Protein AF-A0A944GHQ8-F1 (afdb_monomer)

pLDDT: mean 84.29, std 16.55, range [30.03, 98.62]

Secondary structure (DSSP, 8-state):
--SS-SS------TT--PPPPPPP-------HHHHHHHHHTT--HHHHHHTT-EE-SS-TTEEEEEEE-TTS-EEEEEEEETT--BTTBS-SEEEPTTPPP--BTGGG--TTSEEEEESSHHHHHHHHHTT-SSEEE-TT-TT-THHHHHHHHHHTT-SEEEEE--EETTEETTHHHHHHH-TTSEEEE--GGGGTT-SSHHHHHHHH-HHHHHHHHHTPEEPPPTT---GGGSPPP-STTS-EE--S-HHHHHHH-SEETT-EEEEE--TTSSHHHHHHHHHHHHHHTT--EEEEESSS-HHHHHHHHHHHHH-GGG-EEEE-TTS-EEEE--HHHHHHHHHHHTTTEEE--TTS-TTHHHHT----TT-----HHHHHHHHHHHH---EEEEE-TTTT----SSTTHHHHHHHHHHHHHHHHHHHT-EEEEEE-BS---TT----GGGBTTHHHHHHHSSEEEEEEE--STTTTT--EEEEEEEETTT---B-GGGSEEEEE-TTT--EE-TTS-TT---GGGTTS-PPS-------

Solvent-accessible surface area (backbone atoms only — not comparable to full-atom values): 30670 Å² total; per-residue (Å²): 146,83,85,86,82,88,66,96,62,89,72,83,66,92,83,74,85,81,84,54,53,80,57,83,90,68,92,72,68,56,38,69,62,32,37,55,56,36,43,78,59,71,34,51,59,65,57,37,50,75,58,41,28,17,41,43,90,95,42,63,55,32,36,36,47,56,23,27,39,75,87,64,49,63,42,38,41,36,37,33,44,75,80,63,45,90,89,80,48,92,64,55,60,51,69,52,80,64,34,56,54,46,49,34,42,43,51,61,44,65,89,46,48,59,37,36,42,20,35,42,65,65,28,16,47,40,44,34,69,56,71,39,58,34,21,22,11,43,74,62,37,78,84,44,68,71,28,47,84,69,38,45,74,66,60,65,59,31,57,30,39,37,36,51,31,42,49,52,95,96,40,60,43,53,50,67,60,53,49,72,73,43,75,92,45,52,49,22,35,47,45,76,78,59,38,76,88,39,48,39,55,36,56,34,34,69,75,63,32,53,66,48,51,48,49,24,61,74,61,32,40,70,65,76,56,86,97,59,75,64,74,87,76,55,78,85,83,56,78,88,78,52,66,58,45,51,51,78,40,49,73,57,28,72,60,64,72,31,48,41,53,30,32,30,34,36,42,33,35,64,87,92,56,49,62,68,49,54,51,43,48,29,50,53,36,32,46,64,73,73,35,19,30,37,37,38,54,63,84,48,58,68,69,58,52,48,56,55,43,48,34,43,54,55,24,64,92,55,50,47,78,45,68,47,100,85,71,47,81,46,72,48,67,49,70,69,54,51,50,48,50,48,67,65,34,63,90,30,58,46,71,62,68,83,81,60,49,67,64,58,63,54,70,75,63,67,53,53,102,83,68,59,82,78,42,74,71,52,53,52,51,50,47,32,71,74,64,61,37,39,38,36,39,38,37,33,54,72,62,71,45,97,64,78,98,50,96,57,48,56,57,51,51,37,52,49,51,49,51,51,40,52,48,18,46,75,70,50,15,29,33,42,37,31,45,55,50,64,64,94,60,85,96,58,83,86,50,71,76,39,34,50,70,14,62,61,46,61,63,67,39,40,31,36,35,37,36,37,70,40,84,58,98,55,24,80,59,24,48,27,33,42,30,25,82,39,30,72,89,79,65,52,64,23,56,81,90,61,29,46,56,25,25,58,35,86,77,18,56,40,74,42,38,89,82,41,67,89,84,57,72,40,70,71,51,69,87,51,92,68,78,85,87,76,78,81,77,80,83

Sequence (539 aa):
MELARDFDYPLEQDGVKRKYRRLKQVRIETKDEAVSYMQSRGISEEVTKRYKLTVQNEKPNILVFPFFDENGIMVSAKYRKTDFVKGRDKNKEWFEKETKPILFGMMQCKDFKRLIITEGQIDSLTVAECGFDNAVSVPTGAKGLTWINNCYDWVSQFEEIVVFGDCEKNKITLADDIVSRFPLKIIKVVRQADYLGEKDANDILRKYGRDAVRCCIENAEIKPVRAVKPLASVKKADLSGMERIKTGIYDIDKTIGGMYLGQLILITGKRGEGKSTLASQIFANAIDQGYSAFAYSGELPDYHFKNWLDLQISGSQNIQERQNEYGETDYWLSDKTVEIINDWYAEKAYIFDNNVMLDELAVDGRKNESGEEITLLGAMQQAVCRYGIKFVLLDNLMTALDVEPTSDLYRAQSEFVKKVKSIAVRLNIVVVLIAHPKKEQDGKELDNDSVSGSSDITNAVDVVMTYSGNNGEDKETYQSLIGITKNRLTGRKLLKDNRVKVRYSEKSKRIVCDNDNPNKVYGCFKSIEQPADIYEPPF

Mean predicted aligned error: 14.2 Å

Radius of gyration: 35.61 Å; Cα contacts (8 Å, |Δi|>4): 940; chains: 1; bounding box: 79×58×102 Å

Structure (mmCIF, N/CA/C/O backbone):
data_AF-A0A944GHQ8-F1
#
_entry.id   AF-A0A944GHQ8-F1
#
loop_
_atom_site.group_PDB
_atom_site.id
_atom_site.type_symbol
_atom_site.label_atom_id
_atom_site.label_alt_id
_atom_site.label_comp_id
_atom_site.label_asym_id
_atom_site.label_entity_id
_atom_site.label_seq_id
_atom_site.pdbx_PDB_ins_code
_atom_site.Cartn_x
_atom_site.Cartn_y
_atom_site.Cartn_z
_atom_site.occupancy
_atom_site.B_iso_or_equiv
_atom_site.auth_seq_id
_atom_site.auth_comp_id
_atom_site.auth_asym_id
_atom_site.auth_atom_id
_atom_site.pdbx_PDB_model_num
ATOM 1 N N . MET A 1 1 ? 17.104 30.044 -24.983 1.00 38.00 1 MET A N 1
ATOM 2 C CA . MET A 1 1 ? 18.019 29.686 -23.879 1.00 38.00 1 MET A CA 1
ATOM 3 C C . MET A 1 1 ? 17.465 30.255 -22.569 1.00 38.00 1 MET A C 1
ATOM 5 O O . MET A 1 1 ? 18.172 30.937 -21.856 1.00 38.00 1 MET A O 1
ATOM 9 N N . GLU A 1 2 ? 16.195 29.980 -22.269 1.00 34.09 2 GLU A N 1
ATOM 10 C CA . GLU A 1 2 ? 15.455 30.397 -21.067 1.00 34.09 2 GLU A CA 1
ATOM 11 C C . GLU A 1 2 ? 14.288 29.406 -20.989 1.00 34.09 2 GLU A C 1
ATOM 13 O O . GLU A 1 2 ? 13.476 29.417 -21.904 1.00 34.09 2 GLU A O 1
ATOM 18 N N . LEU A 1 3 ? 14.323 28.454 -20.046 1.00 31.28 3 LEU A N 1
ATOM 19 C CA . LEU A 1 3 ? 13.234 27.531 -19.625 1.00 31.28 3 LEU A CA 1
ATOM 20 C C . LEU A 1 3 ? 13.766 26.348 -18.783 1.00 31.28 3 LEU A C 1
ATOM 22 O O . LEU A 1 3 ? 12.982 25.597 -18.221 1.00 31.28 3 LEU A O 1
ATOM 26 N N . ALA A 1 4 ? 15.089 26.182 -18.653 1.00 33.00 4 ALA A N 1
ATOM 27 C CA . ALA A 1 4 ? 15.710 25.086 -17.894 1.00 33.00 4 ALA A CA 1
ATOM 28 C C . ALA A 1 4 ? 16.298 25.508 -16.527 1.00 33.00 4 ALA A C 1
ATOM 30 O O . ALA A 1 4 ? 17.196 24.840 -16.025 1.00 33.00 4 ALA A O 1
ATOM 31 N N . ARG A 1 5 ? 15.849 26.630 -15.941 1.00 34.47 5 ARG A N 1
ATOM 32 C CA . ARG A 1 5 ? 16.375 27.139 -14.655 1.00 34.47 5 ARG A CA 1
ATOM 33 C C . ARG A 1 5 ? 15.511 26.834 -13.423 1.00 34.47 5 ARG A C 1
ATOM 35 O O . ARG A 1 5 ? 15.983 27.081 -12.324 1.00 34.47 5 ARG A O 1
ATOM 42 N N . ASP A 1 6 ? 14.327 26.240 -13.581 1.00 37.22 6 ASP A N 1
ATOM 43 C CA . ASP A 1 6 ? 13.339 26.150 -12.488 1.00 37.22 6 ASP A CA 1
ATOM 44 C C . ASP A 1 6 ? 13.238 24.785 -11.785 1.00 37.22 6 ASP A C 1
ATOM 46 O O . ASP A 1 6 ? 12.266 24.524 -11.081 1.00 37.22 6 ASP A O 1
ATOM 50 N N . PHE A 1 7 ? 14.229 23.901 -11.918 1.00 40.12 7 PHE A N 1
ATOM 51 C CA . PHE A 1 7 ? 14.247 22.663 -11.132 1.00 40.12 7 PHE A CA 1
ATOM 52 C C . PHE A 1 7 ? 15.636 22.402 -10.554 1.00 40.12 7 PHE A C 1
ATOM 54 O O . PHE A 1 7 ? 16.569 22.092 -11.296 1.00 40.12 7 PHE A O 1
ATOM 61 N N . ASP A 1 8 ? 15.737 22.512 -9.224 1.00 36.66 8 ASP A N 1
ATOM 62 C CA . ASP A 1 8 ? 16.882 22.132 -8.386 1.00 36.66 8 ASP A CA 1
ATOM 63 C C . ASP A 1 8 ? 17.191 20.631 -8.527 1.00 36.66 8 ASP A C 1
ATOM 65 O O . ASP A 1 8 ? 16.871 19.795 -7.679 1.00 36.66 8 ASP A O 1
ATOM 69 N N . TYR A 1 9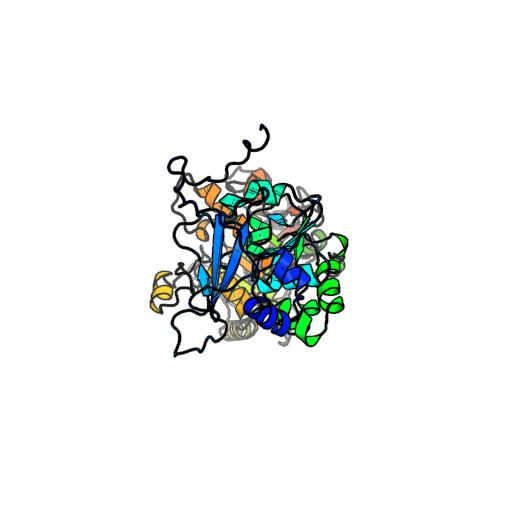 ? 17.833 20.271 -9.632 1.00 41.03 9 TYR A N 1
ATOM 70 C CA . TYR A 1 9 ? 18.686 19.097 -9.688 1.00 41.03 9 TYR A CA 1
ATOM 71 C C . TYR A 1 9 ? 20.082 19.528 -9.243 1.00 41.03 9 TYR A C 1
ATOM 73 O O . TYR A 1 9 ? 20.581 20.533 -9.757 1.00 41.03 9 TYR A O 1
ATOM 81 N N . PRO A 1 10 ? 20.759 18.786 -8.349 1.00 30.03 10 PRO A N 1
ATOM 82 C CA . PRO A 1 10 ? 22.163 19.034 -8.080 1.00 30.03 10 PRO A CA 1
ATOM 83 C C . PRO A 1 10 ? 22.948 18.711 -9.356 1.00 30.03 10 PRO A C 1
ATOM 85 O O . PRO A 1 10 ? 23.302 17.564 -9.633 1.00 30.03 10 PRO A O 1
ATOM 88 N N . LEU A 1 11 ? 23.179 19.738 -10.171 1.00 38.16 11 LEU A N 1
ATOM 89 C CA . LEU A 1 11 ? 24.247 19.757 -11.153 1.00 38.16 11 LEU A CA 1
ATOM 90 C C . LEU A 1 11 ? 25.536 19.705 -10.335 1.00 38.16 11 LEU A C 1
ATOM 92 O O . LEU A 1 11 ? 25.919 20.688 -9.704 1.00 38.16 11 LEU A O 1
ATOM 96 N N . GLU A 1 12 ? 26.173 18.537 -10.271 1.00 39.34 12 GLU A N 1
ATOM 97 C CA . GLU A 1 12 ? 27.507 18.443 -9.691 1.00 39.34 12 GLU A CA 1
ATOM 98 C C . GLU A 1 12 ? 28.445 19.419 -10.420 1.00 39.34 12 GLU A C 1
ATOM 100 O O . GLU A 1 12 ? 28.767 19.245 -11.593 1.00 39.34 12 GLU A O 1
ATOM 105 N N . GLN A 1 13 ? 28.853 20.438 -9.661 1.00 35.88 13 GLN A N 1
ATOM 106 C CA . GLN A 1 13 ? 30.013 21.312 -9.821 1.00 35.88 13 GLN A CA 1
ATOM 107 C C . GLN A 1 13 ? 30.197 21.987 -11.189 1.00 35.88 13 GLN A C 1
ATOM 109 O O . GLN A 1 13 ? 30.877 21.492 -12.092 1.00 35.88 13 GLN A O 1
ATOM 114 N N . ASP A 1 14 ? 29.751 23.243 -11.250 1.00 40.88 14 ASP A N 1
ATOM 115 C CA . ASP A 1 14 ? 30.485 24.289 -11.960 1.00 40.88 14 ASP A CA 1
ATOM 116 C C . ASP A 1 14 ? 31.986 24.192 -11.617 1.00 40.88 14 ASP A C 1
ATOM 118 O O . ASP A 1 14 ? 32.373 24.375 -10.462 1.00 40.88 14 ASP A O 1
ATOM 122 N N . GLY A 1 15 ? 32.855 23.919 -12.604 1.00 41.00 15 GLY A N 1
ATOM 123 C CA . GLY A 1 15 ? 34.278 24.227 -12.413 1.00 41.00 15 GLY A CA 1
ATOM 124 C C . GLY A 1 15 ? 35.344 23.592 -13.302 1.00 41.00 15 GLY A C 1
ATOM 125 O O . GLY A 1 15 ? 36.379 24.227 -13.477 1.00 41.00 15 GLY A O 1
ATOM 126 N N . VAL A 1 16 ? 35.173 22.402 -13.900 1.00 37.59 16 VAL A N 1
ATOM 127 C CA . VAL A 1 16 ? 36.228 21.824 -14.772 1.00 37.59 16 VAL A CA 1
ATOM 128 C C . VAL A 1 16 ? 35.633 21.046 -15.950 1.00 37.59 16 VAL A C 1
ATOM 130 O O . VAL A 1 16 ? 35.355 19.851 -15.861 1.00 37.59 16 VAL A O 1
ATOM 133 N N . LYS A 1 17 ? 35.497 21.685 -17.122 1.00 52.62 17 LYS A N 1
ATOM 134 C CA . LYS A 1 17 ? 35.245 20.946 -18.373 1.00 52.62 17 LYS A CA 1
ATOM 135 C C . LYS A 1 17 ? 36.451 20.048 -18.663 1.00 52.62 17 LYS A C 1
ATOM 137 O O . LYS A 1 17 ? 37.520 20.540 -19.027 1.00 52.62 17 LYS A O 1
ATOM 142 N N . ARG A 1 18 ? 36.277 18.729 -18.523 1.00 62.22 18 ARG A N 1
ATOM 143 C CA . ARG A 1 18 ? 37.289 17.727 -18.887 1.00 62.22 18 ARG A CA 1
ATOM 144 C C . ARG A 1 18 ? 37.744 17.970 -20.330 1.00 62.22 18 ARG A C 1
ATOM 146 O O . ARG A 1 18 ? 36.941 17.904 -21.259 1.00 62.22 18 ARG A O 1
ATOM 153 N N . LYS A 1 19 ? 39.029 18.280 -20.524 1.00 74.50 19 LYS A N 1
ATOM 154 C CA . LYS A 1 19 ? 39.611 18.445 -21.862 1.00 74.50 19 LYS A CA 1
ATOM 155 C C . LYS A 1 19 ? 39.782 17.066 -22.497 1.00 74.50 19 LYS A C 1
ATOM 157 O O . LYS A 1 19 ? 40.504 16.230 -21.965 1.00 74.50 19 LYS A O 1
ATOM 162 N N . TYR A 1 20 ? 39.113 16.844 -23.624 1.00 84.25 20 TYR A N 1
ATOM 163 C CA . TYR A 1 20 ? 39.259 15.629 -24.420 1.00 84.25 20 TYR A CA 1
ATOM 164 C C . TYR A 1 20 ? 40.285 15.835 -25.534 1.00 84.25 20 TYR A C 1
ATOM 166 O O . TYR A 1 20 ? 40.344 16.899 -26.159 1.00 84.25 20 TYR A O 1
ATOM 174 N N . ARG A 1 21 ? 41.075 14.799 -25.807 1.00 89.88 21 ARG A N 1
ATOM 175 C CA . ARG A 1 21 ? 42.018 14.749 -26.922 1.00 89.88 21 ARG A CA 1
ATOM 176 C C . ARG A 1 21 ? 41.249 14.735 -28.245 1.00 89.88 21 ARG A C 1
ATOM 178 O O . ARG A 1 21 ? 40.347 13.921 -28.430 1.00 89.88 21 ARG A O 1
ATOM 185 N N . ARG A 1 22 ? 41.625 15.619 -29.174 1.00 86.31 22 ARG A N 1
ATOM 186 C CA . ARG A 1 22 ? 41.081 15.644 -30.541 1.00 86.31 22 ARG A CA 1
ATOM 187 C C . ARG A 1 22 ? 41.824 14.646 -31.424 1.00 86.31 22 ARG A C 1
ATOM 189 O O . ARG A 1 22 ? 43.052 14.591 -31.388 1.00 86.31 22 ARG A O 1
ATOM 196 N N . LEU A 1 23 ? 41.084 13.886 -32.226 1.00 88.25 23 LEU A N 1
ATOM 197 C CA . LEU A 1 23 ? 41.662 12.970 -33.205 1.00 88.25 23 LEU A CA 1
ATOM 198 C C . LEU A 1 23 ? 42.023 13.704 -34.500 1.00 88.25 23 LEU A C 1
ATOM 200 O O . LEU A 1 23 ? 41.357 14.663 -34.904 1.00 88.25 23 LEU A O 1
ATOM 204 N N . LYS A 1 24 ? 43.082 13.233 -35.168 1.00 86.12 24 LYS A N 1
ATOM 205 C CA . LYS A 1 24 ? 43.439 13.694 -36.511 1.00 86.12 24 LYS A CA 1
ATOM 206 C C . LYS A 1 24 ? 42.347 13.249 -37.481 1.00 86.12 24 LYS A C 1
ATOM 208 O O . LYS A 1 24 ? 42.031 12.065 -37.548 1.00 86.12 24 LYS A O 1
ATOM 213 N N . GLN A 1 25 ? 41.800 14.194 -38.236 1.00 89.38 25 GLN A N 1
ATOM 214 C CA . GLN A 1 25 ? 40.790 13.892 -39.242 1.00 89.38 25 GLN A CA 1
ATOM 215 C C . GLN A 1 25 ? 41.481 13.257 -40.449 1.00 89.38 25 GLN A C 1
ATOM 217 O O . GLN A 1 25 ? 42.310 13.885 -41.108 1.00 89.38 25 GLN A O 1
ATOM 222 N N . VAL A 1 26 ? 41.188 11.982 -40.686 1.00 84.00 26 VAL A N 1
ATOM 223 C CA . VAL A 1 26 ? 41.727 11.196 -41.797 1.00 84.00 26 VAL A CA 1
ATOM 224 C C . VAL A 1 26 ? 40.577 10.656 -42.629 1.00 84.00 26 VAL A C 1
ATOM 226 O O . VAL A 1 26 ? 39.504 10.355 -42.104 1.00 84.00 26 VAL A O 1
ATOM 229 N N . ARG A 1 27 ? 40.794 10.528 -43.939 1.00 86.50 27 ARG A N 1
ATOM 230 C CA . ARG A 1 27 ? 39.841 9.837 -44.804 1.00 86.50 27 ARG A CA 1
ATOM 231 C C . ARG A 1 27 ? 39.861 8.355 -44.434 1.00 86.50 27 ARG A C 1
ATOM 233 O O . ARG A 1 27 ? 40.895 7.708 -44.557 1.00 86.50 27 ARG A O 1
ATOM 240 N N . ILE A 1 28 ? 38.731 7.853 -43.947 1.00 89.94 28 ILE A N 1
ATOM 241 C CA . ILE A 1 28 ? 38.561 6.441 -43.606 1.00 89.94 28 ILE A CA 1
ATOM 242 C C . ILE A 1 28 ? 37.949 5.737 -44.807 1.00 89.94 28 ILE A C 1
ATOM 244 O O . ILE A 1 28 ? 36.858 6.098 -45.249 1.00 89.94 28 ILE A O 1
ATOM 248 N N . GLU A 1 29 ? 38.659 4.736 -45.309 1.00 92.56 29 GLU A N 1
ATOM 249 C CA . GLU A 1 29 ? 38.167 3.826 -46.334 1.00 92.56 29 GLU A CA 1
ATOM 250 C C . GLU A 1 29 ? 37.817 2.487 -45.686 1.00 92.56 29 GLU A C 1
ATOM 252 O O . GLU A 1 29 ? 38.564 1.945 -44.862 1.00 92.56 29 GLU A O 1
ATOM 257 N N . THR A 1 30 ? 36.635 1.982 -46.026 1.00 95.62 30 THR A N 1
ATOM 258 C CA . THR A 1 30 ? 36.168 0.670 -45.589 1.00 95.62 30 THR A CA 1
ATOM 259 C C . THR A 1 30 ? 36.924 -0.402 -46.351 1.00 95.62 30 THR A C 1
ATOM 261 O O . THR A 1 30 ? 36.928 -0.397 -47.578 1.00 95.62 30 THR A O 1
ATOM 264 N N . LYS A 1 31 ? 37.559 -1.306 -45.609 1.00 95.56 31 LYS A N 1
ATOM 265 C CA . LYS A 1 31 ? 38.340 -2.415 -46.158 1.00 95.56 31 LYS A CA 1
ATOM 266 C C . LYS A 1 31 ? 37.532 -3.705 -46.199 1.00 95.56 31 LYS A C 1
ATOM 268 O O . LYS A 1 31 ? 36.630 -3.893 -45.377 1.00 95.56 31 LYS A O 1
ATOM 273 N N . ASP A 1 32 ? 37.916 -4.606 -47.092 1.00 95.38 32 ASP A N 1
ATOM 274 C CA . ASP A 1 32 ? 37.212 -5.865 -47.346 1.00 95.38 32 ASP A CA 1
ATOM 275 C C . ASP A 1 32 ? 37.144 -6.769 -46.108 1.00 95.38 32 ASP A C 1
ATOM 277 O O . ASP A 1 32 ? 36.140 -7.445 -45.892 1.00 95.38 32 ASP A O 1
ATOM 281 N N . GLU A 1 33 ? 38.145 -6.736 -45.224 1.00 96.06 33 GLU A N 1
ATOM 282 C CA . GLU A 1 33 ? 38.122 -7.518 -43.983 1.00 96.06 33 GLU A CA 1
ATOM 283 C C . GLU A 1 33 ? 37.037 -7.032 -43.013 1.00 96.06 33 GLU A C 1
ATOM 285 O O . GLU A 1 33 ? 36.398 -7.843 -42.337 1.00 96.06 33 GLU A O 1
ATOM 290 N N . ALA A 1 34 ? 36.780 -5.717 -42.970 1.00 95.75 34 ALA A N 1
ATOM 291 C CA . ALA A 1 34 ? 35.673 -5.169 -42.190 1.00 95.75 34 ALA A CA 1
ATOM 292 C C . ALA A 1 34 ? 34.333 -5.617 -42.781 1.00 95.75 34 ALA A C 1
ATOM 294 O O . ALA A 1 34 ? 33.455 -6.049 -42.036 1.00 95.75 34 ALA A O 1
ATOM 295 N N . VAL A 1 35 ? 34.196 -5.557 -44.110 1.00 97.06 35 VAL A N 1
ATOM 296 C CA . VAL A 1 35 ? 32.990 -6.000 -44.828 1.00 97.06 35 VAL A CA 1
ATOM 297 C C . VAL A 1 35 ? 32.719 -7.478 -44.564 1.00 97.06 35 VAL A C 1
ATOM 299 O O . VAL A 1 35 ? 31.622 -7.822 -44.133 1.00 97.06 35 VAL A O 1
ATOM 302 N N . SER A 1 36 ? 33.726 -8.334 -44.729 1.00 96.56 36 SER A N 1
ATOM 303 C CA . SER A 1 36 ? 33.619 -9.779 -44.505 1.00 96.56 36 SER A CA 1
ATOM 304 C C . SER A 1 36 ? 33.181 -10.104 -43.072 1.00 96.56 36 SER A C 1
ATOM 306 O O . SER A 1 36 ? 32.238 -10.871 -42.848 1.00 96.56 36 SER A O 1
ATOM 308 N N . TYR A 1 37 ? 33.781 -9.443 -42.075 1.00 96.12 37 TYR A N 1
ATOM 309 C CA . TYR A 1 37 ? 33.363 -9.622 -40.686 1.00 96.12 37 TYR A CA 1
ATOM 310 C C . TYR A 1 37 ? 31.920 -9.150 -40.452 1.00 96.12 37 TYR A C 1
ATOM 312 O O . TYR A 1 37 ? 31.148 -9.850 -39.795 1.00 96.12 37 TYR A O 1
ATOM 320 N N . MET A 1 38 ? 31.523 -7.995 -40.987 1.00 97.31 38 MET A N 1
ATOM 321 C CA . MET A 1 38 ? 30.166 -7.470 -40.808 1.00 97.31 38 MET A CA 1
ATOM 322 C C . MET A 1 38 ? 29.106 -8.330 -41.513 1.00 97.31 38 MET A C 1
ATOM 324 O O . MET A 1 38 ? 28.052 -8.587 -40.926 1.00 97.31 38 MET A O 1
ATOM 328 N N . GLN A 1 39 ? 29.421 -8.890 -42.683 1.00 96.94 39 GLN A N 1
ATOM 329 C CA . GLN A 1 39 ? 28.571 -9.860 -43.381 1.00 96.94 39 GLN A CA 1
ATOM 330 C C . GLN A 1 39 ? 28.347 -11.129 -42.548 1.00 96.94 39 GLN A C 1
ATOM 332 O O . GLN A 1 39 ? 27.219 -11.612 -42.469 1.00 96.94 39 GLN A O 1
ATOM 337 N N . SER A 1 40 ? 29.365 -11.618 -41.824 1.00 95.19 40 SER A N 1
ATOM 338 C CA . SER A 1 40 ? 29.201 -12.753 -40.889 1.00 95.19 40 SER A CA 1
ATOM 339 C C . SER A 1 40 ? 28.212 -12.470 -39.742 1.00 95.19 40 SER A C 1
ATOM 341 O O . SER A 1 40 ? 27.678 -13.387 -39.107 1.00 95.19 40 SER A O 1
ATOM 343 N N . ARG A 1 41 ? 27.944 -11.184 -39.481 1.00 95.75 41 ARG A N 1
ATOM 344 C CA . ARG A 1 41 ? 26.979 -10.689 -38.492 1.00 95.75 41 ARG A CA 1
ATOM 345 C C . ARG A 1 41 ? 25.647 -10.279 -39.132 1.00 95.75 41 ARG A C 1
ATOM 347 O O . ARG A 1 41 ? 24.795 -9.757 -38.426 1.00 95.75 41 ARG A O 1
ATOM 354 N N . GLY A 1 42 ? 25.452 -10.536 -40.427 1.00 95.62 42 GLY A N 1
ATOM 355 C CA . GLY A 1 42 ? 24.225 -10.215 -41.160 1.00 95.62 42 GLY A CA 1
ATOM 356 C C . GLY A 1 42 ? 24.106 -8.752 -41.596 1.00 95.62 42 GLY A C 1
ATOM 357 O O . GLY A 1 42 ? 23.017 -8.334 -41.976 1.00 95.62 42 GLY A O 1
ATOM 358 N N . ILE A 1 43 ? 25.193 -7.977 -41.537 1.00 97.81 43 ILE A N 1
ATOM 359 C CA . ILE A 1 43 ? 25.210 -6.558 -41.912 1.00 97.81 43 ILE A CA 1
ATOM 360 C C . ILE A 1 43 ? 25.792 -6.402 -43.315 1.00 97.81 43 ILE A C 1
ATOM 362 O O . ILE A 1 43 ? 26.847 -6.959 -43.628 1.00 97.81 43 ILE A O 1
ATOM 366 N N . SER A 1 44 ? 25.104 -5.643 -44.163 1.00 97.50 44 SER A N 1
ATOM 367 C CA . SER A 1 44 ? 25.484 -5.453 -45.559 1.00 97.50 44 SER A CA 1
ATOM 368 C C . SER A 1 44 ? 26.760 -4.624 -45.717 1.00 97.50 44 SER A C 1
ATOM 370 O O . SER A 1 44 ? 27.168 -3.839 -44.851 1.00 97.50 44 SER A O 1
ATOM 372 N N . GLU A 1 45 ? 27.389 -4.761 -46.882 1.00 97.75 45 GLU A N 1
ATOM 373 C CA . GLU A 1 45 ? 28.490 -3.889 -47.290 1.00 97.75 45 GLU A CA 1
ATOM 374 C C . GLU A 1 45 ? 28.050 -2.418 -47.354 1.00 97.75 45 GLU A C 1
ATOM 376 O O . GLU A 1 45 ? 28.815 -1.529 -46.983 1.00 97.75 45 GLU A O 1
ATOM 381 N N . GLU A 1 46 ? 26.802 -2.161 -47.756 1.00 97.00 46 GLU A N 1
ATOM 382 C CA . GLU A 1 46 ? 26.236 -0.815 -47.824 1.00 97.00 46 GLU A CA 1
ATOM 383 C C . GLU A 1 46 ? 26.230 -0.143 -46.446 1.00 97.00 46 GLU A C 1
ATOM 385 O O . GLU A 1 46 ? 26.766 0.958 -46.296 1.00 97.00 46 GLU A O 1
ATOM 390 N N . VAL A 1 47 ? 25.697 -0.817 -45.420 1.00 97.06 47 VAL A N 1
ATOM 391 C CA . VAL A 1 47 ? 25.698 -0.300 -44.042 1.00 97.06 47 VAL A CA 1
ATOM 392 C C . VAL A 1 47 ? 27.129 -0.177 -43.514 1.00 97.06 47 VAL A C 1
ATOM 394 O O . VAL A 1 47 ? 27.486 0.840 -42.916 1.00 97.06 47 VAL A O 1
ATOM 397 N N . THR A 1 48 ? 27.992 -1.151 -43.804 1.00 97.56 48 THR A N 1
ATOM 398 C CA . THR A 1 48 ? 29.407 -1.123 -43.393 1.00 97.56 48 THR A CA 1
ATOM 399 C C . THR A 1 48 ? 30.132 0.115 -43.940 1.00 97.56 48 THR A C 1
ATOM 401 O O . THR A 1 48 ? 30.812 0.819 -43.185 1.00 97.56 48 THR A O 1
ATOM 404 N N . LYS A 1 49 ? 29.937 0.431 -45.228 1.00 97.06 49 LYS A N 1
ATOM 405 C CA . LYS A 1 49 ? 30.489 1.623 -45.892 1.00 97.06 49 LYS A CA 1
ATOM 406 C C . LYS A 1 49 ? 29.851 2.913 -45.379 1.00 97.06 49 LYS A C 1
ATOM 408 O O . LYS A 1 49 ? 30.563 3.878 -45.101 1.00 97.06 49 LYS A O 1
ATOM 413 N N . ARG A 1 50 ? 28.527 2.931 -45.188 1.00 95.94 50 ARG A N 1
ATOM 414 C CA . ARG A 1 50 ? 27.769 4.092 -44.678 1.00 95.94 50 ARG A CA 1
ATOM 415 C C . ARG A 1 50 ? 28.259 4.551 -43.301 1.00 95.94 50 ARG A C 1
ATOM 417 O O . ARG A 1 50 ? 28.334 5.753 -43.041 1.00 95.94 50 ARG A O 1
ATOM 424 N N . TYR A 1 51 ? 28.633 3.608 -42.438 1.00 96.56 51 TYR A N 1
ATOM 425 C CA . TYR A 1 51 ? 29.188 3.881 -41.106 1.00 96.56 51 TYR A CA 1
ATOM 426 C C . TYR A 1 51 ? 30.725 3.958 -41.082 1.00 96.56 51 TYR A C 1
ATOM 428 O O . TYR A 1 51 ? 31.315 4.126 -40.015 1.00 96.56 51 TYR A O 1
ATOM 436 N N . LYS A 1 52 ? 31.382 3.883 -42.250 1.00 96.75 52 LYS A N 1
ATOM 437 C CA . LYS A 1 52 ? 32.843 3.978 -42.423 1.00 96.75 52 LYS A CA 1
ATOM 438 C C . LYS A 1 52 ? 33.617 2.981 -41.551 1.00 96.75 52 LYS A C 1
ATOM 440 O O . LYS A 1 52 ? 34.692 3.298 -41.041 1.00 96.75 52 LYS A O 1
ATOM 445 N N . LEU A 1 53 ? 33.075 1.778 -41.360 1.00 96.81 53 LEU A N 1
ATOM 446 C CA . LEU A 1 53 ? 33.758 0.731 -40.598 1.00 96.81 53 LEU A CA 1
ATOM 447 C C . LEU A 1 53 ? 35.009 0.284 -41.352 1.00 96.81 53 LEU A C 1
ATOM 449 O O . LEU A 1 53 ? 34.999 0.200 -42.580 1.00 96.81 53 LEU A O 1
ATOM 453 N N . THR A 1 54 ? 36.092 0.008 -40.634 1.00 96.81 54 THR A N 1
ATOM 454 C CA . THR A 1 54 ? 37.370 -0.391 -41.242 1.00 96.81 54 THR A CA 1
ATOM 455 C C . THR A 1 54 ? 38.176 -1.280 -40.296 1.00 96.81 54 THR A C 1
ATOM 457 O O . THR A 1 54 ? 37.742 -1.544 -39.177 1.00 96.81 54 THR A O 1
ATOM 460 N N . VAL A 1 55 ? 39.354 -1.737 -40.720 1.00 96.25 55 VAL A N 1
ATOM 461 C CA . VAL A 1 55 ? 40.314 -2.463 -39.872 1.00 96.25 55 VAL A CA 1
ATOM 462 C C . VAL A 1 55 ? 41.651 -1.727 -39.797 1.00 96.25 55 VAL A C 1
ATOM 464 O O . VAL A 1 55 ? 42.018 -0.976 -40.710 1.00 96.25 55 VAL A O 1
ATOM 467 N N . GLN A 1 56 ? 42.411 -1.941 -38.721 1.00 93.00 56 GLN A N 1
ATOM 468 C CA . GLN A 1 56 ? 43.747 -1.345 -38.593 1.00 93.00 56 GLN A CA 1
ATOM 469 C C . GLN A 1 56 ? 44.678 -1.801 -39.730 1.00 93.00 56 GLN A C 1
ATOM 471 O O . GLN A 1 56 ? 44.644 -2.956 -40.142 1.00 93.00 56 GLN A O 1
ATOM 476 N N . ASN A 1 57 ? 45.535 -0.897 -40.226 1.00 87.62 57 ASN A N 1
ATOM 477 C CA . ASN A 1 57 ? 46.462 -1.182 -41.333 1.00 87.62 57 ASN A CA 1
ATOM 478 C C . ASN A 1 57 ? 47.398 -2.359 -41.046 1.00 87.62 57 ASN A C 1
ATOM 480 O O . ASN A 1 57 ? 47.557 -3.226 -41.892 1.00 87.62 57 ASN A O 1
ATOM 484 N N . GLU A 1 58 ? 47.983 -2.399 -39.853 1.00 90.19 58 GLU A N 1
ATOM 485 C CA . GLU A 1 58 ? 48.956 -3.431 -39.477 1.00 90.19 58 GLU A CA 1
ATOM 486 C C . GLU A 1 58 ? 48.301 -4.681 -38.874 1.00 90.19 58 GLU A C 1
ATOM 488 O O . GLU A 1 58 ? 48.941 -5.719 -38.730 1.00 90.19 58 GLU A O 1
ATOM 493 N N . LYS A 1 59 ? 47.032 -4.578 -38.464 1.00 91.06 59 LYS A N 1
ATOM 494 C CA . LYS A 1 59 ? 46.308 -5.612 -37.715 1.00 91.06 59 LYS A CA 1
ATOM 495 C C . LYS A 1 59 ? 44.883 -5.735 -38.254 1.00 91.06 59 LYS A C 1
ATOM 497 O O . LYS A 1 59 ? 43.951 -5.220 -37.631 1.00 91.06 59 LYS A O 1
ATOM 502 N N . PRO A 1 60 ? 44.694 -6.417 -39.397 1.00 91.31 60 PRO A N 1
ATOM 503 C CA . PRO A 1 60 ? 43.387 -6.527 -40.043 1.00 91.31 60 PRO A CA 1
ATOM 504 C C . PRO A 1 60 ? 42.355 -7.282 -39.192 1.00 91.31 60 PRO A C 1
ATOM 506 O O . PRO A 1 60 ? 41.157 -7.148 -39.402 1.00 91.31 60 PRO A O 1
ATOM 509 N N . ASN A 1 61 ? 42.786 -8.019 -38.164 1.00 91.94 61 ASN A N 1
ATOM 510 C CA . ASN A 1 61 ? 41.888 -8.653 -37.201 1.00 91.94 61 ASN A CA 1
ATOM 511 C C . ASN A 1 61 ? 41.290 -7.680 -36.161 1.00 91.94 61 ASN A C 1
ATOM 513 O O . ASN A 1 61 ? 40.456 -8.098 -35.351 1.00 91.94 61 ASN A O 1
ATOM 517 N N . ILE A 1 62 ? 41.695 -6.404 -36.152 1.00 95.56 62 ILE A N 1
ATOM 518 C CA . ILE A 1 62 ? 41.139 -5.366 -35.277 1.00 95.56 62 ILE A CA 1
ATOM 519 C C . ILE A 1 62 ? 40.184 -4.485 -36.081 1.00 95.56 62 ILE A C 1
ATOM 521 O O . ILE A 1 62 ? 40.610 -3.608 -36.835 1.00 95.56 62 ILE A O 1
ATOM 525 N N . LEU A 1 63 ? 38.889 -4.696 -35.858 1.00 96.88 63 LEU A N 1
ATOM 526 C CA . LEU A 1 63 ? 37.802 -3.890 -36.401 1.00 96.88 63 LEU A CA 1
ATOM 527 C C . LEU A 1 63 ? 37.711 -2.545 -35.674 1.00 96.88 63 LEU A C 1
ATOM 529 O O . LEU A 1 63 ? 37.848 -2.478 -34.450 1.00 96.88 63 LEU A O 1
ATOM 533 N N . VAL A 1 64 ? 37.445 -1.487 -36.433 1.00 96.69 64 VAL A N 1
ATOM 534 C CA . VAL A 1 64 ? 37.344 -0.102 -35.974 1.00 96.69 64 VAL A CA 1
ATOM 535 C C . VAL A 1 64 ? 35.929 0.419 -36.221 1.00 96.69 64 VAL A C 1
ATOM 537 O O . VAL A 1 64 ? 35.457 0.456 -37.357 1.00 96.69 64 VAL A O 1
ATOM 540 N N . PHE A 1 65 ? 35.288 0.876 -35.148 1.00 97.06 65 PHE A N 1
ATOM 541 C CA . PHE A 1 65 ? 34.031 1.618 -35.151 1.00 97.06 65 PHE A CA 1
ATOM 542 C C . PHE A 1 65 ? 34.333 3.106 -34.927 1.00 97.06 65 PHE A C 1
ATOM 544 O O . PHE A 1 65 ? 34.583 3.501 -33.784 1.00 97.06 65 PHE A O 1
ATOM 551 N N . PRO A 1 66 ? 34.372 3.943 -35.975 1.00 96.19 66 PRO A N 1
ATOM 552 C CA . PRO A 1 66 ? 34.564 5.381 -35.822 1.00 96.19 66 PRO A CA 1
ATOM 553 C C . PRO A 1 66 ? 33.294 6.074 -35.305 1.00 96.19 66 PRO A C 1
ATOM 555 O O . PRO A 1 66 ? 32.189 5.807 -35.767 1.00 96.19 66 PRO A O 1
ATOM 558 N N . PHE A 1 67 ? 33.457 6.995 -34.356 1.00 96.06 67 PHE A N 1
ATOM 559 C CA . PHE A 1 67 ? 32.376 7.793 -33.778 1.00 96.06 67 PHE A CA 1
ATOM 560 C C . PHE A 1 67 ? 32.449 9.201 -34.357 1.00 96.06 67 PHE A C 1
ATOM 562 O O . PHE A 1 67 ? 33.419 9.925 -34.112 1.00 96.06 67 PHE A O 1
ATOM 569 N N . PHE A 1 68 ? 31.419 9.575 -35.109 1.00 95.81 68 PHE A N 1
ATOM 570 C CA . PHE A 1 68 ? 31.260 10.903 -35.689 1.00 95.81 68 PHE A CA 1
ATOM 571 C C . PHE A 1 68 ? 30.176 11.672 -34.940 1.00 95.81 68 PHE A C 1
ATOM 573 O O . PHE A 1 68 ? 29.166 11.075 -34.566 1.00 95.81 68 PHE A O 1
ATOM 580 N N . ASP A 1 69 ? 30.388 12.969 -34.733 1.00 93.62 69 ASP A N 1
ATOM 581 C CA . ASP A 1 69 ? 29.325 13.864 -34.273 1.00 93.62 69 ASP A CA 1
ATOM 582 C C . ASP A 1 69 ? 28.304 14.154 -35.389 1.00 93.62 69 ASP A C 1
ATOM 584 O O . ASP A 1 69 ? 28.433 13.677 -36.522 1.00 93.62 69 ASP A O 1
ATOM 588 N N . GLU A 1 70 ? 27.274 14.934 -35.071 1.00 90.31 70 GLU A N 1
ATOM 589 C CA . GLU A 1 70 ? 26.209 15.315 -36.002 1.00 90.31 70 GLU A CA 1
ATOM 590 C C . GLU A 1 70 ? 26.704 16.118 -37.219 1.00 90.31 70 GLU A C 1
ATOM 592 O O . GLU A 1 70 ? 26.021 16.170 -38.238 1.00 90.31 70 GLU A O 1
ATOM 597 N N . ASN A 1 71 ? 27.910 16.694 -37.149 1.00 91.50 71 ASN A N 1
ATOM 598 C CA . ASN A 1 71 ? 28.533 17.457 -38.234 1.00 91.50 71 ASN A CA 1
ATOM 599 C C . ASN A 1 71 ? 29.521 16.609 -39.056 1.00 91.50 71 ASN A C 1
ATOM 601 O O . ASN A 1 71 ? 30.192 17.121 -39.955 1.00 91.50 71 ASN A O 1
ATOM 605 N N . GLY A 1 72 ? 29.638 15.313 -38.753 1.00 91.12 72 GLY A N 1
ATOM 606 C CA . GLY A 1 72 ? 30.528 14.388 -39.447 1.00 91.12 72 GLY A CA 1
ATOM 607 C C . GLY A 1 72 ? 31.999 14.490 -39.041 1.00 91.12 72 GLY A C 1
ATOM 608 O O . GLY A 1 72 ? 32.863 13.968 -39.754 1.00 91.12 72 GLY A O 1
ATOM 609 N N . ILE A 1 73 ? 32.308 15.123 -37.905 1.00 93.81 73 ILE A N 1
ATOM 610 C CA . ILE A 1 73 ? 33.667 15.196 -37.358 1.00 93.81 73 ILE A CA 1
ATOM 611 C C . ILE A 1 73 ? 33.932 13.943 -36.527 1.00 93.81 73 ILE A C 1
ATOM 613 O O . ILE A 1 73 ? 33.144 13.582 -35.654 1.00 93.81 73 ILE A O 1
ATOM 617 N N . MET A 1 74 ? 35.061 13.271 -36.768 1.00 94.50 74 MET A N 1
ATOM 618 C CA . MET A 1 74 ? 35.432 12.088 -35.994 1.00 94.50 74 MET A CA 1
ATOM 619 C C . MET A 1 74 ? 35.918 12.498 -34.602 1.00 94.50 74 MET A C 1
ATOM 621 O O . MET A 1 74 ? 36.958 13.148 -34.457 1.00 94.50 74 MET A O 1
ATOM 625 N N . VAL A 1 75 ? 35.182 12.075 -33.577 1.00 92.88 75 VAL A N 1
ATOM 626 C CA . VAL A 1 75 ? 35.426 12.427 -32.173 1.00 92.88 75 VAL A CA 1
ATOM 627 C C . VAL A 1 75 ? 36.142 11.307 -31.422 1.00 92.88 75 VAL A C 1
ATOM 629 O O . VAL A 1 75 ? 36.987 11.577 -30.567 1.00 92.88 75 VAL A O 1
ATOM 632 N N . SER A 1 76 ? 35.821 10.051 -31.735 1.00 93.88 76 SER A N 1
ATOM 633 C CA . SER A 1 76 ? 36.394 8.878 -31.073 1.00 93.88 76 SER A CA 1
ATOM 634 C C . SER A 1 76 ? 36.402 7.649 -31.992 1.00 93.88 76 SER A C 1
ATOM 636 O O . SER A 1 76 ? 35.903 7.690 -33.116 1.00 93.88 76 SER A O 1
ATOM 638 N N . ALA A 1 77 ? 36.979 6.552 -31.513 1.00 93.94 77 ALA A N 1
ATOM 639 C CA . ALA A 1 77 ? 36.903 5.239 -32.125 1.00 93.94 77 ALA A CA 1
ATOM 640 C C . ALA A 1 77 ? 36.782 4.162 -31.046 1.00 93.94 77 ALA A C 1
ATOM 642 O O . ALA A 1 77 ? 37.352 4.272 -29.957 1.00 93.94 77 ALA A O 1
ATOM 643 N N . LYS A 1 78 ? 36.087 3.079 -31.377 1.00 94.06 78 LYS A N 1
ATOM 644 C CA . LYS A 1 78 ? 36.099 1.847 -30.593 1.00 94.06 78 LYS A CA 1
ATOM 645 C C . LYS A 1 78 ? 36.697 0.729 -31.427 1.00 94.06 78 LYS A C 1
ATOM 647 O O . LYS A 1 78 ? 36.457 0.636 -32.626 1.00 94.06 78 LYS A O 1
ATOM 652 N N . TYR A 1 79 ? 37.469 -0.122 -30.776 1.00 94.88 79 TYR A N 1
ATOM 653 C CA . TYR A 1 79 ? 38.188 -1.210 -31.408 1.00 94.88 79 TYR A CA 1
ATOM 654 C C . TYR A 1 79 ? 37.658 -2.540 -30.901 1.00 94.88 79 TYR A C 1
ATOM 656 O O . TYR A 1 79 ? 37.372 -2.688 -29.708 1.00 94.88 79 TYR A O 1
ATOM 664 N N . ARG A 1 80 ? 37.564 -3.516 -31.799 1.00 94.31 80 ARG A N 1
ATOM 665 C CA . ARG A 1 80 ? 37.142 -4.877 -31.482 1.00 94.31 80 ARG A CA 1
ATOM 666 C C . ARG A 1 80 ? 38.068 -5.884 -32.135 1.00 94.31 80 ARG A C 1
ATOM 668 O O . ARG A 1 80 ? 38.319 -5.822 -33.334 1.00 94.31 80 ARG A O 1
ATOM 675 N N . LYS A 1 81 ? 38.517 -6.861 -31.352 1.00 93.81 81 LYS A N 1
ATOM 676 C CA . LYS A 1 81 ? 39.249 -8.012 -31.874 1.00 93.81 81 LYS A CA 1
ATOM 677 C C . LYS A 1 81 ? 38.255 -9.024 -32.453 1.00 93.81 81 LYS A C 1
ATOM 679 O O . LYS A 1 81 ? 37.380 -9.511 -31.737 1.00 93.81 81 LYS A O 1
ATOM 684 N N . THR A 1 82 ? 38.367 -9.299 -33.749 1.00 91.31 82 THR A N 1
ATOM 685 C CA . THR A 1 82 ? 37.442 -10.175 -34.493 1.00 91.31 82 THR A CA 1
ATOM 686 C C . THR A 1 82 ? 37.657 -11.659 -34.183 1.00 91.31 82 THR A C 1
ATOM 688 O O . THR A 1 82 ? 36.693 -12.417 -34.158 1.00 91.31 82 THR A O 1
ATOM 691 N N . ASP A 1 83 ? 38.886 -12.049 -33.831 1.00 90.44 83 ASP A N 1
ATOM 692 C CA . ASP A 1 83 ? 39.318 -13.413 -33.493 1.00 90.44 83 ASP A CA 1
ATOM 693 C C . ASP A 1 83 ? 39.535 -13.618 -31.977 1.00 90.44 83 ASP A C 1
ATOM 695 O O . ASP A 1 83 ? 40.423 -14.355 -31.549 1.00 90.44 83 ASP A O 1
ATOM 699 N N . PHE A 1 84 ? 38.779 -12.906 -31.136 1.00 90.44 84 PHE A N 1
ATOM 700 C CA . PHE A 1 84 ? 38.968 -12.936 -29.683 1.00 90.44 84 PHE A CA 1
ATOM 701 C C . PHE A 1 84 ? 38.760 -14.335 -29.081 1.00 90.44 84 PHE A C 1
ATOM 703 O O . PHE A 1 84 ? 37.692 -14.931 -29.231 1.00 90.44 84 PHE A O 1
ATOM 710 N N . VAL A 1 85 ? 39.735 -14.793 -28.289 1.00 88.00 85 VAL A N 1
ATOM 711 C CA . VAL A 1 85 ? 39.660 -16.038 -27.513 1.00 88.00 85 VAL A CA 1
ATOM 712 C C . VAL A 1 85 ? 39.809 -15.741 -26.019 1.00 88.00 85 VAL A C 1
ATOM 714 O O . VAL A 1 85 ? 40.826 -15.207 -25.566 1.00 88.00 85 VAL A O 1
ATOM 717 N N . LYS A 1 86 ? 38.797 -16.124 -25.228 1.00 83.50 86 LYS A N 1
ATOM 718 C CA . LYS A 1 86 ? 38.787 -15.945 -23.766 1.00 83.50 86 LYS A CA 1
ATOM 719 C C . LYS A 1 86 ? 39.935 -16.744 -23.133 1.00 83.50 86 LYS A C 1
ATOM 721 O O . LYS A 1 86 ? 40.065 -17.934 -23.389 1.00 83.50 86 LYS A O 1
ATOM 726 N N . GLY A 1 87 ? 40.765 -16.089 -22.320 1.00 83.12 87 GLY A N 1
ATOM 727 C CA . GLY A 1 87 ? 41.940 -16.689 -21.668 1.00 83.12 87 GLY A CA 1
ATOM 728 C C . GLY A 1 87 ? 43.259 -16.489 -22.426 1.00 83.12 87 GLY A C 1
ATOM 729 O O . GLY A 1 87 ? 44.302 -16.397 -21.789 1.00 83.12 87 GLY A O 1
ATOM 730 N N . ARG A 1 88 ? 43.218 -16.329 -23.758 1.00 88.31 88 ARG A N 1
ATOM 731 C CA . ARG A 1 88 ? 44.385 -15.942 -24.576 1.00 88.31 88 ARG A CA 1
ATOM 732 C C . ARG A 1 88 ? 44.517 -14.426 -24.677 1.00 88.31 88 ARG A C 1
ATOM 734 O O . ARG A 1 88 ? 45.604 -13.872 -24.559 1.00 88.31 88 ARG A O 1
ATOM 741 N N . ASP A 1 89 ? 43.398 -13.762 -24.940 1.00 87.25 89 ASP A N 1
ATOM 742 C CA . ASP A 1 89 ? 43.364 -12.349 -25.282 1.00 87.25 89 ASP A CA 1
ATOM 743 C C . ASP A 1 89 ? 42.925 -11.492 -24.094 1.00 87.25 89 ASP A C 1
ATOM 745 O O . ASP A 1 89 ? 41.976 -11.825 -23.385 1.00 87.25 89 ASP A O 1
ATOM 749 N N . LYS A 1 90 ? 43.602 -10.352 -23.900 1.00 84.56 90 LYS A N 1
ATOM 750 C CA . LYS A 1 90 ? 43.364 -9.457 -22.758 1.00 84.56 90 LYS A CA 1
ATOM 751 C C . LYS A 1 90 ? 41.974 -8.818 -22.798 1.00 84.56 90 LYS A C 1
ATOM 753 O O . LYS A 1 90 ? 41.228 -8.918 -21.834 1.00 84.56 90 LYS A O 1
ATOM 758 N N . ASN A 1 91 ? 41.629 -8.182 -23.919 1.00 86.31 91 ASN A N 1
ATOM 759 C CA . ASN A 1 91 ? 40.368 -7.464 -24.098 1.00 86.31 91 ASN A CA 1
ATOM 760 C C . ASN A 1 91 ? 39.733 -7.840 -25.441 1.00 86.31 91 ASN A C 1
ATOM 762 O O . ASN A 1 91 ? 40.414 -7.859 -26.466 1.00 86.31 91 ASN A O 1
ATOM 766 N N . LYS A 1 92 ? 38.418 -8.078 -25.440 1.00 88.62 92 LYS A N 1
ATOM 767 C CA . LYS A 1 92 ? 37.620 -8.252 -26.665 1.00 88.62 92 LYS A CA 1
ATOM 768 C C . LYS A 1 92 ? 37.399 -6.922 -27.387 1.00 88.62 92 LYS A C 1
ATOM 770 O O . LYS A 1 92 ? 37.459 -6.868 -28.613 1.00 88.62 92 LYS A O 1
ATOM 775 N N . GLU A 1 93 ? 37.174 -5.859 -26.617 1.00 91.25 93 GLU A N 1
ATOM 776 C CA . GLU A 1 93 ? 36.919 -4.504 -27.107 1.00 91.25 93 GLU A CA 1
ATOM 777 C C . GLU A 1 93 ? 37.584 -3.459 -26.210 1.00 91.25 93 GLU A C 1
ATOM 779 O O . GLU A 1 93 ? 37.755 -3.681 -25.009 1.00 91.25 93 GLU A O 1
ATOM 784 N N . TRP A 1 94 ? 37.946 -2.313 -26.784 1.00 92.06 94 TRP A N 1
ATOM 785 C CA . TRP A 1 94 ? 38.426 -1.152 -26.034 1.00 92.06 94 TRP A CA 1
ATOM 786 C C . TRP A 1 94 ? 38.098 0.154 -26.760 1.00 92.06 94 TRP A C 1
ATOM 788 O O . TRP A 1 94 ? 37.913 0.186 -27.975 1.00 92.06 94 TRP A O 1
ATOM 798 N N . PHE A 1 95 ? 38.023 1.239 -25.995 1.00 91.12 95 PHE A N 1
ATOM 799 C CA . PHE A 1 95 ? 37.694 2.574 -26.489 1.00 91.12 95 PHE A CA 1
ATOM 800 C C . PHE A 1 95 ? 38.957 3.431 -26.635 1.00 91.12 95 PHE A C 1
ATOM 802 O O . PHE A 1 95 ? 39.924 3.250 -25.887 1.00 91.12 95 PHE A O 1
ATOM 809 N N . GLU A 1 96 ? 38.960 4.361 -27.588 1.00 91.75 96 GLU A N 1
ATOM 810 C CA . GLU A 1 96 ? 40.077 5.279 -27.806 1.00 91.75 96 GLU A CA 1
ATOM 811 C C . GLU A 1 96 ? 40.306 6.173 -26.579 1.00 91.75 96 GLU A C 1
ATOM 813 O O . GLU A 1 96 ? 39.390 6.825 -26.065 1.00 91.75 96 GLU A O 1
ATOM 818 N N . LYS A 1 97 ? 41.553 6.224 -26.100 1.00 89.25 97 LYS A N 1
ATOM 819 C CA . LYS A 1 97 ? 41.874 6.875 -24.823 1.00 89.25 97 LYS A CA 1
ATOM 820 C C . LYS A 1 97 ? 41.660 8.386 -24.891 1.00 89.25 97 LYS A C 1
ATOM 822 O O . LYS A 1 97 ? 41.978 9.021 -25.897 1.00 89.25 97 LYS A O 1
ATOM 827 N N . GLU A 1 98 ? 41.160 8.946 -23.788 1.00 85.56 98 GLU A N 1
ATOM 828 C CA . GLU A 1 98 ? 41.026 10.395 -23.557 1.00 85.56 98 GLU A CA 1
ATOM 829 C C . GLU A 1 98 ? 40.180 11.143 -24.601 1.00 85.56 98 GLU A C 1
ATOM 831 O O . GLU A 1 98 ? 40.265 12.363 -24.718 1.00 85.56 98 GLU A O 1
ATOM 836 N N . THR A 1 99 ? 39.342 10.431 -25.351 1.00 88.94 99 THR A N 1
ATOM 837 C CA . THR A 1 99 ? 38.418 11.022 -26.327 1.00 88.94 99 THR A CA 1
ATOM 838 C C . THR A 1 99 ? 37.042 11.266 -25.711 1.00 88.94 99 THR A C 1
ATOM 840 O O . THR A 1 99 ? 36.693 10.670 -24.690 1.00 88.94 99 THR A O 1
ATOM 843 N N . LYS A 1 100 ? 36.264 12.178 -26.307 1.00 87.75 100 LYS A N 1
ATOM 844 C CA . LYS A 1 100 ? 34.921 12.530 -25.823 1.00 87.75 100 LYS A CA 1
ATOM 845 C C . LYS A 1 100 ? 33.960 11.365 -26.117 1.00 87.75 100 LYS A C 1
ATOM 847 O O . LYS A 1 100 ? 33.794 11.030 -27.290 1.00 87.75 100 LYS A O 1
ATOM 852 N N . PRO A 1 101 ? 33.325 10.744 -25.102 1.00 89.00 101 PRO A N 1
ATOM 853 C CA . PRO A 1 101 ? 32.355 9.686 -25.343 1.00 89.00 101 PRO A CA 1
ATOM 854 C C . PRO A 1 101 ? 31.073 10.301 -25.907 1.00 89.00 101 PRO A C 1
ATOM 856 O O . PRO A 1 101 ? 30.421 11.102 -25.236 1.00 89.00 101 PRO A O 1
ATOM 859 N N . ILE A 1 102 ? 30.742 9.928 -27.139 1.00 93.75 102 ILE A N 1
ATOM 860 C CA . ILE A 1 102 ? 29.496 10.278 -27.828 1.00 93.75 102 ILE A CA 1
ATOM 861 C C . ILE A 1 102 ? 28.781 8.996 -28.266 1.00 93.75 102 ILE A C 1
ATOM 863 O O . ILE A 1 102 ? 29.340 7.902 -28.144 1.00 93.75 102 ILE A O 1
ATOM 867 N N . LEU A 1 103 ? 27.554 9.121 -28.763 1.00 95.69 103 LEU A N 1
ATOM 868 C CA . LEU A 1 103 ? 26.814 7.997 -29.327 1.00 95.69 103 LEU A CA 1
ATOM 869 C C . LEU A 1 103 ? 27.390 7.602 -30.695 1.00 95.69 103 LEU A C 1
ATOM 871 O O . LEU A 1 103 ? 27.754 8.452 -31.507 1.00 95.69 103 LEU A O 1
ATOM 875 N N . PHE A 1 104 ? 27.480 6.302 -30.965 1.00 96.81 104 PHE A N 1
ATOM 876 C CA . PHE A 1 104 ? 27.813 5.815 -32.306 1.00 96.81 104 PHE A CA 1
ATOM 877 C C . PHE A 1 104 ? 26.576 5.929 -33.195 1.00 96.81 104 PHE A C 1
ATOM 879 O O . PHE A 1 104 ? 25.506 5.516 -32.765 1.00 96.81 104 PHE A O 1
ATOM 886 N N . GLY A 1 105 ? 26.721 6.447 -34.417 1.00 96.19 105 GLY A N 1
ATOM 887 C CA . GLY A 1 105 ? 25.618 6.583 -35.377 1.00 96.19 105 GLY A CA 1
ATOM 888 C C . GLY A 1 105 ? 24.951 7.962 -35.441 1.00 96.19 105 GLY A C 1
ATOM 889 O O . GLY A 1 105 ? 24.017 8.148 -36.216 1.00 96.19 105 GLY A O 1
ATOM 890 N N . MET A 1 106 ? 25.429 8.948 -34.667 1.00 96.19 106 MET A N 1
ATOM 891 C CA . MET A 1 106 ? 24.845 10.301 -34.644 1.00 96.19 106 MET A CA 1
ATOM 892 C C . MET A 1 106 ? 24.813 10.958 -36.030 1.00 96.19 106 MET A C 1
ATOM 894 O O . MET A 1 106 ? 23.791 11.517 -36.410 1.00 96.19 106 MET A O 1
ATOM 898 N N . MET A 1 107 ? 25.899 10.834 -36.804 1.00 95.50 107 MET A N 1
ATOM 899 C CA . MET A 1 107 ? 26.021 11.391 -38.161 1.00 95.50 107 MET A CA 1
ATOM 900 C C . MET A 1 107 ? 24.945 10.874 -39.136 1.00 95.50 107 MET A C 1
ATOM 902 O O . MET A 1 107 ? 24.661 11.525 -40.136 1.00 95.50 107 MET A O 1
ATOM 906 N N . GLN A 1 108 ? 24.373 9.692 -38.891 1.00 94.94 108 GLN A N 1
ATOM 907 C CA . GLN A 1 108 ? 23.395 9.064 -39.783 1.00 94.94 108 GLN A CA 1
ATOM 908 C C . GLN A 1 108 ? 21.949 9.479 -39.489 1.00 94.94 108 GLN A C 1
ATOM 910 O O . GLN A 1 108 ? 21.087 9.297 -40.350 1.00 94.94 108 GLN A O 1
ATOM 915 N N . CYS A 1 109 ? 21.684 10.024 -38.301 1.00 94.75 109 CYS A N 1
ATOM 916 C CA . CYS A 1 109 ? 20.333 10.348 -37.865 1.00 94.75 109 CYS A CA 1
ATOM 917 C C . CYS A 1 109 ? 19.764 11.572 -38.602 1.00 94.75 109 CYS A C 1
ATOM 919 O O . CYS A 1 109 ? 20.479 12.526 -38.909 1.00 94.75 109 CYS A O 1
ATOM 921 N N . LYS A 1 110 ? 18.452 11.550 -38.845 1.00 90.50 110 LYS A N 1
ATOM 922 C CA . LYS A 1 110 ? 17.677 12.565 -39.570 1.00 90.50 110 LYS A CA 1
ATOM 923 C C . LYS A 1 110 ? 16.359 12.864 -38.849 1.00 90.50 110 LYS A C 1
ATOM 925 O O . LYS A 1 110 ? 15.886 12.071 -38.035 1.00 90.50 110 LYS A O 1
ATOM 930 N N . ASP A 1 111 ? 15.752 14.000 -39.181 1.00 88.19 111 ASP A N 1
ATOM 931 C CA . ASP A 1 111 ? 14.359 14.386 -38.892 1.00 88.19 111 ASP A CA 1
ATOM 932 C C . ASP A 1 111 ? 13.887 14.376 -37.424 1.00 88.19 111 ASP A C 1
ATOM 934 O O . ASP A 1 111 ? 12.721 14.660 -37.181 1.00 88.19 111 ASP A O 1
ATOM 938 N N . PHE A 1 112 ? 14.748 14.061 -36.449 1.00 90.44 112 PHE A N 1
ATOM 939 C CA . PHE A 1 112 ? 14.515 14.134 -34.998 1.00 90.44 112 PHE A CA 1
ATOM 940 C C . PHE A 1 112 ? 13.144 13.614 -34.493 1.00 90.44 112 PHE A C 1
ATOM 942 O O . PHE A 1 112 ? 12.668 14.011 -33.438 1.00 90.44 112 PHE A O 1
ATOM 949 N N . LYS A 1 113 ? 12.483 12.686 -35.197 1.00 92.06 113 LYS A N 1
ATOM 950 C CA . LYS A 1 113 ? 11.187 12.130 -34.756 1.00 92.06 113 LYS A CA 1
ATOM 951 C C . LYS A 1 113 ? 11.362 11.027 -33.718 1.00 92.06 113 LYS A C 1
ATOM 953 O O . LYS A 1 113 ? 10.912 11.134 -32.584 1.00 92.06 113 LYS A O 1
ATOM 958 N N . ARG A 1 114 ? 12.050 9.957 -34.109 1.00 94.88 114 ARG A N 1
ATOM 959 C CA . ARG A 1 114 ? 12.276 8.765 -33.284 1.00 94.88 114 ARG A CA 1
ATOM 960 C C . ARG A 1 114 ? 13.757 8.429 -33.270 1.00 94.88 114 ARG A C 1
ATOM 962 O O . ARG A 1 114 ? 14.345 8.341 -34.345 1.00 94.88 114 ARG A O 1
ATOM 969 N N . LEU A 1 115 ? 14.324 8.216 -32.086 1.00 97.44 115 LEU A N 1
ATOM 970 C CA . LEU A 1 115 ? 15.681 7.703 -31.883 1.00 97.44 115 LEU A CA 1
ATOM 971 C C . LEU A 1 115 ? 15.620 6.293 -31.298 1.00 97.44 115 LEU A C 1
ATOM 973 O O . LEU A 1 115 ? 14.910 6.072 -30.320 1.00 97.44 115 LEU A O 1
ATOM 977 N N . ILE A 1 116 ? 16.385 5.355 -31.851 1.00 97.94 116 ILE A N 1
ATOM 978 C CA . ILE A 1 116 ? 16.521 3.998 -31.310 1.00 97.94 116 ILE A CA 1
ATOM 979 C C . ILE A 1 116 ? 17.907 3.863 -30.688 1.00 97.94 116 ILE A C 1
ATOM 981 O O . ILE A 1 116 ? 18.914 4.005 -31.381 1.00 97.94 116 ILE A O 1
ATOM 985 N N . ILE A 1 117 ? 17.958 3.598 -29.382 1.00 96.81 117 ILE A N 1
ATOM 986 C CA . ILE A 1 117 ? 19.202 3.467 -28.617 1.00 96.81 117 ILE A CA 1
ATOM 987 C C . ILE A 1 117 ? 19.431 1.994 -28.277 1.00 96.81 117 ILE A C 1
ATOM 989 O O . ILE A 1 117 ? 18.614 1.382 -27.586 1.00 96.81 117 ILE A O 1
ATOM 993 N N . THR A 1 118 ? 20.564 1.452 -28.719 1.00 96.56 118 THR A N 1
ATOM 994 C CA . THR A 1 118 ? 21.018 0.085 -28.428 1.00 96.56 118 THR A CA 1
ATOM 995 C C . THR A 1 118 ? 22.237 0.067 -27.502 1.00 96.56 118 THR A C 1
ATOM 997 O O . THR A 1 118 ? 22.903 1.089 -27.288 1.00 96.56 118 THR A O 1
ATOM 1000 N N . GLU A 1 119 ? 22.567 -1.103 -26.947 1.00 93.31 119 GLU A N 1
ATOM 1001 C CA . GLU A 1 119 ? 23.753 -1.248 -26.095 1.00 93.31 119 GLU A CA 1
ATOM 1002 C C . GLU A 1 119 ? 25.057 -1.369 -26.906 1.00 93.31 119 GLU A C 1
ATOM 1004 O O . GLU A 1 119 ? 26.037 -0.672 -26.621 1.00 93.31 119 GLU A O 1
ATOM 1009 N N . GLY A 1 120 ? 25.076 -2.219 -27.937 1.00 92.81 120 GLY A N 1
ATOM 1010 C CA . GLY A 1 120 ? 26.254 -2.480 -28.762 1.00 92.81 120 GLY A CA 1
ATOM 1011 C C . GLY A 1 120 ? 26.244 -1.794 -30.130 1.00 92.81 120 GLY A C 1
ATOM 1012 O O . GLY A 1 120 ? 25.200 -1.519 -30.724 1.00 92.81 120 GLY A O 1
ATOM 1013 N N . GLN A 1 121 ? 27.445 -1.567 -30.678 1.00 95.94 121 GLN A N 1
ATOM 1014 C CA . GLN A 1 121 ? 27.623 -0.995 -32.022 1.00 95.94 121 GLN A CA 1
ATOM 1015 C C . GLN A 1 121 ? 27.016 -1.887 -33.108 1.00 95.94 121 GLN A C 1
ATOM 1017 O O . GLN A 1 121 ? 26.350 -1.389 -34.011 1.00 95.94 121 GLN A O 1
ATOM 1022 N N . ILE A 1 122 ? 27.190 -3.207 -33.001 1.00 96.88 122 ILE A N 1
ATOM 1023 C CA . ILE A 1 122 ? 26.619 -4.159 -33.964 1.00 96.88 122 ILE A CA 1
ATOM 1024 C C . ILE A 1 122 ? 25.084 -4.153 -33.897 1.00 96.88 122 ILE A C 1
ATOM 1026 O O . ILE A 1 122 ? 24.441 -4.279 -34.935 1.00 96.88 122 ILE A O 1
ATOM 1030 N N . ASP A 1 123 ? 24.493 -3.925 -32.724 1.00 97.31 123 ASP A N 1
ATOM 1031 C CA . ASP A 1 123 ? 23.039 -3.823 -32.563 1.00 97.31 123 ASP A CA 1
ATOM 1032 C C . ASP A 1 123 ? 22.493 -2.569 -33.240 1.00 97.31 123 ASP A C 1
ATOM 1034 O O . ASP A 1 123 ? 21.543 -2.656 -34.011 1.00 97.31 123 ASP A O 1
ATOM 1038 N N . SER A 1 124 ? 23.149 -1.416 -33.071 1.00 97.38 124 SER A N 1
ATOM 1039 C CA . SER A 1 124 ? 22.742 -0.198 -33.789 1.00 97.38 124 SER A CA 1
ATOM 1040 C C . SER A 1 124 ? 22.858 -0.357 -35.309 1.00 97.38 124 SER A C 1
ATOM 1042 O O . SER A 1 124 ? 21.981 0.085 -36.046 1.00 97.38 124 SER A O 1
ATOM 1044 N N . LEU A 1 125 ? 23.891 -1.061 -35.789 1.00 98.06 125 LEU A N 1
ATOM 1045 C CA . LEU A 1 125 ? 24.036 -1.391 -37.210 1.00 98.06 125 LEU A CA 1
ATOM 1046 C C . LEU A 1 125 ? 22.968 -2.384 -37.680 1.00 98.06 125 LEU A C 1
ATOM 1048 O O . LEU A 1 125 ? 22.499 -2.279 -38.806 1.00 98.06 125 LEU A O 1
ATOM 1052 N N . THR A 1 126 ? 22.561 -3.320 -36.821 1.00 98.31 126 THR A N 1
ATOM 1053 C CA . THR A 1 126 ? 21.466 -4.264 -37.085 1.00 98.31 126 THR A CA 1
ATOM 1054 C C . THR A 1 126 ? 20.145 -3.526 -37.263 1.00 98.31 126 THR A C 1
ATOM 1056 O O . THR A 1 126 ? 19.413 -3.781 -38.217 1.00 98.31 126 THR A O 1
ATOM 1059 N N . VAL A 1 127 ? 19.860 -2.563 -36.388 1.00 97.88 127 VAL A N 1
ATOM 1060 C CA . VAL A 1 127 ? 18.676 -1.705 -36.490 1.00 97.88 127 VAL A CA 1
ATOM 1061 C C . VAL A 1 127 ? 18.711 -0.877 -37.786 1.00 97.88 127 VAL A C 1
ATOM 1063 O O . VAL A 1 127 ? 17.707 -0.824 -38.501 1.00 97.88 127 VAL A O 1
ATOM 1066 N N . ALA A 1 128 ? 19.874 -0.326 -38.152 1.00 97.19 128 ALA A N 1
ATOM 1067 C CA . ALA A 1 128 ? 20.059 0.385 -39.419 1.00 97.19 128 ALA A CA 1
ATOM 1068 C C . ALA A 1 128 ? 19.858 -0.523 -40.650 1.00 97.19 128 ALA A C 1
ATOM 1070 O O . ALA A 1 128 ? 19.156 -0.145 -41.585 1.00 97.19 128 ALA A O 1
ATOM 1071 N N . GLU A 1 129 ? 20.391 -1.749 -40.633 1.00 97.31 129 GLU A N 1
ATOM 1072 C CA . GLU A 1 129 ? 20.198 -2.765 -41.686 1.00 97.31 129 GLU A CA 1
ATOM 1073 C C . GLU A 1 129 ? 18.718 -3.148 -41.870 1.00 97.31 129 GLU A C 1
ATOM 1075 O O . GLU A 1 129 ? 18.277 -3.505 -42.968 1.00 97.31 129 GLU A O 1
ATOM 1080 N N . CYS A 1 130 ? 17.922 -3.042 -40.804 1.00 96.69 130 CYS A N 1
ATOM 1081 C CA . CYS A 1 130 ? 16.483 -3.293 -40.836 1.00 96.69 130 CYS A CA 1
ATOM 1082 C C . CYS A 1 130 ? 15.663 -2.103 -41.368 1.00 96.69 130 CYS A C 1
ATOM 1084 O O . CYS A 1 130 ? 14.451 -2.240 -41.551 1.00 96.69 130 CYS A O 1
ATOM 1086 N N . GLY A 1 131 ? 16.306 -0.978 -41.697 1.00 94.69 131 GLY A N 1
ATOM 1087 C CA . GLY A 1 131 ? 15.678 0.184 -42.333 1.00 94.69 131 GLY A CA 1
ATOM 1088 C C . GLY A 1 131 ? 15.377 1.349 -41.391 1.00 94.69 131 GLY A C 1
ATOM 1089 O O . GLY A 1 131 ? 14.631 2.247 -41.772 1.00 94.69 131 GLY A O 1
ATOM 1090 N N . PHE A 1 132 ? 15.940 1.360 -40.180 1.00 94.94 132 PHE A N 1
ATOM 1091 C CA . PHE A 1 132 ? 15.794 2.481 -39.253 1.00 94.94 132 PHE A CA 1
ATOM 1092 C C . PHE A 1 132 ? 17.082 3.309 -39.197 1.00 94.94 132 PHE A C 1
ATOM 1094 O O . PHE A 1 132 ? 18.025 2.960 -38.492 1.00 94.94 132 PHE A O 1
ATOM 1101 N N . ASP A 1 133 ? 17.108 4.431 -39.920 1.00 89.31 133 ASP A N 1
ATOM 1102 C CA . ASP A 1 133 ? 18.288 5.308 -40.017 1.00 89.31 133 ASP A CA 1
ATOM 1103 C C . ASP A 1 133 ? 18.689 5.938 -38.664 1.00 89.31 133 ASP A C 1
ATOM 1105 O O . ASP A 1 133 ? 19.875 6.113 -38.382 1.00 89.31 133 ASP A O 1
ATOM 1109 N N . ASN A 1 134 ? 17.716 6.245 -37.798 1.00 96.62 134 ASN A N 1
ATOM 1110 C CA . ASN A 1 134 ? 17.939 6.890 -36.498 1.00 96.62 134 ASN A CA 1
ATOM 1111 C C . ASN A 1 134 ? 18.329 5.886 -35.405 1.00 96.62 134 ASN A C 1
ATOM 1113 O O . ASN A 1 134 ? 17.681 5.800 -34.358 1.00 96.62 134 ASN A O 1
ATOM 1117 N N . ALA A 1 135 ? 19.366 5.098 -35.673 1.00 97.06 135 ALA A N 1
ATOM 1118 C CA . ALA A 1 135 ? 19.863 4.056 -34.789 1.00 97.06 135 ALA A CA 1
ATOM 1119 C C . ALA A 1 135 ? 21.228 4.430 -34.218 1.00 97.06 135 ALA A C 1
ATOM 1121 O O . ALA A 1 135 ? 22.182 4.686 -34.959 1.00 97.06 135 ALA A O 1
ATOM 1122 N N . VAL A 1 136 ? 21.330 4.412 -32.891 1.00 97.44 136 VAL A N 1
ATOM 1123 C CA . VAL A 1 136 ? 22.559 4.742 -32.173 1.00 97.44 136 VAL A CA 1
ATOM 1124 C C . VAL A 1 136 ? 22.886 3.717 -31.101 1.00 97.44 136 VAL A C 1
ATOM 1126 O O . VAL A 1 136 ? 21.999 3.041 -30.590 1.00 97.44 136 VAL A O 1
ATOM 1129 N N . SER A 1 137 ? 24.160 3.627 -30.723 1.00 96.06 137 SER A N 1
ATOM 1130 C CA . SER A 1 137 ? 24.588 2.812 -29.580 1.00 96.06 137 SER A CA 1
ATOM 1131 C C . SER A 1 137 ? 25.427 3.585 -28.578 1.00 96.06 137 SER A C 1
ATOM 1133 O O . SER A 1 137 ? 26.163 4.519 -28.925 1.00 96.06 137 SER A O 1
ATOM 1135 N N . VAL A 1 138 ? 25.337 3.163 -27.317 1.00 94.00 138 VAL A N 1
ATOM 1136 C CA . VAL A 1 138 ? 26.155 3.716 -26.234 1.00 94.00 138 VAL A CA 1
ATOM 1137 C C . VAL A 1 138 ? 27.631 3.294 -26.387 1.00 94.00 138 VAL A C 1
ATOM 1139 O O . VAL A 1 138 ? 27.933 2.172 -26.803 1.00 94.00 138 VAL A O 1
ATOM 1142 N N . PRO A 1 139 ? 28.602 4.164 -26.055 1.00 87.00 139 PRO A N 1
ATOM 1143 C CA . PRO A 1 139 ? 30.018 3.909 -26.338 1.00 87.00 139 PRO A CA 1
ATOM 1144 C C . PRO A 1 139 ? 30.638 2.787 -25.489 1.00 87.00 139 PRO A C 1
ATOM 1146 O O . PRO A 1 139 ? 31.518 2.060 -25.959 1.00 87.00 139 PRO A O 1
ATOM 1149 N N . THR A 1 140 ? 30.201 2.629 -24.237 1.00 80.69 140 THR A N 1
ATOM 1150 C CA . THR A 1 140 ? 30.834 1.744 -23.239 1.00 80.69 140 THR A CA 1
ATOM 1151 C C . THR A 1 140 ? 29.848 0.793 -22.548 1.00 80.69 140 THR A C 1
ATOM 1153 O O . THR A 1 140 ? 30.096 0.349 -21.427 1.00 80.69 140 THR A O 1
ATOM 1156 N N . GLY A 1 141 ? 28.759 0.432 -23.238 1.00 71.31 141 GLY A N 1
ATOM 1157 C CA . GLY A 1 141 ? 27.711 -0.456 -22.719 1.00 71.31 141 GLY A CA 1
ATOM 1158 C C . GLY A 1 141 ? 26.870 0.181 -21.606 1.00 71.31 141 GLY A C 1
ATOM 1159 O O . GLY A 1 141 ? 27.009 1.373 -21.311 1.00 71.31 141 GLY A O 1
ATOM 1160 N N . ALA A 1 142 ? 26.023 -0.618 -20.951 1.00 62.66 142 ALA A N 1
ATOM 1161 C CA . ALA A 1 142 ? 25.040 -0.123 -19.980 1.00 62.66 142 ALA A CA 1
ATOM 1162 C C . ALA A 1 142 ? 25.634 0.595 -18.753 1.00 62.66 142 ALA A C 1
ATOM 1164 O O . ALA A 1 142 ? 24.970 1.412 -18.126 1.00 62.66 142 ALA A O 1
ATOM 1165 N N . LYS A 1 143 ? 26.899 0.327 -18.407 1.00 63.38 143 LYS A N 1
ATOM 1166 C CA . LYS A 1 143 ? 27.538 0.868 -17.193 1.00 63.38 143 LYS A CA 1
ATOM 1167 C C . LYS A 1 143 ? 28.207 2.233 -17.385 1.00 63.38 143 LYS A C 1
ATOM 1169 O O . LYS A 1 143 ? 28.644 2.831 -16.405 1.00 63.38 143 LYS A O 1
ATOM 1174 N N . GLY A 1 144 ? 28.331 2.727 -18.617 1.00 68.88 144 GLY A N 1
ATOM 1175 C CA . GLY A 1 144 ? 29.048 3.967 -18.914 1.00 68.88 144 GLY A CA 1
ATOM 1176 C C . GLY A 1 144 ? 28.139 5.073 -19.437 1.00 68.88 144 GLY A C 1
ATOM 1177 O O . GLY A 1 144 ? 28.074 5.284 -20.639 1.00 68.88 144 GLY A O 1
ATOM 1178 N N . LEU A 1 145 ? 27.485 5.821 -18.544 1.00 74.44 145 LEU A N 1
ATOM 1179 C CA . LEU A 1 145 ? 26.505 6.865 -18.899 1.00 74.44 145 LEU A CA 1
ATOM 1180 C C . LEU A 1 145 ? 27.111 8.265 -19.128 1.00 74.44 145 LEU A C 1
ATOM 1182 O O . LEU A 1 145 ? 26.386 9.240 -19.303 1.00 74.44 145 LEU A O 1
ATOM 1186 N N . THR A 1 146 ? 28.440 8.396 -19.157 1.00 78.56 146 THR A N 1
ATOM 1187 C CA . THR A 1 146 ? 29.130 9.693 -19.325 1.00 78.56 146 THR A CA 1
ATOM 1188 C C . THR A 1 146 ? 28.855 10.367 -20.671 1.00 78.56 146 THR A C 1
ATOM 1190 O O . THR A 1 146 ? 29.049 11.575 -20.804 1.00 78.56 146 THR A O 1
ATOM 1193 N N . TRP A 1 147 ? 28.386 9.610 -21.666 1.00 83.81 147 TRP A N 1
ATOM 1194 C CA . TRP A 1 147 ? 27.953 10.140 -22.956 1.00 83.81 147 TRP A CA 1
ATOM 1195 C C . TRP A 1 147 ? 26.688 10.996 -22.850 1.00 83.81 147 TRP A C 1
ATOM 1197 O O . TRP A 1 147 ? 26.515 11.888 -23.676 1.00 83.81 147 TRP A O 1
ATOM 1207 N N . ILE A 1 148 ? 25.835 10.777 -21.837 1.00 81.56 148 ILE A N 1
ATOM 1208 C CA . ILE A 1 148 ? 24.579 11.523 -21.681 1.00 81.56 148 ILE A CA 1
ATOM 1209 C C . ILE A 1 148 ? 24.893 13.011 -21.586 1.00 81.56 148 ILE A C 1
ATOM 1211 O O . ILE A 1 148 ? 24.396 13.779 -22.394 1.00 81.56 148 ILE A O 1
ATOM 1215 N N . ASN A 1 149 ? 25.824 13.408 -20.719 1.00 78.25 149 ASN A N 1
ATOM 1216 C CA . ASN A 1 149 ? 26.225 14.813 -20.567 1.00 78.25 149 ASN A CA 1
ATOM 1217 C C . ASN A 1 149 ? 26.767 15.432 -21.866 1.00 78.25 149 ASN A C 1
ATOM 1219 O O . ASN A 1 149 ? 26.689 16.638 -22.069 1.00 78.25 149 ASN A O 1
ATOM 1223 N N . ASN A 1 150 ? 27.341 14.614 -22.748 1.00 84.00 150 ASN A N 1
ATOM 1224 C CA . ASN A 1 150 ? 27.944 15.065 -23.998 1.00 84.00 150 ASN A CA 1
ATOM 1225 C C . ASN A 1 150 ? 26.952 15.172 -25.159 1.00 84.00 150 ASN A C 1
ATOM 1227 O O . ASN A 1 150 ? 27.252 15.886 -26.117 1.00 84.00 150 ASN A O 1
ATOM 1231 N N . CYS A 1 151 ? 25.841 14.436 -25.084 1.00 87.56 151 CYS A N 1
ATOM 1232 C CA . CYS A 1 151 ? 24.848 14.280 -26.146 1.00 87.56 151 CYS A CA 1
ATOM 1233 C C . CYS A 1 151 ? 23.427 14.660 -25.689 1.00 87.56 151 CYS A C 1
ATOM 1235 O O . CYS A 1 151 ? 22.490 14.460 -26.454 1.00 87.56 151 CYS A O 1
ATOM 1237 N N . TYR A 1 152 ? 23.246 15.178 -24.467 1.00 79.81 152 TYR A N 1
ATOM 1238 C CA . TYR A 1 152 ? 21.934 15.419 -23.855 1.00 79.81 152 TYR A CA 1
ATOM 1239 C C . TYR A 1 152 ? 21.051 16.314 -24.722 1.00 79.81 152 TYR A C 1
ATOM 1241 O O . TYR A 1 152 ? 19.921 15.941 -25.031 1.00 79.81 152 TYR A O 1
ATOM 1249 N N . ASP A 1 153 ? 21.586 17.458 -25.154 1.00 81.88 153 ASP A N 1
ATOM 1250 C CA . ASP A 1 153 ? 20.852 18.428 -25.971 1.00 81.88 153 ASP A CA 1
ATOM 1251 C C . ASP A 1 153 ? 20.447 17.827 -27.318 1.00 81.88 153 ASP A C 1
ATOM 1253 O O . ASP A 1 153 ? 19.324 18.019 -27.771 1.00 81.88 153 ASP A O 1
ATOM 1257 N N . TRP A 1 154 ? 21.336 17.035 -27.921 1.00 92.75 154 TRP A N 1
ATOM 1258 C CA . TRP A 1 154 ? 21.088 16.368 -29.197 1.00 92.75 154 TRP A CA 1
ATOM 1259 C C . TRP A 1 154 ? 20.021 15.272 -29.079 1.00 92.75 154 TRP A C 1
ATOM 1261 O O . TRP A 1 154 ? 19.068 15.251 -29.850 1.00 92.75 154 TRP A O 1
ATOM 1271 N N . VAL A 1 155 ? 20.111 14.396 -28.070 1.00 88.75 155 VAL A N 1
ATOM 1272 C CA . VAL A 1 155 ? 19.074 13.378 -27.814 1.00 88.75 155 VAL A CA 1
ATOM 1273 C C . VAL A 1 155 ? 17.736 14.042 -27.477 1.00 88.75 155 VAL A C 1
ATOM 1275 O O . VAL A 1 155 ? 16.682 13.572 -27.900 1.00 88.75 155 VAL A O 1
ATOM 1278 N N . SER A 1 156 ? 17.767 15.176 -26.775 1.00 83.44 156 SER A N 1
ATOM 1279 C CA . SER A 1 156 ? 16.572 15.938 -26.405 1.00 83.44 156 SER A CA 1
ATOM 1280 C C . SER A 1 156 ? 15.868 16.603 -27.588 1.00 83.44 156 SER A C 1
ATOM 1282 O O . SER A 1 156 ? 14.739 17.061 -27.423 1.00 83.44 156 SER A O 1
ATOM 1284 N N . GLN A 1 157 ? 16.468 16.642 -28.777 1.00 88.44 157 GLN A N 1
ATOM 1285 C CA . GLN A 1 157 ? 15.770 17.086 -29.986 1.00 88.44 157 GLN A CA 1
ATOM 1286 C C . GLN A 1 157 ? 14.755 16.046 -30.472 1.00 88.44 157 GLN A C 1
ATOM 1288 O O . GLN A 1 157 ? 13.779 16.428 -31.108 1.00 88.44 157 GLN A O 1
ATOM 1293 N N . PHE A 1 158 ? 14.929 14.765 -30.123 1.00 91.81 158 PHE A N 1
ATOM 1294 C CA . PHE A 1 158 ? 14.023 13.709 -30.563 1.00 91.81 158 PHE A CA 1
ATOM 1295 C C . PHE A 1 158 ? 12.675 13.738 -29.829 1.00 91.81 158 PHE A C 1
ATOM 1297 O O . PHE A 1 158 ? 12.631 13.962 -28.616 1.00 91.81 158 PHE A O 1
ATOM 1304 N N . GLU A 1 159 ? 11.566 13.513 -30.537 1.00 88.88 159 GLU A N 1
ATOM 1305 C CA . GLU A 1 159 ? 10.221 13.447 -29.932 1.00 88.88 159 GLU A CA 1
ATOM 1306 C C . GLU A 1 159 ? 10.036 12.162 -29.105 1.00 88.88 159 GLU A C 1
ATOM 1308 O O . GLU A 1 159 ? 9.528 12.199 -27.980 1.00 88.88 159 GLU A O 1
ATOM 1313 N N . GLU A 1 160 ? 10.502 11.035 -29.646 1.00 92.19 160 GLU A N 1
ATOM 1314 C CA . GLU A 1 160 ? 10.377 9.700 -29.061 1.00 92.19 160 GLU A CA 1
ATOM 1315 C C . GLU A 1 160 ? 11.728 8.975 -29.009 1.00 92.19 160 GLU A C 1
ATOM 1317 O O . GLU A 1 160 ? 12.523 9.019 -29.952 1.00 92.19 160 GLU A O 1
ATOM 1322 N N . ILE A 1 161 ? 11.962 8.249 -27.916 1.00 94.81 161 ILE A N 1
ATOM 1323 C CA . ILE A 1 161 ? 13.133 7.390 -27.736 1.00 94.81 161 ILE A CA 1
ATOM 1324 C C . ILE A 1 161 ? 12.661 5.948 -27.547 1.00 94.81 161 ILE A C 1
ATOM 1326 O O . ILE A 1 161 ? 11.876 5.652 -26.646 1.00 94.81 161 ILE A O 1
ATOM 1330 N N . VAL A 1 162 ? 13.171 5.039 -28.374 1.00 96.94 162 VAL A N 1
ATOM 1331 C CA . VAL A 1 162 ? 12.987 3.593 -28.231 1.00 96.94 162 VAL A CA 1
ATOM 1332 C C . VAL A 1 162 ? 14.272 2.992 -27.675 1.00 96.94 162 VAL A C 1
ATOM 1334 O O . VAL A 1 162 ? 15.342 3.129 -28.268 1.00 96.94 162 VAL A O 1
ATOM 1337 N N . VAL A 1 163 ? 14.178 2.314 -26.535 1.00 95.94 163 VAL A N 1
ATOM 1338 C CA . VAL A 1 163 ? 15.302 1.603 -25.918 1.00 95.94 163 VAL A CA 1
ATOM 1339 C C . VAL A 1 163 ? 15.266 0.139 -26.340 1.00 95.94 163 VAL A C 1
ATOM 1341 O O . VAL A 1 163 ? 14.327 -0.586 -26.004 1.00 95.94 163 VAL A O 1
ATOM 1344 N N . PHE A 1 164 ? 16.316 -0.287 -27.040 1.00 96.88 164 PHE A N 1
ATOM 1345 C CA . PHE A 1 164 ? 16.552 -1.664 -27.471 1.00 96.88 164 PHE A CA 1
ATOM 1346 C C . PHE A 1 164 ? 17.892 -2.150 -26.891 1.00 96.88 164 PHE A C 1
ATOM 1348 O O . PHE A 1 164 ? 18.874 -2.352 -27.605 1.00 96.88 164 PHE A O 1
ATOM 1355 N N . GLY A 1 165 ? 17.944 -2.254 -25.559 1.00 94.44 165 GLY A N 1
ATOM 1356 C CA . GLY A 1 165 ? 19.109 -2.755 -24.818 1.00 94.44 165 GLY A CA 1
ATOM 1357 C C . GLY A 1 165 ? 19.262 -4.278 -24.894 1.00 94.44 165 GLY A C 1
ATOM 1358 O O . GLY A 1 165 ? 18.478 -4.960 -25.551 1.00 94.44 165 GLY A O 1
ATOM 1359 N N . ASP A 1 166 ? 20.239 -4.823 -24.179 1.00 94.50 166 ASP A N 1
ATOM 1360 C CA . ASP A 1 166 ? 20.400 -6.269 -24.022 1.00 94.50 166 ASP A CA 1
ATOM 1361 C C . ASP A 1 166 ? 19.298 -6.819 -23.098 1.00 94.50 166 ASP A C 1
ATOM 1363 O O . ASP A 1 166 ? 18.963 -6.220 -22.068 1.00 94.50 166 ASP A O 1
ATOM 1367 N N . CYS A 1 167 ? 18.742 -7.982 -23.437 1.00 92.31 167 CYS A N 1
ATOM 1368 C CA . CYS A 1 167 ? 17.859 -8.735 -22.556 1.00 92.31 167 CYS A CA 1
ATOM 1369 C C . CYS A 1 167 ? 18.681 -9.721 -21.720 1.00 92.31 167 CYS A C 1
ATOM 1371 O O . CYS A 1 167 ? 19.090 -10.785 -22.184 1.00 92.31 167 CYS A O 1
ATOM 1373 N N . GLU A 1 168 ? 18.917 -9.379 -20.454 1.00 89.94 168 GLU A N 1
ATOM 1374 C CA . GLU A 1 168 ? 19.645 -10.226 -19.512 1.00 89.94 168 GLU A CA 1
ATOM 1375 C C . GLU A 1 168 ? 18.861 -10.375 -18.205 1.00 89.94 168 GLU A C 1
ATOM 1377 O O . GLU A 1 168 ? 18.351 -9.403 -17.652 1.00 89.94 168 GLU A O 1
ATOM 1382 N N . LYS A 1 169 ? 18.791 -11.600 -17.664 1.00 84.50 169 LYS A N 1
ATOM 1383 C CA . LYS A 1 169 ? 18.157 -11.895 -16.360 1.00 84.50 169 LYS A CA 1
ATOM 1384 C C . LYS A 1 169 ? 16.727 -11.338 -16.222 1.00 84.50 169 LYS A C 1
ATOM 1386 O O . LYS A 1 169 ? 16.371 -10.808 -15.172 1.00 84.50 169 LYS A O 1
ATOM 1391 N N . ASN A 1 170 ? 15.911 -11.458 -17.271 1.00 80.12 170 ASN A N 1
ATOM 1392 C CA . ASN A 1 170 ? 14.551 -10.899 -17.328 1.00 80.12 170 ASN A CA 1
ATOM 1393 C C . ASN A 1 170 ? 14.484 -9.373 -17.149 1.00 80.12 170 ASN A C 1
ATOM 1395 O O . ASN A 1 170 ? 13.509 -8.836 -16.624 1.00 80.12 170 ASN A O 1
ATOM 1399 N N . LYS A 1 171 ? 15.532 -8.661 -17.566 1.00 88.44 171 LYS A N 1
ATOM 1400 C CA . LYS A 1 171 ? 15.583 -7.204 -17.567 1.00 88.44 171 LYS A CA 1
ATOM 1401 C C . LYS A 1 171 ? 16.171 -6.716 -18.883 1.00 88.44 171 LYS A C 1
ATOM 1403 O O . LYS A 1 171 ? 17.082 -7.326 -19.432 1.00 88.44 171 LYS A O 1
ATOM 1408 N N . ILE A 1 172 ? 15.654 -5.590 -19.356 1.00 91.69 172 ILE A N 1
ATOM 1409 C CA . ILE A 1 172 ? 16.215 -4.875 -20.499 1.00 91.69 172 ILE A CA 1
ATOM 1410 C C . ILE A 1 172 ? 17.159 -3.814 -19.950 1.00 91.69 172 ILE A C 1
ATOM 1412 O O . ILE A 1 172 ? 16.756 -2.965 -19.143 1.00 91.69 172 ILE A O 1
ATOM 1416 N N . THR A 1 173 ? 18.429 -3.906 -20.325 1.00 91.25 173 THR A N 1
ATOM 1417 C CA . THR A 1 173 ? 19.455 -2.943 -19.916 1.00 91.25 173 THR A CA 1
ATOM 1418 C C . THR A 1 173 ? 19.161 -1.557 -20.497 1.00 91.25 173 THR A C 1
ATOM 1420 O O . THR A 1 173 ? 18.334 -1.404 -21.396 1.00 91.25 173 THR A O 1
ATOM 1423 N N . LEU A 1 174 ? 19.787 -0.513 -19.940 1.00 88.75 174 LEU A N 1
ATOM 1424 C CA . LEU A 1 174 ? 19.604 0.905 -20.305 1.00 88.75 174 LEU A CA 1
ATOM 1425 C C . LEU A 1 174 ? 18.195 1.486 -20.067 1.00 88.75 174 LEU A C 1
ATOM 1427 O O . LEU A 1 174 ? 18.054 2.700 -19.952 1.00 88.75 174 LEU A O 1
ATOM 1431 N N . ALA A 1 175 ? 17.149 0.665 -19.944 1.00 89.31 175 ALA A N 1
ATOM 1432 C CA . ALA A 1 175 ? 15.768 1.135 -19.878 1.00 89.31 175 ALA A CA 1
ATOM 1433 C C . ALA A 1 175 ? 15.469 2.010 -18.650 1.00 89.31 175 ALA A C 1
ATOM 1435 O O . ALA A 1 175 ? 14.722 2.975 -18.756 1.00 89.31 175 ALA A O 1
ATOM 1436 N N . ASP A 1 176 ? 15.993 1.675 -17.467 1.00 85.62 176 ASP A N 1
ATOM 1437 C CA . ASP A 1 176 ? 15.816 2.515 -16.267 1.00 85.62 176 ASP A CA 1
ATOM 1438 C C . ASP A 1 176 ? 16.627 3.815 -16.364 1.00 85.62 176 ASP A C 1
ATOM 1440 O O . ASP A 1 176 ? 16.131 4.891 -16.024 1.00 85.62 176 ASP A O 1
ATOM 1444 N N . ASP A 1 177 ? 17.856 3.723 -16.874 1.00 84.75 177 ASP A N 1
ATOM 1445 C CA . ASP A 1 177 ? 18.772 4.857 -16.985 1.00 84.75 177 ASP A CA 1
ATOM 1446 C C . ASP A 1 177 ? 18.245 5.903 -17.970 1.00 84.75 177 ASP A C 1
ATOM 1448 O O . ASP A 1 177 ? 18.168 7.079 -17.631 1.00 84.75 177 ASP A O 1
ATOM 1452 N N . ILE A 1 178 ? 17.796 5.492 -19.158 1.00 86.19 178 ILE A N 1
ATOM 1453 C CA . ILE A 1 178 ? 17.231 6.415 -20.152 1.00 86.19 178 ILE A CA 1
ATOM 1454 C C . ILE A 1 178 ? 15.944 7.067 -19.626 1.00 86.19 178 ILE A C 1
ATOM 1456 O O . ILE A 1 178 ? 15.781 8.279 -19.755 1.00 86.19 178 ILE A O 1
ATOM 1460 N N . VAL A 1 179 ? 15.070 6.302 -18.959 1.00 82.56 179 VAL A N 1
ATOM 1461 C CA . VAL A 1 179 ? 13.825 6.832 -18.373 1.00 82.56 179 VAL A CA 1
ATOM 1462 C C . VAL A 1 179 ? 14.087 7.862 -17.285 1.00 82.56 179 VAL A C 1
ATOM 1464 O O . VAL A 1 179 ? 13.447 8.910 -17.268 1.00 82.56 179 VAL A O 1
ATOM 1467 N N . SER A 1 180 ? 15.051 7.604 -16.403 1.00 79.25 180 SER A N 1
ATOM 1468 C CA . SER A 1 180 ? 15.403 8.557 -15.347 1.00 79.25 180 SER A CA 1
ATOM 1469 C C . SER A 1 180 ? 16.085 9.825 -15.872 1.00 79.25 180 SER A C 1
ATOM 1471 O O . SER A 1 180 ? 15.965 10.878 -15.252 1.00 79.25 180 SER A O 1
ATOM 1473 N N . ARG A 1 181 ? 16.797 9.746 -17.005 1.00 79.44 181 ARG A N 1
ATOM 1474 C CA . ARG A 1 181 ? 17.606 10.854 -17.536 1.00 79.44 181 ARG A CA 1
ATOM 1475 C C . ARG A 1 181 ? 16.872 11.733 -18.544 1.00 79.44 181 ARG A C 1
ATOM 1477 O O . ARG A 1 181 ? 17.248 12.889 -18.678 1.00 79.44 181 ARG A O 1
ATOM 1484 N N . PHE A 1 182 ? 15.823 11.234 -19.198 1.00 79.38 182 PHE A N 1
ATOM 1485 C CA . PHE A 1 182 ? 15.010 11.999 -20.153 1.00 79.38 182 PHE A CA 1
ATOM 1486 C C . PHE A 1 182 ? 13.522 12.021 -19.743 1.00 79.38 182 PHE A C 1
ATOM 1488 O O . PHE A 1 182 ? 12.665 11.565 -20.499 1.00 79.38 182 PHE A O 1
ATOM 1495 N N . PRO A 1 183 ? 13.174 12.567 -18.560 1.00 67.25 183 PRO A N 1
ATOM 1496 C CA . PRO A 1 183 ? 11.832 12.444 -17.977 1.00 67.25 183 PRO A CA 1
ATOM 1497 C C . PRO A 1 183 ? 10.717 13.130 -18.784 1.00 67.25 183 PRO A C 1
ATOM 1499 O O . PRO A 1 183 ? 9.545 12.828 -18.591 1.00 67.25 183 PRO A O 1
ATOM 1502 N N . LEU A 1 184 ? 11.069 14.055 -19.683 1.00 72.00 184 LEU A N 1
ATOM 1503 C CA . LEU A 1 184 ? 10.125 14.810 -20.516 1.00 72.00 184 LEU A CA 1
ATOM 1504 C C . LEU A 1 184 ? 9.917 14.196 -21.909 1.00 72.00 184 LEU A C 1
ATOM 1506 O O . LEU A 1 184 ? 9.300 14.823 -22.769 1.00 72.00 184 LEU A O 1
ATOM 1510 N N . LYS A 1 185 ? 10.467 13.004 -22.164 1.00 79.38 185 LYS A N 1
ATOM 1511 C CA . LYS A 1 185 ? 10.385 12.333 -23.464 1.00 79.38 185 LYS A CA 1
ATOM 1512 C C . LYS A 1 185 ? 9.457 11.133 -23.423 1.00 79.38 185 LYS A C 1
ATOM 1514 O O . LYS A 1 185 ? 9.325 10.456 -22.405 1.00 79.38 185 LYS A O 1
ATOM 1519 N N . ILE A 1 186 ? 8.838 10.848 -24.568 1.00 84.94 186 ILE A N 1
ATOM 1520 C CA . ILE A 1 186 ? 8.116 9.594 -24.761 1.00 84.94 186 ILE A CA 1
ATOM 1521 C C . ILE A 1 186 ? 9.171 8.503 -24.893 1.00 84.94 186 ILE A C 1
ATOM 1523 O O . ILE A 1 186 ? 9.914 8.466 -25.874 1.00 84.94 186 ILE A O 1
ATOM 1527 N N . ILE A 1 187 ? 9.253 7.638 -23.885 1.00 90.00 187 ILE A N 1
ATOM 1528 C CA . ILE A 1 187 ? 10.216 6.542 -23.861 1.00 90.00 187 ILE A CA 1
ATOM 1529 C C . ILE A 1 187 ? 9.474 5.223 -23.965 1.00 90.00 187 ILE A C 1
ATOM 1531 O O . ILE A 1 187 ? 8.662 4.867 -23.105 1.00 90.00 187 ILE A O 1
ATOM 1535 N N . LYS A 1 188 ? 9.795 4.494 -25.028 1.00 94.25 188 LYS A N 1
ATOM 1536 C CA . LYS A 1 188 ? 9.333 3.136 -25.269 1.00 94.25 188 LYS A CA 1
ATOM 1537 C C . LYS A 1 188 ? 10.471 2.158 -25.053 1.00 94.25 188 LYS A C 1
ATOM 1539 O O . LYS A 1 188 ? 11.627 2.459 -25.342 1.00 94.25 188 LYS A O 1
ATOM 1544 N N . VAL A 1 189 ? 10.145 0.981 -24.549 1.00 94.56 189 VAL A N 1
ATOM 1545 C CA . VAL A 1 189 ? 11.102 -0.106 -24.347 1.00 94.56 189 VAL A CA 1
ATOM 1546 C C . VAL A 1 189 ? 10.592 -1.304 -25.133 1.00 94.56 189 VAL A C 1
ATOM 1548 O O . VAL A 1 189 ? 9.403 -1.623 -25.065 1.00 94.56 189 VAL A O 1
ATOM 1551 N N . VAL A 1 190 ? 11.475 -1.945 -25.902 1.00 95.62 190 VAL A N 1
ATOM 1552 C CA . VAL A 1 190 ? 11.149 -3.202 -26.594 1.00 95.62 190 VAL A CA 1
ATOM 1553 C C . VAL A 1 190 ? 10.616 -4.205 -25.572 1.00 95.62 190 VAL A C 1
ATOM 1555 O O . VAL A 1 190 ? 11.073 -4.235 -24.435 1.00 95.62 190 VAL A O 1
ATOM 1558 N N . ARG A 1 191 ? 9.617 -5.014 -25.919 1.00 93.50 191 ARG A N 1
ATOM 1559 C CA . ARG A 1 191 ? 9.034 -5.948 -24.947 1.00 93.50 191 ARG A CA 1
ATOM 1560 C C . ARG A 1 191 ? 9.924 -7.165 -24.826 1.00 93.50 191 ARG A C 1
ATOM 1562 O O . ARG A 1 191 ? 10.382 -7.696 -25.829 1.00 93.50 191 ARG A O 1
ATOM 1569 N N . GLN A 1 192 ? 10.101 -7.670 -23.609 1.00 91.94 192 GLN A N 1
ATOM 1570 C CA . GLN A 1 192 ? 10.907 -8.871 -23.385 1.00 91.94 192 GLN A CA 1
ATOM 1571 C C . GLN A 1 192 ? 10.418 -10.070 -24.223 1.00 91.94 192 GLN A C 1
ATOM 1573 O O . GLN A 1 192 ? 11.232 -10.843 -24.717 1.00 91.94 192 GLN A O 1
ATOM 1578 N N . ALA A 1 193 ? 9.103 -10.205 -24.424 1.00 92.56 193 ALA A N 1
ATOM 1579 C CA . ALA A 1 193 ? 8.526 -11.258 -25.262 1.00 92.56 193 ALA A CA 1
ATOM 1580 C C . ALA A 1 193 ? 8.982 -11.176 -26.732 1.00 92.56 193 ALA A C 1
ATOM 1582 O O . ALA A 1 193 ? 9.152 -12.209 -27.377 1.00 92.56 193 ALA A O 1
ATOM 1583 N N . ASP A 1 194 ? 9.244 -9.967 -27.236 1.00 94.69 194 ASP A N 1
ATOM 1584 C CA . ASP A 1 194 ? 9.659 -9.742 -28.620 1.00 94.69 194 ASP A CA 1
ATOM 1585 C C . ASP A 1 194 ? 11.151 -10.063 -28.846 1.00 94.69 194 ASP A C 1
ATOM 1587 O O . ASP A 1 194 ? 11.587 -10.098 -29.990 1.00 94.69 194 ASP A O 1
ATOM 1591 N N . TYR A 1 195 ? 11.939 -10.355 -27.799 1.00 93.94 195 TYR A N 1
ATOM 1592 C CA . TYR A 1 195 ? 13.329 -10.824 -27.951 1.00 93.94 195 TYR A CA 1
ATOM 1593 C C . TYR A 1 195 ? 13.425 -12.285 -28.416 1.00 93.94 195 TYR A C 1
ATOM 1595 O O . TYR A 1 195 ? 14.510 -12.744 -28.762 1.00 93.94 195 TYR A O 1
ATOM 1603 N N . LEU A 1 196 ? 12.317 -13.041 -28.418 1.00 92.69 196 LEU A N 1
ATOM 1604 C CA . LEU A 1 196 ? 12.257 -14.430 -28.906 1.00 92.69 196 LEU A CA 1
ATOM 1605 C C . LEU A 1 196 ? 13.306 -15.370 -28.269 1.00 92.69 196 LEU A C 1
ATOM 1607 O O . LEU A 1 196 ? 13.778 -16.322 -28.897 1.00 92.69 196 LEU A O 1
ATOM 1611 N N . GLY A 1 197 ? 13.662 -15.096 -27.009 1.00 91.38 197 GLY A N 1
ATOM 1612 C CA . GLY A 1 197 ? 14.666 -15.840 -26.242 1.00 91.38 197 GLY A CA 1
ATOM 1613 C C . GLY A 1 197 ? 16.121 -15.454 -26.528 1.00 91.38 197 GLY A C 1
ATOM 1614 O O . GLY A 1 197 ? 17.016 -16.040 -25.923 1.00 91.38 197 GLY A O 1
ATOM 1615 N N . GLU A 1 198 ? 16.365 -14.485 -27.409 1.00 95.25 198 GLU A N 1
ATOM 1616 C CA . GLU A 1 198 ? 17.705 -13.998 -27.737 1.00 95.25 198 GLU A CA 1
ATOM 1617 C C . GLU A 1 198 ? 18.127 -12.831 -26.845 1.00 95.25 198 GLU A C 1
ATOM 1619 O O . GLU A 1 198 ? 17.319 -12.191 -26.168 1.00 95.25 198 GLU A O 1
ATOM 1624 N N . LYS A 1 199 ? 19.432 -12.561 -26.841 1.00 93.81 199 LYS A N 1
ATOM 1625 C CA . LYS A 1 199 ? 20.025 -11.549 -25.972 1.00 93.81 199 LYS A CA 1
ATOM 1626 C C . LYS A 1 199 ? 19.915 -10.137 -26.555 1.00 93.81 199 LYS A C 1
ATOM 1628 O O . LYS A 1 199 ? 19.551 -9.211 -25.833 1.00 93.81 199 LYS A O 1
ATOM 1633 N N . ASP A 1 200 ? 20.288 -9.960 -27.816 1.00 94.56 200 ASP A N 1
ATOM 1634 C CA . ASP A 1 200 ? 20.476 -8.650 -28.441 1.00 94.56 200 ASP A CA 1
ATOM 1635 C C . ASP A 1 200 ? 19.855 -8.590 -29.848 1.00 94.56 200 ASP A C 1
ATOM 1637 O O . ASP A 1 200 ? 19.359 -9.588 -30.381 1.00 94.56 200 ASP A O 1
ATOM 1641 N N . ALA A 1 201 ? 19.830 -7.396 -30.448 1.00 96.19 201 ALA A N 1
ATOM 1642 C CA . ALA A 1 201 ? 19.201 -7.193 -31.752 1.00 96.19 201 ALA A CA 1
ATOM 1643 C C . ALA A 1 201 ? 19.907 -7.993 -32.861 1.00 96.19 201 ALA A C 1
ATOM 1645 O O . ALA A 1 201 ? 19.247 -8.473 -33.788 1.00 96.19 201 ALA A O 1
ATOM 1646 N N . ASN A 1 202 ? 21.235 -8.151 -32.783 1.00 97.44 202 ASN A N 1
ATOM 1647 C CA . ASN A 1 202 ? 21.994 -8.893 -33.787 1.00 97.44 202 ASN A CA 1
ATOM 1648 C C . ASN A 1 202 ? 21.689 -10.393 -33.765 1.00 97.44 202 ASN A C 1
ATOM 1650 O O . ASN A 1 202 ? 21.561 -11.003 -34.830 1.00 97.44 202 ASN A O 1
ATOM 1654 N N . ASP A 1 203 ? 21.551 -10.986 -32.584 1.00 96.69 203 ASP A N 1
ATOM 1655 C CA . ASP A 1 203 ? 21.183 -12.393 -32.448 1.00 96.69 203 ASP A CA 1
ATOM 1656 C C . ASP A 1 203 ? 19.756 -12.643 -32.978 1.00 96.69 203 ASP A C 1
ATOM 1658 O O . ASP A 1 203 ? 19.543 -13.606 -33.724 1.00 96.69 203 ASP A O 1
ATOM 1662 N N . ILE A 1 204 ? 18.818 -11.712 -32.741 1.00 97.31 204 ILE A N 1
ATOM 1663 C CA . ILE A 1 204 ? 17.470 -11.750 -33.341 1.00 97.31 204 ILE A CA 1
ATOM 1664 C C . ILE A 1 204 ? 17.554 -11.703 -34.873 1.00 97.31 204 ILE A C 1
ATOM 1666 O O . ILE A 1 204 ? 16.960 -12.551 -35.544 1.00 97.31 204 ILE A O 1
ATOM 1670 N N . LEU A 1 205 ? 18.326 -10.768 -35.442 1.00 97.50 205 LEU A N 1
ATOM 1671 C CA . LEU A 1 205 ? 18.498 -10.651 -36.896 1.00 97.50 205 LEU A CA 1
ATOM 1672 C C . LEU A 1 205 ? 19.035 -11.948 -37.507 1.00 97.50 205 LEU A C 1
ATOM 1674 O O . LEU A 1 205 ? 18.517 -12.419 -38.520 1.00 97.50 205 LEU A O 1
ATOM 1678 N N . ARG A 1 206 ? 20.088 -12.519 -36.914 1.00 96.50 206 ARG A N 1
ATOM 1679 C CA . ARG A 1 206 ? 20.784 -13.687 -37.472 1.00 96.50 206 ARG A CA 1
ATOM 1680 C C . ARG A 1 206 ? 19.928 -14.950 -37.445 1.00 96.50 206 ARG A C 1
ATOM 1682 O O . ARG A 1 206 ? 20.138 -15.820 -38.286 1.00 96.50 206 ARG A O 1
ATOM 1689 N N . LYS A 1 207 ? 18.992 -15.056 -36.498 1.00 96.69 207 LYS A N 1
ATOM 1690 C CA . LYS A 1 207 ? 18.152 -16.246 -36.319 1.00 96.69 207 LYS A CA 1
ATOM 1691 C C . LYS A 1 207 ? 16.762 -16.119 -36.942 1.00 96.69 207 LYS A C 1
ATOM 1693 O O . LYS A 1 207 ? 16.272 -17.095 -37.502 1.00 96.69 207 LYS A O 1
ATOM 1698 N N . TYR A 1 208 ? 16.145 -14.942 -36.864 1.00 96.12 208 TYR A N 1
ATOM 1699 C CA . TYR A 1 208 ? 14.744 -14.728 -37.248 1.00 96.12 208 TYR A CA 1
ATOM 1700 C C . TYR A 1 208 ? 14.556 -13.693 -38.369 1.00 96.12 208 TYR A C 1
ATOM 1702 O O . TYR A 1 208 ? 13.446 -13.522 -38.868 1.00 96.12 208 TYR A O 1
ATOM 1710 N N . GLY A 1 209 ? 15.627 -13.029 -38.809 1.00 96.06 209 GLY A N 1
ATOM 1711 C CA . GLY A 1 209 ? 15.599 -12.096 -39.934 1.00 96.06 209 GLY A CA 1
ATOM 1712 C C . GLY A 1 209 ? 15.144 -10.678 -39.574 1.00 96.06 209 GLY A C 1
ATOM 1713 O O . GLY A 1 209 ? 14.917 -10.328 -38.416 1.00 96.06 209 GLY A O 1
ATOM 1714 N N . ARG A 1 210 ? 15.047 -9.826 -40.603 1.00 96.94 210 ARG A N 1
ATOM 1715 C CA . ARG A 1 210 ? 14.820 -8.374 -40.454 1.00 96.94 210 ARG A CA 1
ATOM 1716 C C . ARG A 1 210 ? 13.445 -8.038 -39.885 1.00 96.94 210 ARG A C 1
ATOM 1718 O O . ARG A 1 210 ? 13.322 -7.101 -39.100 1.00 96.94 210 ARG A O 1
ATOM 1725 N N . ASP A 1 211 ? 12.421 -8.795 -40.268 1.00 96.81 211 ASP A N 1
ATOM 1726 C CA . ASP A 1 211 ? 11.045 -8.508 -39.858 1.00 96.81 211 ASP A CA 1
ATOM 1727 C C . ASP A 1 211 ? 10.830 -8.745 -38.360 1.00 96.81 211 ASP A C 1
ATOM 1729 O O . ASP A 1 211 ? 10.077 -8.003 -37.733 1.00 96.81 211 ASP A O 1
ATOM 1733 N N . ALA A 1 212 ? 11.564 -9.684 -37.751 1.00 96.38 212 ALA A N 1
ATOM 1734 C CA . ALA A 1 212 ? 11.555 -9.867 -36.302 1.00 96.38 212 ALA A CA 1
ATOM 1735 C C . ALA A 1 212 ? 12.078 -8.616 -35.577 1.00 96.38 212 ALA A C 1
ATOM 1737 O O . ALA A 1 212 ? 11.410 -8.098 -34.688 1.00 96.38 212 ALA A O 1
ATOM 1738 N N . VAL A 1 213 ? 13.217 -8.066 -36.013 1.00 97.06 213 VAL A N 1
ATOM 1739 C CA . VAL A 1 213 ? 13.797 -6.843 -35.424 1.00 97.06 213 VAL A CA 1
ATOM 1740 C C . VAL A 1 213 ? 12.874 -5.632 -35.612 1.00 97.06 213 VAL A C 1
ATOM 1742 O O . VAL A 1 213 ? 12.723 -4.825 -34.693 1.00 97.06 213 VAL A O 1
ATOM 1745 N N . ARG A 1 214 ? 12.220 -5.505 -36.776 1.00 97.19 214 ARG A N 1
ATOM 1746 C CA . ARG A 1 214 ? 11.206 -4.459 -37.018 1.00 97.19 214 ARG A CA 1
ATOM 1747 C C . ARG A 1 214 ? 10.033 -4.581 -36.056 1.00 97.19 214 ARG A C 1
ATOM 1749 O O . ARG A 1 214 ? 9.674 -3.592 -35.421 1.00 97.19 214 ARG A O 1
ATOM 1756 N N . CYS A 1 215 ? 9.513 -5.796 -35.897 1.00 95.50 215 CYS A N 1
ATOM 1757 C CA . CYS A 1 215 ? 8.433 -6.105 -34.969 1.00 95.50 215 CYS A CA 1
ATOM 1758 C C . CYS A 1 215 ? 8.789 -5.675 -33.536 1.00 95.50 215 CYS A C 1
ATOM 1760 O O . CYS A 1 215 ? 7.989 -4.995 -32.900 1.00 95.50 215 CYS A O 1
ATOM 1762 N N . CYS A 1 216 ? 10.010 -5.964 -33.059 1.00 95.94 216 CYS A N 1
ATOM 1763 C CA . CYS A 1 216 ? 10.488 -5.523 -31.741 1.00 95.94 216 CYS A CA 1
ATOM 1764 C C . CYS A 1 216 ? 10.373 -4.001 -31.542 1.00 95.94 216 CYS A C 1
ATOM 1766 O O . CYS A 1 216 ? 9.953 -3.535 -30.483 1.00 95.94 216 CYS A O 1
ATOM 1768 N N . ILE A 1 217 ? 10.767 -3.220 -32.553 1.00 96.00 217 ILE A N 1
ATOM 1769 C CA . ILE A 1 217 ? 10.812 -1.752 -32.482 1.00 96.00 217 ILE A CA 1
ATOM 1770 C C . ILE A 1 217 ? 9.407 -1.152 -32.577 1.00 96.00 217 ILE A C 1
ATOM 1772 O O . ILE A 1 217 ? 9.079 -0.230 -31.831 1.00 96.00 217 ILE A O 1
ATOM 1776 N N . GLU A 1 218 ? 8.575 -1.658 -33.487 1.00 95.06 218 GLU A N 1
ATOM 1777 C CA . GLU A 1 218 ? 7.211 -1.162 -33.704 1.00 95.06 218 GLU A CA 1
ATOM 1778 C C . GLU A 1 218 ? 6.294 -1.455 -32.514 1.00 95.06 218 GLU A C 1
ATOM 1780 O O . GLU A 1 218 ? 5.463 -0.620 -32.153 1.00 95.06 218 GLU A O 1
ATOM 1785 N N . ASN A 1 219 ? 6.507 -2.597 -31.864 1.00 95.00 219 ASN A N 1
ATOM 1786 C CA . ASN A 1 219 ? 5.757 -3.035 -30.696 1.00 95.00 219 ASN A CA 1
ATOM 1787 C C . ASN A 1 219 ? 6.294 -2.514 -29.357 1.00 95.00 219 ASN A C 1
ATOM 1789 O O . ASN A 1 219 ? 5.749 -2.865 -28.308 1.00 95.00 219 ASN A O 1
ATOM 1793 N N . ALA A 1 220 ? 7.360 -1.713 -29.359 1.00 94.31 220 ALA A N 1
ATOM 1794 C CA . ALA A 1 220 ? 7.921 -1.173 -28.131 1.00 94.31 220 ALA A CA 1
ATOM 1795 C C . ALA A 1 220 ? 6.852 -0.391 -27.342 1.00 94.31 220 ALA A C 1
ATOM 1797 O O . ALA A 1 220 ? 6.152 0.474 -27.876 1.00 94.31 220 ALA A O 1
ATOM 1798 N N . GLU A 1 221 ? 6.732 -0.684 -26.049 1.00 91.56 221 GLU A N 1
ATOM 1799 C CA . GLU A 1 221 ? 5.671 -0.146 -25.198 1.00 91.56 221 GLU A CA 1
ATOM 1800 C C . GLU A 1 221 ? 6.189 0.989 -24.322 1.00 91.56 221 GLU A C 1
ATOM 1802 O O . GLU A 1 221 ? 7.345 0.997 -23.890 1.00 91.56 221 GLU A O 1
ATOM 1807 N N . ILE A 1 222 ? 5.316 1.962 -24.045 1.00 86.19 222 ILE A N 1
ATOM 1808 C CA . ILE A 1 222 ? 5.621 3.035 -23.099 1.00 86.19 222 ILE A CA 1
ATOM 1809 C C . ILE A 1 222 ? 5.861 2.391 -21.741 1.00 86.19 222 ILE A C 1
ATOM 1811 O O . ILE A 1 222 ? 5.006 1.665 -21.228 1.00 86.19 222 ILE A O 1
ATOM 1815 N N . LYS A 1 223 ? 7.014 2.678 -21.137 1.00 73.88 223 LYS A N 1
ATOM 1816 C CA . LYS A 1 223 ? 7.291 2.158 -19.803 1.00 73.88 223 LYS A CA 1
ATOM 1817 C C . LYS A 1 223 ? 6.293 2.773 -18.815 1.00 73.88 223 LYS A C 1
ATOM 1819 O O . LYS A 1 223 ? 6.223 4.001 -18.731 1.00 73.88 223 LYS A O 1
ATOM 1824 N N . PRO A 1 224 ? 5.525 1.968 -18.060 1.00 67.06 224 PRO A N 1
ATOM 1825 C CA . PRO A 1 224 ? 4.565 2.510 -17.113 1.00 67.06 224 PRO A CA 1
ATOM 1826 C C . PRO A 1 224 ? 5.289 3.350 -16.060 1.00 67.06 224 PRO A C 1
ATOM 1828 O O . PRO A 1 224 ? 6.311 2.937 -15.504 1.00 67.06 224 PRO A O 1
ATOM 1831 N N . VAL A 1 225 ? 4.751 4.537 -15.782 1.00 67.56 225 VAL A N 1
ATOM 1832 C CA . VAL A 1 225 ? 5.273 5.407 -14.726 1.00 67.56 225 VAL A CA 1
ATOM 1833 C C . VAL A 1 225 ? 5.090 4.694 -13.386 1.00 67.56 225 VAL A C 1
ATOM 1835 O O . VAL A 1 225 ? 3.993 4.241 -13.049 1.00 67.56 225 VAL A O 1
ATOM 1838 N N . ARG A 1 226 ? 6.173 4.575 -12.608 1.00 61.22 226 ARG A N 1
ATOM 1839 C CA . ARG A 1 226 ? 6.137 3.937 -11.285 1.00 61.22 226 ARG A CA 1
ATOM 1840 C C . ARG A 1 226 ? 5.060 4.607 -10.424 1.00 61.22 226 ARG A C 1
ATOM 1842 O O . ARG A 1 226 ? 4.983 5.826 -10.372 1.00 61.22 226 ARG A O 1
ATOM 1849 N N . ALA A 1 227 ? 4.257 3.792 -9.738 1.00 64.62 227 ALA A N 1
ATOM 1850 C CA . ALA A 1 227 ? 3.127 4.218 -8.902 1.00 64.62 227 ALA A CA 1
ATOM 1851 C C . ALA A 1 227 ? 1.921 4.839 -9.641 1.00 64.62 227 ALA A C 1
ATOM 1853 O O . ALA A 1 227 ? 0.967 5.254 -8.985 1.00 64.62 227 ALA A O 1
ATOM 1854 N N . VAL A 1 228 ? 1.895 4.829 -10.977 1.00 71.12 228 VAL A N 1
ATOM 1855 C CA . VAL A 1 228 ? 0.722 5.225 -11.767 1.00 71.12 228 VAL A CA 1
ATOM 1856 C C . VAL A 1 228 ? 0.127 3.987 -12.429 1.00 71.12 228 VAL A C 1
ATOM 1858 O O . VAL A 1 228 ? 0.823 3.215 -13.083 1.00 71.12 228 VAL A O 1
ATOM 1861 N N . LYS A 1 229 ? -1.182 3.792 -12.266 1.00 73.75 229 LYS A N 1
ATOM 1862 C CA . LYS A 1 229 ? -1.946 2.760 -12.974 1.00 73.75 229 LYS A CA 1
ATOM 1863 C C . LYS A 1 229 ? -3.130 3.401 -13.699 1.00 73.75 229 LYS A C 1
ATOM 1865 O O . LYS A 1 229 ? -3.731 4.320 -13.139 1.00 73.75 229 LYS A O 1
ATOM 1870 N N . PRO A 1 230 ? -3.492 2.933 -14.906 1.00 76.75 230 PRO A N 1
ATOM 1871 C CA . PRO A 1 230 ? -4.710 3.381 -15.571 1.00 76.75 230 PRO A CA 1
ATOM 1872 C C . PRO A 1 230 ? -5.930 3.150 -14.677 1.00 76.75 230 PRO A C 1
ATOM 1874 O O . PRO A 1 230 ? -6.080 2.070 -14.111 1.00 76.75 230 PRO A O 1
ATOM 1877 N N . LEU A 1 231 ? -6.831 4.130 -14.573 1.00 79.38 231 LEU A N 1
ATOM 1878 C CA . LEU A 1 231 ? -8.020 3.993 -13.722 1.00 79.38 231 LEU A CA 1
ATOM 1879 C C . LEU A 1 231 ? -8.874 2.775 -14.119 1.00 79.38 231 LEU A C 1
ATOM 1881 O O . LEU A 1 231 ? -9.400 2.086 -13.252 1.00 79.38 231 LEU A O 1
ATOM 1885 N N . ALA A 1 232 ? -8.933 2.455 -15.415 1.00 83.75 232 ALA A N 1
ATOM 1886 C CA . ALA A 1 232 ? -9.658 1.299 -15.940 1.00 83.75 232 ALA A CA 1
ATOM 1887 C C . ALA A 1 232 ? -9.109 -0.065 -15.470 1.00 83.75 232 ALA A C 1
ATOM 1889 O O . ALA A 1 232 ? -9.847 -1.045 -15.488 1.00 83.75 232 ALA A O 1
ATOM 1890 N N . SER A 1 233 ? -7.845 -0.155 -15.032 1.00 80.12 233 SER A N 1
ATOM 1891 C CA . SER A 1 233 ? -7.285 -1.401 -14.479 1.00 80.12 233 SER A CA 1
ATOM 1892 C C . SER A 1 233 ? -7.560 -1.568 -12.982 1.00 80.12 233 SER A C 1
ATOM 1894 O O . SER A 1 233 ? -7.267 -2.616 -12.398 1.00 80.12 233 SER A O 1
ATOM 1896 N N . VAL A 1 234 ? -8.122 -0.547 -12.328 1.00 80.88 234 VAL A N 1
ATOM 1897 C CA . VAL A 1 234 ? -8.499 -0.616 -10.918 1.00 80.88 234 VAL A CA 1
ATOM 1898 C C . VAL A 1 234 ? -9.780 -1.432 -10.789 1.00 80.88 234 VAL A C 1
ATOM 1900 O O . VAL A 1 234 ? -10.826 -1.056 -11.309 1.00 80.88 234 VAL A O 1
ATOM 1903 N N . LYS A 1 235 ? -9.699 -2.558 -10.072 1.00 78.31 235 LYS A N 1
ATOM 1904 C CA . LYS A 1 235 ? -10.862 -3.405 -9.786 1.00 78.31 235 LYS A CA 1
ATOM 1905 C C . LYS A 1 235 ? -11.957 -2.578 -9.107 1.00 78.31 235 LYS A C 1
ATOM 1907 O O . LYS A 1 235 ? -11.681 -1.870 -8.137 1.00 78.31 235 LYS A O 1
ATOM 1912 N N . LYS A 1 236 ? -13.196 -2.697 -9.598 1.00 81.06 236 LYS A N 1
ATOM 1913 C CA . LYS A 1 236 ? -14.373 -2.113 -8.943 1.00 81.06 236 LYS A CA 1
ATOM 1914 C C . LYS A 1 236 ? -14.462 -2.660 -7.518 1.00 81.06 236 LYS A C 1
ATOM 1916 O O . LYS A 1 236 ? -14.431 -3.871 -7.319 1.00 81.06 236 LYS A O 1
ATOM 1921 N N . ALA A 1 237 ? -14.567 -1.764 -6.546 1.00 74.19 237 ALA A N 1
ATOM 1922 C CA . ALA A 1 237 ? -14.709 -2.120 -5.146 1.00 74.19 237 ALA A CA 1
ATOM 1923 C C . ALA A 1 237 ? -16.197 -2.236 -4.778 1.00 74.19 237 ALA A C 1
ATOM 1925 O O . ALA A 1 237 ? -16.958 -1.294 -4.999 1.00 74.19 237 ALA A O 1
ATOM 1926 N N . ASP A 1 238 ? -16.606 -3.374 -4.218 1.00 79.44 238 ASP A N 1
ATOM 1927 C CA . ASP A 1 238 ? -17.908 -3.544 -3.565 1.00 79.44 238 ASP A CA 1
ATOM 1928 C C . ASP A 1 238 ? -17.711 -3.475 -2.049 1.00 79.44 238 ASP A C 1
ATOM 1930 O O . ASP A 1 238 ? -17.095 -4.359 -1.458 1.00 79.44 238 ASP A O 1
ATOM 1934 N N . LEU A 1 239 ? -18.227 -2.413 -1.425 1.00 74.56 239 LEU A N 1
ATOM 1935 C CA . LEU A 1 239 ? -18.127 -2.183 0.019 1.00 74.56 239 LEU A CA 1
ATOM 1936 C C . LEU A 1 239 ? -18.766 -3.314 0.836 1.00 74.56 239 LEU A C 1
ATOM 1938 O O . LEU A 1 239 ? -18.295 -3.623 1.930 1.00 74.56 239 LEU A O 1
ATOM 1942 N N . SER A 1 240 ? -19.828 -3.939 0.320 1.00 76.50 240 SER A N 1
ATOM 1943 C CA . SER A 1 240 ? -20.569 -4.968 1.054 1.00 76.50 240 SER A CA 1
ATOM 1944 C C . SER A 1 240 ? -19.753 -6.252 1.228 1.00 76.50 240 SER A C 1
ATOM 1946 O O . SER A 1 240 ? -19.817 -6.858 2.301 1.00 76.50 240 SER A O 1
ATOM 1948 N N . GLY A 1 241 ? -18.935 -6.592 0.226 1.00 82.12 241 GLY A N 1
ATOM 1949 C CA . GLY A 1 241 ? -18.047 -7.754 0.203 1.00 82.12 241 GLY A CA 1
ATOM 1950 C C . GLY A 1 241 ? -16.625 -7.496 0.706 1.00 82.12 241 GLY A C 1
ATOM 1951 O O . GLY A 1 241 ? -15.810 -8.415 0.685 1.00 82.12 241 GLY A O 1
ATOM 1952 N N . MET A 1 242 ? -16.295 -6.276 1.143 1.00 87.62 242 MET A N 1
ATOM 1953 C CA . MET A 1 242 ? -14.984 -6.019 1.739 1.00 87.62 242 MET A CA 1
ATOM 1954 C C . MET A 1 242 ? -14.841 -6.737 3.082 1.00 87.62 242 MET A C 1
ATOM 1956 O O . MET A 1 242 ? -15.708 -6.637 3.955 1.00 87.62 242 MET A O 1
ATOM 1960 N N . GLU A 1 243 ? -13.702 -7.403 3.247 1.00 93.88 243 GLU A N 1
ATOM 1961 C CA . GLU A 1 243 ? -13.298 -8.046 4.492 1.00 93.88 243 GLU A CA 1
ATOM 1962 C C . GLU A 1 243 ? -13.169 -7.010 5.617 1.00 93.88 243 GLU A C 1
ATOM 1964 O O . GLU A 1 243 ? -12.587 -5.929 5.450 1.00 93.88 243 GLU A O 1
ATOM 1969 N N . ARG A 1 244 ? -13.769 -7.330 6.764 1.00 95.19 244 ARG A N 1
ATOM 1970 C CA . ARG A 1 244 ? -13.889 -6.431 7.911 1.00 95.19 244 ARG A CA 1
ATOM 1971 C C . ARG A 1 244 ? -14.029 -7.215 9.207 1.00 95.19 244 ARG A C 1
ATOM 1973 O O . ARG A 1 244 ? -14.609 -8.298 9.223 1.00 95.19 244 ARG A O 1
ATOM 1980 N N . ILE A 1 245 ? -13.551 -6.612 10.285 1.00 97.88 245 ILE A N 1
ATOM 1981 C CA . ILE A 1 245 ? -13.591 -7.134 11.648 1.00 97.88 245 ILE A CA 1
ATOM 1982 C C . ILE A 1 245 ? -14.626 -6.325 12.427 1.00 97.88 245 ILE A C 1
ATOM 1984 O O . ILE A 1 245 ? -14.546 -5.098 12.492 1.00 97.88 245 ILE A O 1
ATOM 1988 N N . LYS A 1 246 ? -15.632 -6.991 12.989 1.00 97.50 246 LYS A N 1
ATOM 1989 C CA . LYS A 1 246 ? -16.645 -6.348 13.837 1.00 97.50 246 LYS A CA 1
ATOM 1990 C C . LYS A 1 246 ? -16.040 -5.949 15.179 1.00 97.50 246 LYS A C 1
ATOM 1992 O O . LYS A 1 246 ? -15.215 -6.691 15.710 1.00 97.50 246 LYS A O 1
ATOM 1997 N N . THR A 1 247 ? -16.444 -4.803 15.725 1.00 97.44 247 THR A N 1
ATOM 1998 C CA . THR A 1 247 ? -16.022 -4.391 17.075 1.00 97.44 247 THR A CA 1
ATOM 1999 C C . THR A 1 247 ? -16.623 -5.303 18.140 1.00 97.44 247 THR A C 1
ATOM 2001 O O . THR A 1 247 ? -16.036 -5.463 19.207 1.00 97.44 247 THR A O 1
ATOM 2004 N N . GLY A 1 248 ? -17.771 -5.916 17.834 1.00 95.44 248 GLY A N 1
ATOM 2005 C CA . GLY A 1 248 ? -18.559 -6.730 18.752 1.00 95.44 248 GLY A CA 1
ATOM 2006 C C . GLY A 1 248 ? -19.433 -5.905 19.694 1.00 95.44 248 GLY A C 1
ATOM 2007 O O . GLY A 1 248 ? -19.928 -6.467 20.662 1.00 95.44 248 GLY A O 1
ATOM 2008 N N . ILE A 1 249 ? -19.612 -4.612 19.395 1.00 96.69 249 ILE A N 1
ATOM 2009 C CA . ILE A 1 249 ? -20.626 -3.743 20.004 1.00 96.69 249 ILE A CA 1
ATOM 2010 C C . ILE A 1 249 ? -21.637 -3.420 18.912 1.00 96.69 249 ILE A C 1
ATOM 2012 O O . ILE A 1 249 ? -21.317 -2.715 17.944 1.00 96.69 249 ILE A O 1
ATOM 2016 N N . TYR A 1 250 ? -22.851 -3.941 19.056 1.00 96.50 250 TYR A N 1
ATOM 2017 C CA . TYR A 1 250 ? -23.852 -3.994 17.998 1.00 96.50 250 TYR A CA 1
ATOM 2018 C C . TYR A 1 250 ? -24.135 -2.623 17.380 1.00 96.50 250 TYR A C 1
ATOM 2020 O O . TYR A 1 250 ? -24.083 -2.471 16.158 1.00 96.50 250 TYR A O 1
ATOM 2028 N N . ASP A 1 251 ? -24.380 -1.599 18.199 1.00 96.19 251 ASP A N 1
ATOM 2029 C CA . ASP A 1 251 ? -24.760 -0.273 17.695 1.00 96.19 251 ASP A CA 1
ATOM 2030 C C . ASP A 1 251 ? -23.604 0.474 17.012 1.00 96.19 251 ASP A C 1
ATOM 2032 O O . ASP A 1 251 ? -23.820 1.255 16.074 1.00 96.19 251 ASP A O 1
ATOM 2036 N N . ILE A 1 252 ? -22.361 0.167 17.393 1.00 96.81 252 ILE A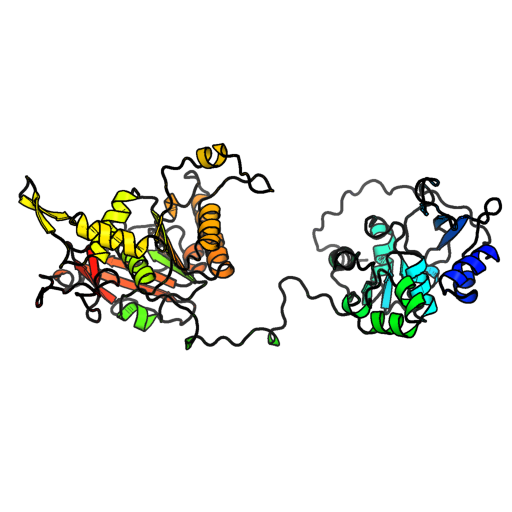 N 1
ATOM 2037 C CA . ILE A 1 252 ? -21.174 0.652 16.684 1.00 96.81 252 ILE A CA 1
ATOM 2038 C C . ILE A 1 252 ? -21.080 -0.030 15.321 1.00 96.81 252 ILE A C 1
ATOM 2040 O O . ILE A 1 252 ? -21.011 0.650 14.292 1.00 96.81 252 ILE A O 1
ATOM 2044 N N . ASP A 1 253 ? -21.150 -1.360 15.288 1.00 96.12 253 ASP A N 1
ATOM 2045 C CA . ASP A 1 253 ? -21.048 -2.154 14.063 1.00 96.12 253 ASP A CA 1
ATOM 2046 C C . ASP A 1 253 ? -22.190 -1.886 13.075 1.00 96.12 253 ASP A C 1
ATOM 2048 O O . ASP A 1 253 ? -21.965 -1.872 11.860 1.00 96.12 253 ASP A O 1
ATOM 2052 N N . LYS A 1 254 ? -23.401 -1.625 13.576 1.00 94.56 254 LYS A N 1
ATOM 2053 C CA . LYS A 1 254 ? -24.563 -1.166 12.801 1.00 94.56 254 LYS A CA 1
ATOM 2054 C C . LYS A 1 254 ? -24.289 0.174 12.124 1.00 94.56 254 LYS A C 1
ATOM 2056 O O . LYS A 1 254 ? -24.703 0.401 10.984 1.00 94.56 254 LYS A O 1
ATOM 2061 N N . THR A 1 255 ? -23.577 1.060 12.814 1.00 92.88 255 THR A N 1
ATOM 2062 C CA . THR A 1 255 ? -23.303 2.406 12.316 1.00 92.88 255 THR A CA 1
ATOM 2063 C C . THR A 1 255 ? -22.168 2.419 11.305 1.00 92.88 255 THR A C 1
ATOM 2065 O O . THR A 1 255 ? -22.349 2.937 10.201 1.00 92.88 255 THR A O 1
ATOM 2068 N N . ILE A 1 256 ? -21.006 1.858 11.654 1.00 93.62 256 ILE A N 1
ATOM 2069 C CA . ILE A 1 256 ? -19.794 1.963 10.824 1.00 93.62 256 ILE A CA 1
ATOM 2070 C C . ILE A 1 256 ? -19.587 0.764 9.890 1.00 93.62 256 ILE A C 1
ATOM 2072 O O . ILE A 1 256 ? -18.771 0.840 8.975 1.00 93.62 256 ILE A O 1
ATOM 2076 N N . GLY A 1 257 ? -20.346 -0.320 10.077 1.00 92.19 257 GLY A N 1
ATOM 2077 C CA . GLY A 1 257 ? -20.249 -1.550 9.289 1.00 92.19 257 GLY A CA 1
ATOM 2078 C C . GLY A 1 257 ? -19.176 -2.529 9.776 1.00 92.19 257 GLY A C 1
ATOM 2079 O O . GLY A 1 257 ? -19.110 -3.639 9.250 1.00 92.19 257 GLY A O 1
ATOM 2080 N N . GLY A 1 258 ? -18.402 -2.175 10.801 1.00 94.94 258 GLY A N 1
ATOM 2081 C CA . GLY A 1 258 ? -17.181 -2.859 11.238 1.00 94.94 258 GLY A CA 1
ATOM 2082 C C . GLY A 1 258 ? -15.913 -2.114 10.806 1.00 94.94 258 GLY A C 1
ATOM 2083 O O . GLY A 1 258 ? -15.977 -1.076 10.146 1.00 94.94 258 GLY A O 1
ATOM 2084 N N . MET A 1 259 ? -14.759 -2.652 11.184 1.00 97.44 259 MET A N 1
ATOM 2085 C CA . MET A 1 259 ? -13.430 -2.136 10.854 1.00 97.44 259 MET A CA 1
ATOM 2086 C C . MET A 1 259 ? -12.906 -2.852 9.609 1.00 97.44 259 MET A C 1
ATOM 2088 O O . MET A 1 259 ? -12.656 -4.054 9.641 1.00 97.44 259 MET A O 1
ATOM 2092 N N . TYR A 1 260 ? -12.765 -2.141 8.497 1.00 96.56 260 TYR A N 1
ATOM 2093 C CA . TYR A 1 260 ? -12.327 -2.735 7.231 1.00 96.56 260 TYR A CA 1
ATOM 2094 C C . TYR A 1 260 ? -10.813 -2.948 7.230 1.00 96.56 260 TYR A C 1
ATOM 2096 O O . TYR A 1 260 ? -10.070 -2.117 7.758 1.00 96.56 260 TYR A O 1
ATOM 2104 N N . LEU A 1 261 ? -10.338 -4.028 6.602 1.00 95.81 261 LEU A N 1
ATOM 2105 C CA . LEU A 1 261 ? -8.897 -4.232 6.444 1.00 95.81 261 LEU A CA 1
ATOM 2106 C C . LEU A 1 261 ? -8.252 -3.044 5.704 1.00 95.81 261 LEU A C 1
ATOM 2108 O O . LEU A 1 261 ? -8.849 -2.434 4.815 1.00 95.81 261 LEU A O 1
ATOM 2112 N N . GLY A 1 262 ? -7.043 -2.667 6.125 1.00 95.44 262 GLY A N 1
ATOM 2113 C CA . GLY A 1 262 ? -6.358 -1.466 5.647 1.00 95.44 262 GLY A CA 1
ATOM 2114 C C . GLY A 1 262 ? -6.675 -0.188 6.431 1.00 95.44 262 GLY A C 1
ATOM 2115 O O . GLY A 1 262 ? -6.097 0.870 6.135 1.00 95.44 262 GLY A O 1
ATOM 2116 N N . GLN A 1 263 ? -7.585 -0.250 7.411 1.00 97.56 263 GLN A N 1
ATOM 2117 C CA . GLN A 1 263 ? -7.954 0.898 8.238 1.00 97.56 263 GLN A CA 1
ATOM 2118 C C . GLN A 1 263 ? -7.087 1.046 9.490 1.00 97.56 263 GLN A C 1
ATOM 2120 O O . GLN A 1 263 ? -6.689 0.073 10.128 1.00 97.56 263 GLN A O 1
ATOM 2125 N N . LEU A 1 264 ? -6.857 2.307 9.852 1.00 98.06 264 LEU A N 1
ATOM 2126 C CA . LEU A 1 264 ? -6.349 2.723 11.151 1.00 98.06 264 LEU A CA 1
ATOM 2127 C C . LEU A 1 264 ? -7.486 3.404 11.923 1.00 98.06 264 LEU A C 1
ATOM 2129 O O . LEU A 1 264 ? -8.052 4.399 11.454 1.00 98.06 264 LEU A O 1
ATOM 2133 N N . ILE A 1 265 ? -7.811 2.858 13.090 1.00 97.81 265 ILE A N 1
ATOM 2134 C CA . ILE A 1 265 ? -8.851 3.332 14.000 1.00 97.81 265 ILE A CA 1
ATOM 2135 C C . ILE A 1 265 ? -8.180 3.932 15.2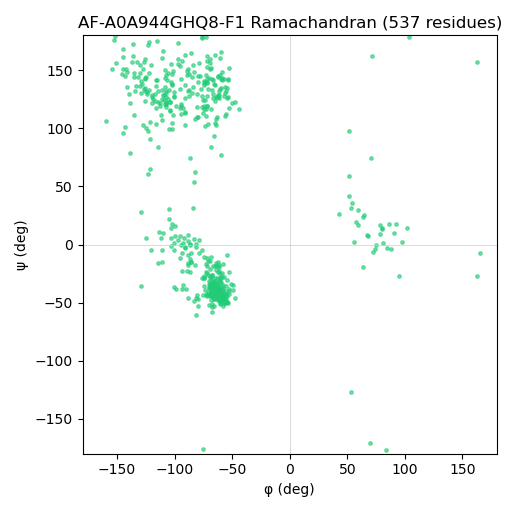28 1.00 97.81 265 ILE A C 1
ATOM 2137 O O . ILE A 1 265 ? -7.326 3.306 15.847 1.00 97.81 265 ILE A O 1
ATOM 2141 N N . LEU A 1 266 ? -8.577 5.148 15.580 1.00 96.06 266 LEU A N 1
ATOM 2142 C CA . LEU A 1 266 ? -8.133 5.829 16.787 1.00 96.06 266 LEU A CA 1
ATOM 2143 C C . LEU A 1 266 ? -9.210 5.718 17.862 1.00 96.06 266 LEU A C 1
ATOM 2145 O O . LEU A 1 266 ? -10.348 6.108 17.604 1.00 96.06 266 LEU A O 1
ATOM 2149 N N . ILE A 1 267 ? -8.849 5.251 19.056 1.00 95.25 267 ILE A N 1
ATOM 2150 C CA . ILE A 1 267 ? -9.690 5.337 20.255 1.00 95.25 267 ILE A CA 1
ATOM 2151 C C . ILE A 1 267 ? -9.116 6.423 21.166 1.00 95.25 267 ILE A C 1
ATOM 2153 O O . ILE A 1 267 ? -7.939 6.389 21.534 1.00 95.25 267 ILE A O 1
ATOM 2157 N N . THR A 1 268 ? -9.943 7.400 21.535 1.00 91.62 268 THR A N 1
ATOM 2158 C CA . THR A 1 268 ? -9.535 8.535 22.373 1.00 91.62 268 THR A CA 1
ATOM 2159 C C . THR A 1 268 ? -10.570 8.876 23.447 1.00 91.62 268 THR A C 1
ATOM 2161 O O . THR A 1 268 ? -11.732 8.506 23.336 1.00 91.62 268 THR A O 1
ATOM 2164 N N . GLY A 1 269 ? -10.136 9.528 24.524 1.00 87.44 269 GLY A N 1
ATOM 2165 C CA . GLY A 1 269 ? -10.876 9.628 25.790 1.00 87.44 269 GLY A CA 1
ATOM 2166 C C . GLY A 1 269 ? -9.966 10.057 26.940 1.00 87.44 269 GLY A C 1
ATOM 2167 O O . GLY A 1 269 ? -8.745 9.839 26.861 1.00 87.44 269 GLY A O 1
ATOM 2168 N N . LYS A 1 270 ? -10.517 10.641 28.013 1.00 83.62 270 LYS A N 1
ATOM 2169 C CA . LYS A 1 270 ? -9.723 11.086 29.174 1.00 83.62 270 LYS A CA 1
ATOM 2170 C C . LYS A 1 270 ? -9.002 9.899 29.824 1.00 83.62 270 LYS A C 1
ATOM 2172 O O . LYS A 1 270 ? -9.300 8.727 29.559 1.00 83.62 270 LYS A O 1
ATOM 2177 N N . ARG A 1 271 ? -7.963 10.173 30.615 1.00 81.06 271 ARG A N 1
ATOM 2178 C CA . ARG A 1 271 ? -7.226 9.121 31.340 1.00 81.06 271 ARG A CA 1
ATOM 2179 C C . ARG A 1 271 ? -8.161 8.408 32.324 1.00 81.06 271 ARG A C 1
ATOM 2181 O O . ARG A 1 271 ? -9.082 9.019 32.843 1.00 81.06 271 ARG A O 1
ATOM 2188 N N . GLY A 1 272 ? -7.963 7.103 32.511 1.00 82.56 272 GLY A N 1
ATOM 2189 C CA . GLY A 1 272 ? -8.782 6.298 33.429 1.00 82.56 272 GLY A CA 1
ATOM 2190 C C . GLY A 1 272 ? -10.208 5.963 32.967 1.00 82.56 272 GLY A C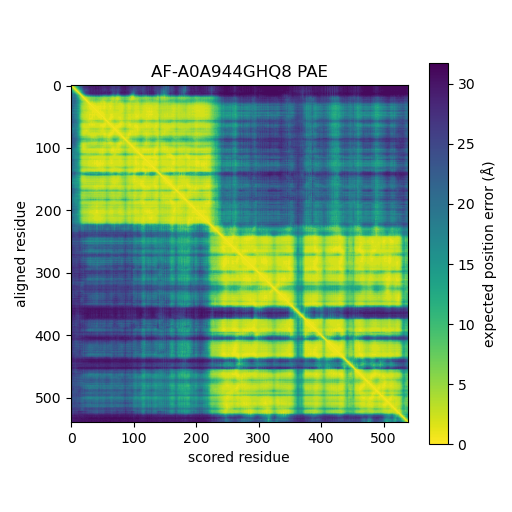 1
ATOM 2191 O O . GLY A 1 272 ? -10.871 5.188 33.633 1.00 82.56 272 GLY A O 1
ATOM 2192 N N . GLU A 1 273 ? -10.681 6.459 31.817 1.00 86.38 273 GLU A N 1
ATOM 2193 C CA . GLU A 1 273 ? -12.071 6.220 31.382 1.00 86.38 273 GLU A CA 1
ATOM 2194 C C . GLU A 1 273 ? -12.332 4.835 30.754 1.00 86.38 273 GLU A C 1
ATOM 2196 O O . GLU A 1 273 ? -13.429 4.616 30.290 1.00 86.38 273 GLU A O 1
ATOM 2201 N N . GLY A 1 274 ? -11.382 3.892 30.682 1.00 90.06 274 GLY A N 1
ATOM 2202 C CA . GLY A 1 274 ? -11.673 2.530 30.171 1.00 90.06 274 GLY A CA 1
ATOM 2203 C C . GLY A 1 274 ? -11.443 2.279 28.667 1.00 90.06 274 GLY A C 1
ATOM 2204 O O . GLY A 1 274 ? -11.903 1.281 28.118 1.00 90.06 274 GLY A O 1
ATOM 2205 N N . LYS A 1 275 ? -10.672 3.132 27.977 1.00 93.44 275 LYS A N 1
ATOM 2206 C CA . LYS A 1 275 ? -10.279 2.928 26.558 1.00 93.44 275 LYS A CA 1
ATOM 2207 C C . LYS A 1 275 ? -9.578 1.590 26.307 1.00 93.44 275 LYS A C 1
ATOM 2209 O O . LYS A 1 275 ? -9.924 0.888 25.363 1.00 93.44 275 LYS A O 1
ATOM 2214 N N . SER A 1 276 ? -8.601 1.255 27.147 1.00 93.75 276 SER A N 1
ATOM 2215 C CA . SER A 1 276 ? -7.842 0.003 27.073 1.00 93.75 276 SER A CA 1
ATOM 2216 C C . SER A 1 276 ? -8.749 -1.210 27.278 1.00 93.75 276 SER A C 1
ATOM 2218 O O . SER A 1 276 ? -8.607 -2.221 26.596 1.00 93.75 276 SER A O 1
ATOM 2220 N N . THR A 1 277 ? -9.760 -1.081 28.143 1.00 95.31 277 THR A N 1
ATOM 2221 C CA . THR A 1 277 ? -10.803 -2.092 28.368 1.00 95.31 277 THR A CA 1
ATOM 2222 C C . THR A 1 277 ? -11.681 -2.288 27.131 1.00 95.31 277 THR A C 1
ATOM 2224 O O . THR A 1 277 ? -11.911 -3.421 26.714 1.00 95.31 277 THR A O 1
ATOM 2227 N N . LEU A 1 278 ? -12.117 -1.203 26.483 1.00 96.75 278 LEU A N 1
ATOM 2228 C CA . LEU A 1 278 ? -12.835 -1.288 25.208 1.00 96.75 278 LEU A CA 1
ATOM 2229 C C . LEU A 1 278 ? -11.974 -1.953 24.124 1.00 96.75 278 LEU A C 1
ATOM 2231 O O . LEU A 1 278 ? -12.444 -2.828 23.399 1.00 96.75 278 LEU A O 1
ATOM 2235 N N . ALA A 1 279 ? -10.713 -1.546 23.999 1.00 96.94 279 ALA A N 1
ATOM 2236 C CA . ALA A 1 279 ? -9.840 -2.034 22.941 1.00 96.94 279 ALA A CA 1
ATOM 2237 C C . ALA A 1 279 ? -9.431 -3.505 23.125 1.00 96.94 279 ALA A C 1
ATOM 2239 O O . ALA A 1 279 ? -9.388 -4.241 22.139 1.00 96.94 279 ALA A O 1
ATOM 2240 N N . SER A 1 280 ? -9.200 -3.953 24.363 1.00 96.81 280 SER A N 1
ATOM 2241 C CA . SER A 1 280 ? -8.977 -5.372 24.692 1.00 96.81 280 SER A CA 1
ATOM 2242 C C . SER A 1 280 ? -10.214 -6.228 24.406 1.00 96.81 280 SER A C 1
ATOM 2244 O O . SER A 1 280 ? -10.084 -7.311 23.835 1.00 96.81 280 SER A O 1
ATOM 2246 N N . GLN A 1 281 ? -11.426 -5.716 24.642 1.00 97.31 281 GLN A N 1
ATOM 2247 C CA . GLN A 1 281 ? -12.642 -6.435 24.255 1.00 97.31 281 GLN A CA 1
ATOM 2248 C C . GLN A 1 281 ? -12.772 -6.554 22.731 1.00 97.31 281 GLN A C 1
ATOM 2250 O O . GLN A 1 281 ? -13.116 -7.617 22.213 1.00 97.31 281 GLN A O 1
ATOM 2255 N N . ILE A 1 282 ? -12.467 -5.486 21.986 1.00 98.25 282 ILE A N 1
ATOM 2256 C CA . ILE A 1 282 ? -12.436 -5.527 20.516 1.00 98.25 282 ILE A CA 1
ATOM 2257 C C . ILE A 1 282 ? -11.378 -6.534 20.027 1.00 98.25 282 ILE A C 1
ATOM 2259 O O . ILE A 1 282 ? -11.630 -7.274 19.075 1.00 98.25 282 ILE A O 1
ATOM 2263 N N . PHE A 1 283 ? -10.225 -6.607 20.696 1.00 98.38 283 PHE A N 1
ATOM 2264 C CA . PHE A 1 283 ? -9.180 -7.595 20.427 1.00 98.38 283 PHE A CA 1
ATOM 2265 C C . PHE A 1 283 ? -9.689 -9.033 20.628 1.00 98.38 283 PHE A C 1
ATOM 2267 O O . PHE A 1 283 ? -9.559 -9.856 19.719 1.00 98.38 283 PHE A O 1
ATOM 2274 N N . ALA A 1 284 ? -10.365 -9.324 21.747 1.00 97.94 284 ALA A N 1
ATOM 2275 C CA . ALA A 1 284 ? -11.017 -10.618 21.979 1.00 97.94 284 ALA A CA 1
ATOM 2276 C C . ALA A 1 284 ? -12.057 -10.943 20.892 1.00 97.94 284 ALA A C 1
ATOM 2278 O O . ALA A 1 284 ? -12.124 -12.065 20.384 1.00 97.94 284 ALA A O 1
ATOM 2279 N N . ASN A 1 285 ? -12.855 -9.949 20.491 1.00 97.69 285 ASN A N 1
ATOM 2280 C CA . ASN A 1 285 ? -13.869 -10.099 19.449 1.00 97.69 285 ASN A CA 1
ATOM 2281 C C . ASN A 1 285 ? -13.265 -10.390 18.070 1.00 97.69 285 ASN A C 1
ATOM 2283 O O . ASN A 1 285 ? -13.891 -11.100 17.280 1.00 97.69 285 ASN A O 1
ATOM 2287 N N . ALA A 1 286 ? -12.074 -9.872 17.760 1.00 98.00 286 ALA A N 1
ATOM 2288 C CA . ALA A 1 286 ? -11.363 -10.207 16.529 1.00 98.00 286 ALA A CA 1
ATOM 2289 C C . ALA A 1 286 ? -10.956 -11.692 16.509 1.00 98.00 286 ALA A C 1
ATOM 2291 O O . ALA A 1 286 ? -11.201 -12.378 15.513 1.00 98.00 286 ALA A O 1
ATOM 2292 N N . ILE A 1 287 ? -10.435 -12.204 17.630 1.00 97.62 287 ILE A N 1
ATOM 2293 C CA . ILE A 1 287 ? -10.065 -13.622 17.790 1.00 97.62 287 ILE A CA 1
ATOM 2294 C C . ILE A 1 287 ? -11.296 -14.528 17.663 1.00 97.62 287 ILE A C 1
ATOM 2296 O O . ILE A 1 287 ? -11.252 -15.546 16.971 1.00 97.62 287 ILE A O 1
ATOM 2300 N N . ASP A 1 288 ? -12.424 -14.129 18.257 1.00 97.00 288 ASP A N 1
ATOM 2301 C CA . ASP A 1 288 ? -13.700 -14.858 18.177 1.00 97.00 288 ASP A CA 1
ATOM 2302 C C . ASP A 1 288 ? -14.273 -14.943 16.759 1.00 97.00 288 ASP A C 1
ATOM 2304 O O . ASP A 1 288 ? -14.938 -15.916 16.406 1.00 97.00 288 ASP A O 1
ATOM 2308 N N . GLN A 1 289 ? -13.967 -13.955 15.919 1.00 96.69 289 GLN A N 1
ATOM 2309 C CA . GLN A 1 289 ? -14.306 -13.954 14.494 1.00 96.69 289 GLN A CA 1
ATOM 2310 C C . GLN A 1 289 ? -13.325 -14.774 13.636 1.00 96.69 289 GLN A C 1
ATOM 2312 O O . GLN A 1 289 ? -13.509 -14.858 12.424 1.00 96.69 289 GLN A O 1
ATOM 2317 N N . GLY A 1 290 ? -12.305 -15.389 14.246 1.00 94.88 290 GLY A N 1
ATOM 2318 C CA . GLY A 1 290 ? -11.320 -16.236 13.571 1.00 94.88 290 GLY A CA 1
ATOM 2319 C C . GLY A 1 290 ? -10.078 -15.500 13.067 1.00 94.88 290 GLY A C 1
ATOM 2320 O O . GLY A 1 290 ? -9.289 -16.097 12.339 1.00 94.88 290 GLY A O 1
ATOM 2321 N N . TYR A 1 291 ? -9.881 -14.232 13.437 1.00 96.69 291 TYR A N 1
ATOM 2322 C CA . TYR A 1 291 ? -8.700 -13.467 13.041 1.00 96.69 291 TYR A CA 1
ATOM 2323 C C . TYR A 1 291 ? -7.575 -13.593 14.066 1.00 96.69 291 TYR A C 1
ATOM 2325 O O . TYR A 1 291 ? -7.800 -13.436 15.264 1.00 96.69 291 TYR A O 1
ATOM 2333 N N . SER A 1 292 ? -6.343 -13.774 13.591 1.00 94.62 292 SER A N 1
ATOM 2334 C CA . SER A 1 292 ? -5.163 -13.621 14.441 1.00 94.62 292 SER A CA 1
ATOM 2335 C C . SER A 1 292 ? -4.926 -12.141 14.764 1.00 94.62 292 SER A C 1
ATOM 2337 O O . SER A 1 292 ? -5.086 -11.265 13.902 1.00 94.62 292 SER A O 1
ATOM 2339 N N . ALA A 1 293 ? -4.542 -11.864 16.004 1.00 97.75 293 ALA A N 1
ATOM 2340 C CA . ALA A 1 293 ? -4.453 -10.548 16.600 1.00 97.75 293 ALA A CA 1
ATOM 2341 C C . ALA A 1 293 ? -3.112 -10.343 17.330 1.00 97.75 293 ALA A C 1
ATOM 2343 O O . ALA A 1 293 ? -2.575 -11.265 17.940 1.00 97.75 293 ALA A O 1
ATOM 2344 N N . PHE A 1 294 ? -2.572 -9.125 17.275 1.00 97.12 294 PHE A N 1
ATOM 2345 C CA . PHE A 1 294 ? -1.334 -8.728 17.955 1.00 97.12 294 PHE A CA 1
ATOM 2346 C C . PHE A 1 294 ? -1.557 -7.502 18.836 1.00 97.12 294 PHE A C 1
ATOM 2348 O O . PHE A 1 294 ? -2.147 -6.526 18.375 1.00 97.12 294 PHE A O 1
ATOM 2355 N N . ALA A 1 295 ? -1.094 -7.541 20.081 1.00 96.75 295 ALA A N 1
ATOM 2356 C CA . ALA A 1 295 ? -1.210 -6.440 21.026 1.00 96.75 295 ALA A CA 1
ATOM 2357 C C . ALA A 1 295 ? 0.168 -5.900 21.419 1.00 96.75 295 ALA A C 1
ATOM 2359 O O . ALA A 1 295 ? 1.090 -6.652 21.719 1.00 96.75 295 ALA A O 1
ATOM 2360 N N . TYR A 1 296 ? 0.282 -4.581 21.465 1.00 94.12 296 TYR A N 1
ATOM 2361 C CA . TYR A 1 296 ? 1.320 -3.867 22.191 1.00 94.12 296 TYR A CA 1
ATOM 2362 C C . TYR A 1 296 ? 0.645 -3.128 23.346 1.00 94.12 296 TYR A C 1
ATOM 2364 O O . TYR A 1 296 ? -0.263 -2.332 23.108 1.00 94.12 296 TYR A O 1
ATOM 2372 N N . SER A 1 297 ? 1.079 -3.420 24.571 1.00 90.56 297 SER A N 1
ATOM 2373 C CA . SER A 1 297 ? 0.593 -2.808 25.807 1.00 90.56 297 SER A CA 1
ATOM 2374 C C . SER A 1 297 ? 1.773 -2.152 26.513 1.00 90.56 297 SER A C 1
ATOM 2376 O O . SER A 1 297 ? 2.476 -2.809 27.264 1.00 90.56 297 SER A O 1
ATOM 2378 N N . GLY A 1 298 ? 2.044 -0.881 26.240 1.00 83.88 298 GLY A N 1
ATOM 2379 C CA . GLY A 1 298 ? 3.187 -0.160 26.796 1.00 83.88 298 GLY A CA 1
ATOM 2380 C C . GLY A 1 298 ? 2.973 0.404 28.202 1.00 83.88 298 GLY A C 1
ATOM 2381 O O . GLY A 1 298 ? 3.952 0.723 28.865 1.00 83.88 298 GLY A O 1
ATOM 2382 N N . GLU A 1 299 ? 1.727 0.527 28.674 1.00 79.06 299 GLU A N 1
ATOM 2383 C CA . GLU A 1 299 ? 1.437 0.990 30.045 1.00 79.06 299 GLU A CA 1
ATOM 2384 C C . GLU A 1 299 ? 1.289 -0.163 31.046 1.00 79.06 299 GLU A C 1
ATOM 2386 O O . GLU A 1 299 ? 1.668 -0.023 32.208 1.00 79.06 299 GLU A O 1
ATOM 2391 N N . LEU A 1 300 ? 0.741 -1.302 30.610 1.00 84.25 300 LEU A N 1
ATOM 2392 C CA . LEU A 1 300 ? 0.504 -2.469 31.460 1.00 84.25 300 LEU A CA 1
ATOM 2393 C C . LEU A 1 300 ? 1.473 -3.602 31.108 1.00 84.25 300 LEU A C 1
ATOM 2395 O O . LEU A 1 300 ? 1.605 -3.920 29.922 1.00 84.25 300 LEU A O 1
ATOM 2399 N N . PRO A 1 301 ? 2.073 -4.272 32.111 1.00 85.75 301 PRO A N 1
ATOM 2400 C CA . PRO A 1 301 ? 2.757 -5.542 31.910 1.00 85.75 301 PRO A CA 1
ATOM 2401 C C . PRO A 1 301 ? 1.872 -6.580 31.207 1.00 85.75 301 PRO A C 1
ATOM 2403 O O . PRO A 1 301 ? 0.645 -6.586 31.354 1.00 85.75 301 PRO A O 1
ATOM 2406 N N . ASP A 1 302 ? 2.510 -7.492 30.483 1.00 88.00 302 ASP A N 1
ATOM 2407 C CA . ASP A 1 302 ? 1.866 -8.537 29.683 1.00 88.00 302 ASP A CA 1
ATOM 2408 C C . ASP A 1 302 ? 0.896 -9.421 30.489 1.00 88.00 302 ASP A C 1
ATOM 2410 O O . ASP A 1 302 ? -0.226 -9.672 30.044 1.00 88.00 302 ASP A O 1
ATOM 2414 N N . TYR A 1 303 ? 1.264 -9.825 31.705 1.00 89.56 303 TYR A N 1
ATOM 2415 C CA . TYR A 1 303 ? 0.422 -10.645 32.580 1.00 89.56 303 TYR A CA 1
ATOM 2416 C C . TYR A 1 303 ? -0.832 -9.905 33.069 1.00 89.56 303 TYR A C 1
ATOM 2418 O O . TYR A 1 303 ? -1.889 -10.520 33.225 1.00 89.56 303 TYR A O 1
ATOM 2426 N N . HIS A 1 304 ? -0.755 -8.584 33.270 1.00 91.00 304 HIS A N 1
ATOM 2427 C CA . HIS A 1 304 ? -1.919 -7.771 33.626 1.00 91.00 304 HIS A CA 1
ATOM 2428 C C . HIS A 1 304 ? -2.860 -7.602 32.436 1.00 91.00 304 HIS A C 1
ATOM 2430 O O . HIS A 1 304 ? -4.071 -7.763 32.600 1.00 91.00 304 HIS A O 1
ATOM 2436 N N . PHE A 1 305 ? -2.313 -7.339 31.244 1.00 93.50 305 PHE A N 1
ATOM 2437 C CA . PHE A 1 305 ? -3.098 -7.301 30.011 1.00 93.50 305 PHE A CA 1
ATOM 2438 C C . PHE A 1 305 ? -3.811 -8.638 29.775 1.00 93.50 305 PHE A C 1
ATOM 2440 O O . PHE A 1 305 ? -5.019 -8.657 29.531 1.00 93.50 305 PHE A O 1
ATOM 2447 N N . LYS A 1 306 ? -3.087 -9.756 29.922 1.00 94.88 306 LYS A N 1
ATOM 2448 C CA . LYS A 1 306 ? -3.638 -11.110 29.804 1.00 94.88 306 LYS A CA 1
ATOM 2449 C C . LYS A 1 306 ? -4.776 -11.349 30.793 1.00 94.88 306 LYS A C 1
ATOM 2451 O O . LYS A 1 306 ? -5.861 -11.725 30.368 1.00 94.88 306 LYS A O 1
ATOM 2456 N N . ASN A 1 307 ? -4.566 -11.092 32.084 1.00 94.81 307 ASN A N 1
ATOM 2457 C CA . ASN A 1 307 ? -5.609 -11.306 33.090 1.00 94.81 307 ASN A CA 1
ATOM 2458 C C . ASN A 1 307 ? -6.873 -10.480 32.787 1.00 94.81 307 ASN A C 1
ATOM 2460 O O . ASN A 1 307 ? -7.989 -10.982 32.897 1.00 94.81 307 ASN A O 1
ATOM 2464 N N . TRP A 1 308 ? -6.706 -9.226 32.355 1.00 94.75 308 TRP A N 1
ATOM 2465 C CA . TRP A 1 308 ? -7.831 -8.364 31.984 1.00 94.75 308 TRP A CA 1
ATOM 2466 C C . TRP A 1 308 ? -8.607 -8.902 30.776 1.00 94.75 308 TRP A C 1
ATOM 2468 O O . TRP A 1 308 ? -9.838 -8.932 30.789 1.00 94.75 308 TRP A O 1
ATOM 2478 N N . LEU A 1 309 ? -7.885 -9.357 29.749 1.00 96.50 309 LEU A N 1
ATOM 2479 C CA . LEU A 1 309 ? -8.451 -9.968 28.549 1.00 96.50 309 LEU A CA 1
ATOM 2480 C C . LEU A 1 309 ? -9.191 -11.276 28.877 1.00 96.50 309 LEU A C 1
ATOM 2482 O O . LEU A 1 309 ? -10.303 -11.497 28.398 1.00 96.50 309 LEU A O 1
ATOM 2486 N N . ASP A 1 310 ? -8.613 -12.124 29.726 1.00 97.25 310 ASP A N 1
ATOM 2487 C CA . ASP A 1 310 ? -9.201 -13.411 30.101 1.00 97.25 310 ASP A CA 1
ATOM 2488 C C . ASP A 1 310 ? -10.508 -13.238 30.890 1.00 97.25 310 ASP A C 1
ATOM 2490 O O . ASP A 1 310 ? -11.463 -13.990 30.680 1.00 97.25 310 ASP A O 1
ATOM 2494 N N . LEU A 1 311 ? -10.606 -12.218 31.754 1.00 95.62 311 LEU A N 1
ATOM 2495 C CA . LEU A 1 311 ? -11.865 -11.860 32.425 1.00 95.62 311 LEU A CA 1
ATOM 2496 C C . LEU A 1 311 ? -12.960 -11.500 31.404 1.00 95.62 311 LEU A C 1
ATOM 2498 O O . LEU A 1 311 ? -14.099 -11.957 31.520 1.00 95.62 311 LEU A O 1
ATOM 2502 N N . GLN A 1 312 ? -12.613 -10.773 30.339 1.00 95.31 312 GLN A N 1
ATOM 2503 C CA . GLN A 1 312 ? -13.571 -10.443 29.278 1.00 95.31 312 GLN A CA 1
ATOM 2504 C C . GLN A 1 312 ? -13.988 -11.680 28.475 1.00 95.31 312 GLN A C 1
ATOM 2506 O O . GLN A 1 312 ? -15.174 -11.848 28.168 1.00 95.31 312 GLN A O 1
ATOM 2511 N N . ILE A 1 313 ? -13.043 -12.564 28.150 1.00 96.00 313 ILE A N 1
ATOM 2512 C CA . ILE A 1 313 ? -13.303 -13.794 27.387 1.00 96.00 313 ILE A CA 1
ATOM 2513 C C . ILE A 1 313 ? -14.163 -14.773 28.196 1.00 96.00 313 ILE A C 1
ATOM 2515 O O . ILE A 1 313 ? -15.139 -15.313 27.671 1.00 96.00 313 ILE A O 1
ATOM 2519 N N . SER A 1 314 ? -13.835 -14.970 29.473 1.00 93.06 314 SER A N 1
ATOM 2520 C CA . SER A 1 314 ? -14.504 -15.922 30.369 1.00 93.06 314 SER A CA 1
ATOM 2521 C C . SER A 1 314 ? -15.986 -15.604 30.568 1.00 93.06 314 SER A C 1
ATOM 2523 O O . SER A 1 314 ? -16.814 -16.518 30.544 1.00 93.06 314 SER A O 1
ATOM 2525 N N . GLY A 1 315 ? -16.329 -14.318 30.685 1.00 88.94 315 GLY A N 1
ATOM 2526 C CA . GLY A 1 315 ? -17.676 -13.894 31.054 1.00 88.94 315 GLY A CA 1
ATOM 2527 C C . GLY A 1 315 ? -17.991 -14.178 32.521 1.00 88.94 315 GLY A C 1
ATOM 2528 O O . GLY A 1 315 ? -17.327 -14.971 33.188 1.00 88.94 315 GLY A O 1
ATOM 2529 N N . SER A 1 316 ? -19.017 -13.507 33.039 1.00 86.56 316 SER A N 1
ATOM 2530 C CA . SER A 1 316 ? -19.396 -13.553 34.458 1.00 86.56 316 SER A CA 1
ATOM 2531 C C . SER A 1 316 ? -19.629 -14.974 34.990 1.00 86.56 316 SER A C 1
ATOM 2533 O O . SER A 1 316 ? -19.340 -15.245 36.154 1.00 86.56 316 SER A O 1
ATOM 2535 N N . GLN A 1 317 ? -20.090 -15.889 34.138 1.00 84.94 317 GLN A N 1
ATOM 2536 C CA . GLN A 1 317 ? -20.399 -17.276 34.474 1.00 84.94 317 GLN A CA 1
ATOM 2537 C C . GLN A 1 317 ? -19.170 -18.141 34.798 1.00 84.94 317 GLN A C 1
ATOM 2539 O O . GLN A 1 317 ? -19.307 -19.164 35.462 1.00 84.94 317 GLN A O 1
ATOM 2544 N N . ASN A 1 318 ? -17.978 -17.743 34.345 1.00 89.81 318 ASN A N 1
ATOM 2545 C CA . ASN A 1 318 ? -16.736 -18.502 34.535 1.00 89.81 318 ASN A CA 1
ATOM 2546 C C . ASN A 1 318 ? -15.760 -17.813 35.511 1.00 89.81 318 ASN A C 1
ATOM 2548 O O . ASN A 1 318 ? -14.606 -18.236 35.622 1.00 89.81 318 ASN A O 1
ATOM 2552 N N . ILE A 1 319 ? -16.220 -16.764 36.204 1.00 91.44 319 ILE A N 1
ATOM 2553 C CA . ILE A 1 319 ? -15.434 -15.944 37.134 1.00 91.44 319 ILE A CA 1
ATOM 2554 C C . ILE A 1 319 ? -15.848 -16.243 38.574 1.00 91.44 319 ILE A C 1
ATOM 2556 O O . ILE A 1 319 ? -17.037 -16.247 38.906 1.00 91.44 319 ILE A O 1
ATOM 2560 N N . GLN A 1 320 ? -14.850 -16.455 39.429 1.00 91.38 320 GLN A N 1
ATOM 2561 C CA . GLN A 1 320 ? -15.019 -16.699 40.860 1.00 91.38 320 GLN A CA 1
ATOM 2562 C C . GLN A 1 320 ? -14.878 -15.402 41.669 1.00 91.38 320 GLN A C 1
ATOM 2564 O O . GLN A 1 320 ? -14.214 -14.463 41.230 1.00 91.38 320 GLN A O 1
ATOM 2569 N N . GLU A 1 321 ? -15.515 -15.372 42.843 1.00 91.62 321 GLU A N 1
ATOM 2570 C CA . GLU A 1 321 ? -15.595 -14.219 43.750 1.00 91.62 321 GLU A CA 1
ATOM 2571 C C . GLU A 1 321 ? -15.175 -14.595 45.176 1.00 91.62 321 GLU A C 1
ATOM 2573 O O . GLU A 1 321 ? -15.544 -15.656 45.687 1.00 91.62 321 GLU A O 1
ATOM 2578 N N . ARG A 1 322 ? -14.406 -13.717 45.826 1.00 88.19 322 ARG A N 1
ATOM 2579 C CA . ARG A 1 322 ? -13.898 -13.851 47.197 1.00 88.19 322 ARG A CA 1
ATOM 2580 C C . ARG A 1 322 ? -13.867 -12.469 47.789 1.00 88.19 322 ARG A C 1
ATOM 2582 O O . ARG A 1 322 ? -13.552 -11.498 47.107 1.00 88.19 322 ARG A O 1
ATOM 2589 N N . GLN A 1 323 ? -14.109 -12.418 49.082 1.00 91.75 323 GLN A N 1
ATOM 2590 C CA . GLN A 1 323 ? -13.844 -11.222 49.851 1.00 91.75 323 GLN A CA 1
ATOM 2591 C C . GLN A 1 323 ? -12.353 -11.172 50.176 1.00 91.75 323 GLN A C 1
ATOM 2593 O O . GLN A 1 323 ? -11.785 -12.163 50.648 1.00 91.75 323 GLN A O 1
ATOM 2598 N N . ASN A 1 324 ? -11.717 -10.041 49.891 1.00 88.00 324 ASN A N 1
ATOM 2599 C CA . ASN A 1 324 ? -10.370 -9.767 50.366 1.00 88.00 324 ASN A CA 1
ATOM 2600 C C . ASN A 1 324 ? -10.392 -9.391 51.861 1.00 88.00 324 ASN A C 1
ATOM 2602 O O . ASN A 1 324 ? -11.447 -9.323 52.496 1.00 88.00 324 ASN A O 1
ATOM 2606 N N . GLU A 1 325 ? -9.216 -9.158 52.442 1.00 89.88 325 GLU A N 1
ATOM 2607 C CA . GLU A 1 325 ? -9.071 -8.822 53.868 1.00 89.88 325 GLU A CA 1
ATOM 2608 C C . GLU A 1 325 ? -9.768 -7.512 54.282 1.00 89.88 325 GLU A C 1
ATOM 2610 O O . GLU A 1 325 ? -9.994 -7.284 55.471 1.00 89.88 325 GLU A O 1
ATOM 2615 N N . TYR A 1 326 ? -10.152 -6.681 53.309 1.00 91.25 326 TYR A N 1
ATOM 2616 C CA . TYR A 1 326 ? -10.849 -5.409 53.498 1.00 91.25 326 TYR A CA 1
ATOM 2617 C C . TYR A 1 326 ? -12.362 -5.502 53.237 1.00 91.25 326 TYR A C 1
ATOM 2619 O O . TYR A 1 326 ? -13.064 -4.500 53.361 1.00 91.25 326 TYR A O 1
ATOM 2627 N N . GLY A 1 327 ? -12.882 -6.691 52.909 1.00 86.06 327 GLY A N 1
ATOM 2628 C CA . GLY A 1 327 ? -14.298 -6.907 52.594 1.00 86.06 327 GLY A CA 1
ATOM 2629 C C . GLY A 1 327 ? -14.706 -6.485 51.178 1.00 86.06 327 GLY A C 1
ATOM 2630 O O . GLY A 1 327 ? -15.898 -6.478 50.862 1.00 86.06 327 GLY A O 1
ATOM 2631 N N . GLU A 1 328 ? -13.745 -6.147 50.313 1.00 86.31 328 GLU A N 1
ATOM 2632 C CA . GLU A 1 328 ? -14.002 -5.899 48.893 1.00 86.31 328 GLU A CA 1
ATOM 2633 C C . GLU A 1 328 ? -14.003 -7.218 48.113 1.00 86.31 328 GLU A C 1
ATOM 2635 O O . GLU A 1 328 ? -13.389 -8.207 48.520 1.00 86.31 328 GLU A O 1
ATOM 2640 N N . THR A 1 329 ? -14.715 -7.246 46.988 1.00 87.62 329 THR A N 1
ATOM 2641 C CA . THR A 1 329 ? -14.843 -8.458 46.171 1.00 87.62 329 THR A CA 1
ATOM 2642 C C . THR A 1 329 ? -13.742 -8.503 45.116 1.00 87.62 329 THR A C 1
ATOM 2644 O O . THR A 1 329 ? -13.726 -7.689 44.194 1.00 87.62 329 THR A O 1
ATOM 2647 N N . ASP A 1 330 ? -12.848 -9.483 45.231 1.00 87.62 330 ASP A N 1
ATOM 2648 C CA . ASP A 1 330 ? -11.865 -9.812 44.200 1.00 87.62 330 ASP A CA 1
ATOM 2649 C C . ASP A 1 330 ? -12.465 -10.809 43.200 1.00 87.62 330 ASP A C 1
ATOM 2651 O O . ASP A 1 330 ? -13.198 -11.731 43.576 1.00 87.62 330 ASP A O 1
ATOM 2655 N N . TYR A 1 331 ? -12.055 -10.685 41.937 1.00 90.94 331 TYR A N 1
ATOM 2656 C CA . TYR A 1 331 ? -12.434 -11.583 40.847 1.00 90.94 331 TYR A CA 1
ATOM 2657 C C . TYR A 1 331 ? -11.215 -12.349 40.325 1.00 90.94 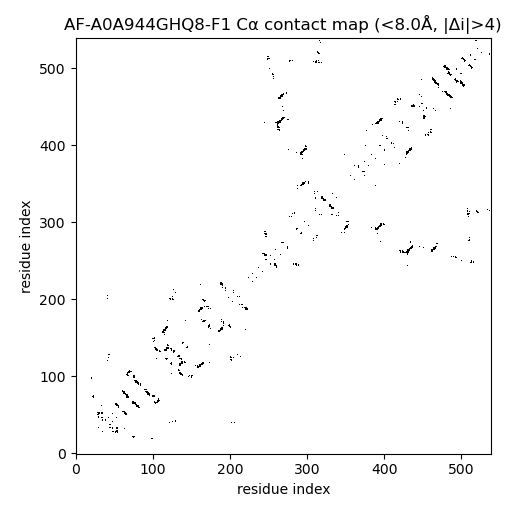331 TYR A C 1
ATOM 2659 O O . TYR A 1 331 ? -10.183 -11.741 40.034 1.00 90.94 331 TYR A O 1
ATOM 2667 N N . TRP A 1 332 ? -11.327 -13.670 40.159 1.00 90.31 332 TRP A N 1
ATOM 2668 C CA . TRP A 1 332 ? -10.276 -14.489 39.536 1.00 90.31 332 TRP A CA 1
ATOM 2669 C C . TRP A 1 332 ? -10.854 -15.633 38.704 1.00 90.31 332 TRP A C 1
ATOM 2671 O O . TRP A 1 332 ? -12.044 -15.958 38.755 1.00 90.31 332 TRP A O 1
ATOM 2681 N N . LEU A 1 333 ? -9.969 -16.256 37.930 1.00 93.12 333 LEU A N 1
ATOM 2682 C CA . LEU A 1 333 ? -10.259 -17.408 37.089 1.00 93.12 333 LEU A CA 1
ATOM 2683 C C . LEU A 1 333 ? -9.617 -18.659 37.678 1.00 93.12 333 LEU A C 1
ATOM 2685 O O . LEU A 1 333 ? -8.510 -18.607 38.207 1.00 93.12 333 LEU A O 1
ATOM 2689 N N . SER A 1 334 ? -10.306 -19.793 37.566 1.00 93.81 334 SER A N 1
ATOM 2690 C CA . SER A 1 334 ? -9.699 -21.086 37.892 1.00 93.81 334 SER A CA 1
ATOM 2691 C C . SER A 1 334 ? -8.616 -21.452 36.875 1.00 93.81 334 SER A C 1
ATOM 2693 O O . SER A 1 334 ? -8.747 -21.095 35.703 1.00 93.81 334 SER A O 1
ATOM 2695 N N . ASP A 1 335 ? -7.616 -22.237 37.283 1.00 94.19 335 ASP A N 1
ATOM 2696 C CA . ASP A 1 335 ? -6.557 -22.723 36.381 1.00 94.19 335 ASP A CA 1
ATOM 2697 C C . ASP A 1 335 ? -7.137 -23.418 35.141 1.00 94.19 335 ASP A C 1
ATOM 2699 O O . ASP A 1 335 ? -6.703 -23.169 34.020 1.00 94.19 335 ASP A O 1
ATOM 2703 N N . LYS A 1 336 ? -8.208 -24.203 35.327 1.00 94.00 336 LYS A N 1
ATOM 2704 C CA . LYS A 1 336 ? -8.943 -24.856 34.234 1.00 94.00 336 LYS A CA 1
ATOM 2705 C C . LYS A 1 336 ? -9.537 -23.845 33.247 1.00 94.00 336 LYS A C 1
ATOM 2707 O O . LYS A 1 336 ? -9.506 -24.067 32.041 1.00 94.00 336 LYS A O 1
ATOM 2712 N N . THR A 1 337 ? -10.102 -22.743 33.743 1.00 93.81 337 THR A N 1
ATOM 2713 C CA . THR A 1 337 ? -10.650 -21.671 32.894 1.00 93.81 337 THR A CA 1
ATOM 2714 C C . THR A 1 337 ? -9.537 -21.002 32.089 1.00 93.81 337 THR A C 1
ATOM 2716 O O . THR A 1 337 ? -9.710 -20.751 30.899 1.00 93.81 337 THR A O 1
ATOM 2719 N N . VAL A 1 338 ? -8.394 -20.740 32.727 1.00 94.94 338 VAL A N 1
ATOM 2720 C CA . VAL A 1 338 ? -7.225 -20.127 32.082 1.00 94.94 338 VAL A CA 1
ATOM 2721 C C . VAL A 1 338 ? -6.648 -21.047 31.003 1.00 94.94 338 VAL A C 1
ATOM 2723 O O . VAL A 1 338 ? -6.345 -20.571 29.914 1.00 94.94 338 VAL A O 1
ATOM 2726 N N . GLU A 1 339 ? -6.549 -22.352 31.260 1.00 94.69 339 GLU A N 1
ATOM 2727 C CA . GLU A 1 339 ? -6.076 -23.353 30.292 1.00 94.69 339 GLU A CA 1
ATOM 2728 C C . GLU A 1 339 ? -6.967 -23.398 29.039 1.00 94.69 339 GLU A C 1
ATOM 2730 O O . GLU A 1 339 ? -6.467 -23.254 27.924 1.00 94.69 339 GLU A O 1
ATOM 2735 N N . ILE A 1 340 ? -8.294 -23.452 29.217 1.00 94.19 340 ILE A N 1
ATOM 2736 C CA . ILE A 1 340 ? -9.271 -23.412 28.111 1.00 94.19 340 ILE A CA 1
ATOM 2737 C C . ILE A 1 340 ? -9.087 -22.160 27.237 1.00 94.19 340 ILE A C 1
ATOM 2739 O O . ILE A 1 340 ? -9.182 -22.222 26.008 1.00 94.19 340 ILE A O 1
ATOM 2743 N N . ILE A 1 341 ? -8.856 -21.006 27.866 1.00 95.94 341 ILE A N 1
ATOM 2744 C CA . ILE A 1 341 ? -8.674 -19.736 27.159 1.00 95.94 341 ILE A CA 1
ATOM 2745 C C . ILE A 1 341 ? -7.320 -19.705 26.433 1.00 95.94 341 ILE A C 1
ATOM 2747 O O . ILE A 1 341 ? -7.277 -19.320 25.262 1.00 95.94 341 ILE A O 1
ATOM 2751 N N . ASN A 1 342 ? -6.246 -20.150 27.093 1.00 93.12 342 ASN A N 1
ATOM 2752 C CA . ASN A 1 342 ? -4.904 -20.231 26.514 1.00 93.12 342 ASN A CA 1
ATOM 2753 C C . ASN A 1 342 ? -4.901 -21.079 25.241 1.00 93.12 342 ASN A C 1
ATOM 2755 O O . ASN A 1 342 ? -4.439 -20.608 24.203 1.00 93.12 342 ASN A O 1
ATOM 2759 N N . ASP A 1 343 ? -5.467 -22.286 25.299 1.00 91.44 343 ASP A N 1
ATOM 2760 C CA . ASP A 1 343 ? -5.532 -23.201 24.156 1.00 91.44 343 ASP A CA 1
ATOM 2761 C C . ASP A 1 343 ? -6.297 -22.587 22.978 1.00 91.44 343 ASP A C 1
ATOM 2763 O O . ASP A 1 343 ? -5.924 -22.738 21.813 1.00 91.44 343 ASP A O 1
ATOM 2767 N N . TRP A 1 344 ? -7.367 -21.846 23.267 1.00 94.00 344 TRP A N 1
ATOM 2768 C CA . TRP A 1 344 ? -8.224 -21.267 22.240 1.00 94.00 344 TRP A CA 1
ATOM 2769 C C . TRP A 1 344 ? -7.548 -20.173 21.409 1.00 94.00 344 TRP A C 1
ATOM 2771 O O . TRP A 1 344 ? -7.807 -20.076 20.196 1.00 94.00 344 TRP A O 1
ATOM 2781 N N . TYR A 1 345 ? -6.710 -19.350 22.046 1.00 92.25 345 TYR A N 1
ATOM 2782 C CA . TYR A 1 345 ? -6.008 -18.261 21.375 1.00 92.25 345 TYR A CA 1
ATOM 2783 C C . TYR A 1 345 ? -4.529 -18.549 21.088 1.00 92.25 345 TYR A C 1
ATOM 2785 O O . TYR A 1 345 ? -3.888 -17.682 20.500 1.00 92.25 345 TYR A O 1
ATOM 2793 N N . ALA A 1 346 ? -3.974 -19.706 21.470 1.00 86.44 346 ALA A N 1
ATOM 2794 C CA . ALA A 1 346 ? -2.532 -19.997 21.409 1.00 86.44 346 ALA A CA 1
ATOM 2795 C C . ALA A 1 346 ? -1.875 -19.676 20.050 1.00 86.44 346 ALA A C 1
ATOM 2797 O O . ALA A 1 346 ? -0.777 -19.130 19.997 1.00 86.44 346 ALA A O 1
ATOM 2798 N N . GLU A 1 347 ? -2.568 -19.959 18.944 1.00 83.94 347 GLU A N 1
ATOM 2799 C CA . GLU A 1 347 ? -2.097 -19.691 17.572 1.00 83.94 347 GLU A CA 1
ATOM 2800 C C . GLU A 1 347 ? -2.753 -18.454 16.930 1.00 83.94 347 GLU A C 1
ATOM 2802 O O . GLU A 1 347 ? -2.725 -18.266 15.712 1.00 83.94 347 GLU A O 1
ATOM 2807 N N . LYS A 1 348 ? -3.408 -17.618 17.740 1.00 88.75 348 LYS A N 1
ATOM 2808 C CA . LYS A 1 348 ? -4.213 -16.481 17.277 1.00 88.75 348 LYS A CA 1
ATOM 2809 C C . LYS A 1 348 ? -3.860 -15.182 17.978 1.00 88.75 348 LYS A C 1
ATOM 2811 O O . LYS A 1 348 ? -3.932 -14.150 17.329 1.00 88.75 348 LYS A O 1
ATOM 2816 N N . ALA A 1 349 ? -3.511 -15.196 19.259 1.00 94.75 349 ALA A N 1
ATOM 2817 C CA . ALA A 1 349 ? -3.207 -13.997 20.029 1.00 94.75 349 ALA A CA 1
ATOM 2818 C C . ALA A 1 349 ? -1.711 -13.901 20.311 1.00 94.75 349 ALA A C 1
ATOM 2820 O O . ALA A 1 349 ? -1.107 -14.811 20.872 1.00 94.75 349 ALA A O 1
ATOM 2821 N N . TYR A 1 350 ? -1.133 -12.762 19.953 1.00 94.62 350 TYR A N 1
ATOM 2822 C CA . TYR A 1 350 ? 0.276 -12.462 20.157 1.00 94.62 350 TYR A CA 1
ATOM 2823 C C . TYR A 1 350 ? 0.403 -11.150 20.924 1.00 94.62 350 TYR A C 1
ATOM 2825 O O . TYR A 1 350 ? -0.370 -10.218 20.696 1.00 94.62 350 TYR A O 1
ATOM 2833 N N . ILE A 1 351 ? 1.386 -11.056 21.811 1.00 93.62 351 ILE A N 1
ATOM 2834 C CA . ILE A 1 351 ? 1.694 -9.834 22.552 1.00 93.62 351 ILE A CA 1
ATOM 2835 C C . ILE A 1 351 ? 3.160 -9.468 22.342 1.00 93.62 351 ILE A C 1
ATOM 2837 O O . ILE A 1 351 ? 4.011 -10.342 22.184 1.00 93.62 351 ILE A O 1
ATOM 2841 N N . PHE A 1 352 ? 3.441 -8.172 22.278 1.00 89.25 3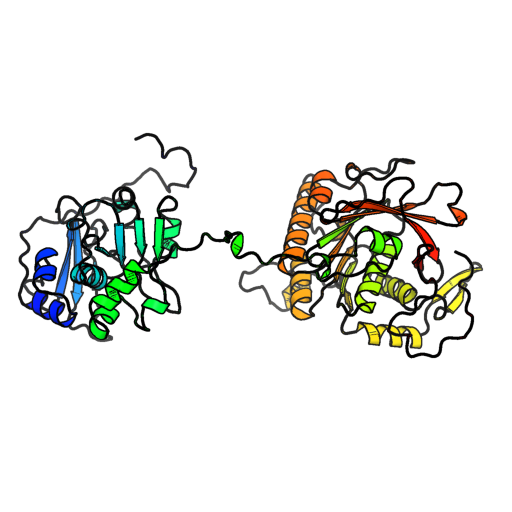52 PHE A N 1
ATOM 2842 C CA . PHE A 1 352 ? 4.802 -7.661 22.294 1.00 89.25 352 PHE A CA 1
ATOM 2843 C C . PHE A 1 352 ? 5.363 -7.750 23.715 1.00 89.25 352 PHE A C 1
ATOM 2845 O O . PHE A 1 352 ? 4.768 -7.203 24.642 1.00 89.25 352 PHE A O 1
ATOM 2852 N N . ASP A 1 353 ? 6.500 -8.422 23.877 1.00 82.88 353 ASP A N 1
ATOM 2853 C CA . ASP A 1 353 ? 7.195 -8.489 25.160 1.00 82.88 353 ASP A CA 1
ATOM 2854 C C . ASP A 1 353 ? 8.016 -7.209 25.374 1.00 82.88 353 ASP A C 1
ATOM 2856 O O . ASP A 1 353 ? 9.016 -6.977 24.695 1.00 82.88 353 ASP A O 1
ATOM 2860 N N . ASN A 1 354 ? 7.574 -6.366 26.311 1.00 73.25 354 ASN A N 1
ATOM 2861 C CA . ASN A 1 354 ? 8.255 -5.114 26.651 1.00 73.25 354 ASN A CA 1
ATOM 2862 C C . ASN A 1 354 ? 9.562 -5.330 27.430 1.00 73.25 354 ASN A C 1
ATOM 2864 O O . ASN A 1 354 ? 10.347 -4.392 27.547 1.00 73.25 354 ASN A O 1
ATOM 2868 N N . ASN A 1 355 ? 9.774 -6.518 28.007 1.00 66.00 355 ASN A N 1
ATOM 2869 C CA . ASN A 1 355 ? 10.964 -6.824 28.803 1.00 66.00 355 ASN A CA 1
ATOM 2870 C C . ASN A 1 355 ? 12.136 -7.287 27.939 1.00 66.00 355 ASN A C 1
ATOM 2872 O O . ASN A 1 355 ? 13.271 -7.289 28.416 1.00 66.00 355 ASN A O 1
ATOM 2876 N N . VAL A 1 356 ? 11.881 -7.654 26.679 1.00 61.28 356 VAL A N 1
ATOM 2877 C CA . VAL A 1 356 ? 12.951 -7.882 25.712 1.00 61.28 356 VAL A CA 1
ATOM 2878 C C . VAL A 1 356 ? 13.640 -6.544 25.500 1.00 61.28 356 VAL A C 1
ATOM 2880 O O . VAL A 1 356 ? 13.118 -5.656 24.823 1.00 61.28 356 VAL A O 1
ATOM 2883 N N . MET A 1 357 ? 14.826 -6.405 26.094 1.00 47.84 357 MET A N 1
ATOM 2884 C CA . MET A 1 357 ? 15.762 -5.352 25.733 1.00 47.84 357 MET A CA 1
ATOM 2885 C C . MET A 1 357 ? 15.849 -5.353 24.206 1.00 47.84 357 MET A C 1
ATOM 2887 O O . MET A 1 357 ? 16.192 -6.370 23.601 1.00 47.84 357 MET A O 1
ATOM 2891 N N . LEU A 1 358 ? 15.543 -4.224 23.566 1.00 50.31 358 LEU A N 1
ATOM 2892 C CA . LEU A 1 358 ? 15.781 -4.051 22.127 1.00 50.31 358 LEU A CA 1
ATOM 2893 C C . LEU A 1 358 ? 17.254 -4.384 21.783 1.00 50.31 358 LEU A C 1
ATOM 2895 O O . LEU A 1 358 ? 17.546 -4.841 20.677 1.00 50.31 358 LEU A O 1
ATOM 2899 N N . ASP A 1 359 ? 18.139 -4.286 22.784 1.00 40.53 359 ASP A N 1
ATOM 2900 C CA . ASP A 1 359 ? 19.531 -4.736 22.774 1.00 40.53 359 ASP A CA 1
ATOM 2901 C C . ASP A 1 359 ? 19.713 -6.272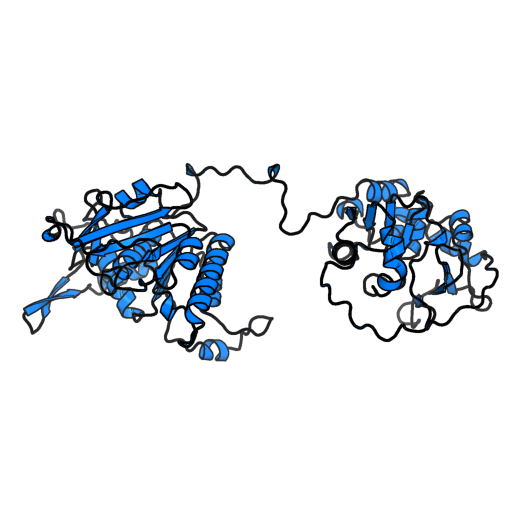 22.746 1.00 40.53 359 ASP A C 1
ATOM 2903 O O . ASP A 1 359 ? 20.639 -6.753 22.100 1.00 40.53 359 ASP A O 1
ATOM 2907 N N . GLU A 1 360 ? 18.854 -7.088 23.369 1.00 38.56 360 GLU A N 1
ATOM 2908 C CA . GLU A 1 360 ? 18.965 -8.565 23.358 1.00 38.56 360 GLU A CA 1
ATOM 2909 C C . GLU A 1 360 ? 18.550 -9.186 22.018 1.00 38.56 360 GLU A C 1
ATOM 2911 O O . GLU A 1 360 ? 19.118 -10.189 21.585 1.00 38.56 360 GLU A O 1
ATOM 2916 N N . LEU A 1 361 ? 17.670 -8.523 21.269 1.00 42.44 361 LEU A N 1
ATOM 2917 C CA . LEU A 1 361 ? 17.451 -8.835 19.854 1.00 42.44 361 LEU A CA 1
ATOM 2918 C C . LEU A 1 361 ? 18.685 -8.513 18.982 1.00 42.44 361 LEU A C 1
ATOM 2920 O O . LEU A 1 361 ? 18.820 -9.058 17.881 1.00 42.44 361 LEU A O 1
ATOM 2924 N N . ALA A 1 362 ? 19.613 -7.681 19.474 1.00 39.12 362 ALA A N 1
ATOM 2925 C CA . ALA A 1 362 ? 20.920 -7.453 18.861 1.00 39.12 362 ALA A CA 1
ATOM 2926 C C . ALA A 1 362 ? 21.984 -8.488 19.290 1.00 39.12 362 ALA A C 1
ATOM 2928 O O . ALA A 1 362 ? 22.995 -8.626 18.593 1.00 39.12 362 ALA A O 1
ATOM 2929 N N . VAL A 1 363 ? 21.756 -9.266 20.359 1.00 36.12 363 VAL A N 1
ATOM 2930 C CA . VAL A 1 363 ? 22.698 -10.294 20.854 1.00 36.12 363 VAL A CA 1
ATOM 2931 C C . VAL A 1 363 ? 22.710 -11.542 19.958 1.00 36.12 363 VAL A C 1
ATOM 2933 O O . VAL A 1 363 ? 23.770 -12.131 19.758 1.00 36.12 363 VAL A O 1
ATOM 2936 N N . ASP A 1 364 ? 21.597 -11.863 19.288 1.00 34.06 364 ASP A N 1
ATOM 2937 C CA . ASP A 1 364 ? 21.538 -12.923 18.260 1.00 34.06 364 ASP A CA 1
ATOM 2938 C C . ASP A 1 364 ? 22.008 -12.465 16.861 1.00 34.06 364 ASP A C 1
ATOM 2940 O O . ASP A 1 364 ? 21.943 -13.210 15.876 1.00 34.06 364 ASP A O 1
ATOM 2944 N N . GLY A 1 365 ? 22.507 -11.231 16.740 1.00 40.66 365 GLY A N 1
ATOM 2945 C CA . GLY A 1 365 ? 23.276 -10.774 15.580 1.00 40.66 365 GLY A CA 1
ATOM 2946 C C . GLY A 1 365 ? 22.514 -10.657 14.254 1.00 40.66 365 GLY A C 1
ATOM 2947 O O . GLY A 1 365 ? 23.135 -10.382 13.224 1.00 40.66 365 GLY A O 1
ATOM 2948 N N . ARG A 1 366 ? 21.185 -10.810 14.220 1.00 36.31 366 ARG A N 1
ATOM 2949 C CA . ARG A 1 366 ? 20.400 -10.584 12.994 1.00 36.31 366 ARG A CA 1
ATOM 2950 C C . ARG A 1 366 ? 20.014 -9.117 12.850 1.00 36.31 366 ARG A C 1
ATOM 2952 O O . ARG A 1 366 ? 18.852 -8.741 12.965 1.00 36.31 366 ARG A O 1
ATOM 2959 N N . LYS A 1 367 ? 21.004 -8.303 12.479 1.00 40.50 367 LYS A N 1
ATOM 2960 C CA . LYS A 1 367 ? 20.752 -7.110 11.661 1.00 40.50 367 LYS A CA 1
ATOM 2961 C C . LYS A 1 367 ? 19.978 -7.548 10.408 1.00 40.50 367 LYS A C 1
ATOM 2963 O O . LYS A 1 367 ? 20.260 -8.615 9.857 1.00 40.50 367 LYS A O 1
ATOM 2968 N N . ASN A 1 368 ? 19.023 -6.748 9.930 1.00 40.81 368 ASN A N 1
ATOM 2969 C CA . ASN A 1 368 ? 18.535 -6.938 8.559 1.00 40.81 368 ASN A CA 1
ATOM 2970 C C . ASN A 1 368 ? 19.723 -6.770 7.579 1.00 40.81 368 ASN A C 1
ATOM 2972 O O . ASN A 1 368 ? 20.773 -6.253 7.964 1.00 40.81 368 ASN A O 1
ATOM 2976 N N . GLU A 1 369 ? 19.590 -7.177 6.313 1.00 39.62 369 GLU A N 1
ATOM 2977 C CA . GLU A 1 369 ? 20.668 -7.065 5.302 1.00 39.62 369 GLU A CA 1
ATOM 2978 C C . GLU A 1 369 ? 21.234 -5.629 5.142 1.00 39.62 369 GLU A C 1
ATOM 2980 O O . GLU A 1 369 ? 22.240 -5.431 4.466 1.00 39.62 369 GLU A O 1
ATOM 2985 N N . SER A 1 370 ? 20.591 -4.628 5.759 1.00 42.69 370 SER A N 1
ATOM 2986 C CA . SER A 1 370 ? 20.908 -3.197 5.710 1.00 42.69 370 SER A CA 1
ATOM 2987 C C . SER A 1 370 ? 21.437 -2.598 7.029 1.00 42.69 370 SER A C 1
ATOM 2989 O O . SER A 1 370 ? 21.845 -1.441 7.023 1.00 42.69 370 SER A O 1
ATOM 2991 N N . GLY A 1 371 ? 21.495 -3.349 8.138 1.00 42.22 371 GLY A N 1
ATOM 2992 C CA . GLY A 1 371 ? 22.114 -2.891 9.390 1.00 42.22 371 GLY A CA 1
ATOM 2993 C C . GLY A 1 371 ? 21.246 -2.081 10.367 1.00 42.22 371 GLY A C 1
ATOM 2994 O O . GLY A 1 371 ? 21.826 -1.432 11.233 1.00 42.22 371 GLY A O 1
ATOM 2995 N N . GLU A 1 372 ? 19.914 -2.099 10.256 1.00 44.53 372 GLU A N 1
ATOM 2996 C CA . GLU A 1 372 ? 19.009 -1.260 11.075 1.00 44.53 372 GLU A CA 1
ATOM 2997 C C . GLU A 1 372 ? 18.560 -1.917 12.401 1.00 44.53 372 GLU A C 1
ATOM 2999 O O . GLU A 1 372 ? 18.416 -3.141 12.475 1.00 44.53 372 GLU A O 1
ATOM 3004 N N . GLU A 1 373 ? 18.308 -1.086 13.425 1.00 49.66 373 GLU A N 1
ATOM 3005 C CA . GLU A 1 373 ? 17.739 -1.457 14.735 1.00 49.66 373 GLU A CA 1
ATOM 3006 C C . GLU A 1 373 ? 16.333 -2.071 14.614 1.00 49.66 373 GLU A C 1
ATOM 3008 O O . GLU A 1 373 ? 15.518 -1.690 13.764 1.00 49.66 373 GLU A O 1
ATOM 3013 N N . ILE A 1 374 ? 16.021 -3.029 15.492 1.00 53.09 374 ILE A N 1
ATOM 3014 C CA . ILE A 1 374 ? 14.703 -3.664 15.541 1.00 53.09 374 ILE A CA 1
ATOM 3015 C C . ILE A 1 374 ? 13.752 -2.731 16.284 1.00 53.09 374 ILE A C 1
ATOM 3017 O O . ILE A 1 374 ? 13.862 -2.548 17.482 1.00 53.09 374 ILE A O 1
ATOM 3021 N N . THR A 1 375 ? 12.804 -2.139 15.562 1.00 74.25 375 THR A N 1
ATOM 3022 C CA . THR A 1 375 ? 11.792 -1.228 16.123 1.00 74.25 375 THR A CA 1
ATOM 3023 C C . THR A 1 375 ? 10.475 -1.959 16.397 1.00 74.25 375 THR A C 1
ATOM 3025 O O . THR A 1 375 ? 10.183 -2.962 15.738 1.00 74.25 375 THR A O 1
ATOM 3028 N N . LEU A 1 376 ? 9.612 -1.417 17.271 1.00 83.25 376 LEU A N 1
ATOM 3029 C CA . LEU A 1 376 ? 8.235 -1.909 17.483 1.00 83.25 376 LEU A CA 1
ATOM 3030 C C . LEU A 1 376 ? 7.493 -2.132 16.153 1.00 83.25 376 LEU A C 1
ATOM 3032 O O . LEU A 1 376 ? 6.886 -3.178 15.927 1.00 83.25 376 LEU A O 1
ATOM 3036 N N . LEU A 1 377 ? 7.584 -1.168 15.227 1.00 84.06 377 LEU A N 1
ATOM 3037 C CA . LEU A 1 377 ? 6.956 -1.278 13.908 1.00 84.06 377 LEU A CA 1
ATOM 3038 C C . LEU A 1 377 ? 7.585 -2.381 13.048 1.00 84.06 377 LEU A C 1
ATOM 3040 O O . LEU A 1 377 ? 6.888 -2.962 12.214 1.00 84.06 377 LEU A O 1
ATOM 3044 N N . GLY A 1 378 ? 8.880 -2.655 13.207 1.00 78.88 378 GLY A N 1
ATOM 3045 C CA . GLY A 1 378 ? 9.570 -3.761 12.544 1.00 78.88 378 GLY A CA 1
ATOM 3046 C C . GLY A 1 378 ? 9.087 -5.116 13.058 1.00 78.88 378 GLY A C 1
ATOM 3047 O O . GLY A 1 378 ? 8.654 -5.947 12.259 1.00 78.88 378 GLY A O 1
ATOM 3048 N N . ALA A 1 379 ? 9.076 -5.302 14.381 1.00 81.00 379 ALA A N 1
ATOM 3049 C CA . ALA A 1 379 ? 8.580 -6.514 15.033 1.00 81.00 379 ALA A CA 1
ATOM 3050 C C . ALA A 1 379 ? 7.106 -6.778 14.689 1.00 81.00 379 ALA A C 1
ATOM 3052 O O . ALA A 1 379 ? 6.753 -7.875 14.259 1.00 81.00 379 ALA A O 1
ATOM 3053 N N . MET A 1 380 ? 6.263 -5.743 14.760 1.00 86.56 380 MET A N 1
ATOM 3054 C CA . MET A 1 380 ? 4.857 -5.804 14.354 1.00 86.56 380 MET A CA 1
ATOM 3055 C C . MET A 1 380 ? 4.706 -6.251 12.891 1.00 86.56 380 MET A C 1
ATOM 3057 O O . MET A 1 380 ? 3.905 -7.134 12.597 1.00 86.56 380 MET A O 1
ATOM 3061 N N . GLN A 1 381 ? 5.478 -5.684 11.956 1.00 79.94 381 GLN A N 1
ATOM 3062 C CA . GLN A 1 381 ? 5.421 -6.088 10.543 1.00 79.94 381 GLN A CA 1
ATOM 3063 C C . GLN A 1 381 ? 5.843 -7.546 10.341 1.00 79.94 381 GLN A C 1
ATOM 3065 O O . GLN A 1 381 ? 5.191 -8.266 9.582 1.00 79.94 381 GLN A O 1
ATOM 3070 N N . GLN A 1 382 ? 6.914 -7.983 11.009 1.00 73.94 382 GLN A N 1
ATOM 3071 C CA . GLN A 1 382 ? 7.377 -9.367 10.937 1.00 73.94 382 GLN A CA 1
ATOM 3072 C C . GLN A 1 382 ? 6.334 -10.332 11.502 1.00 73.94 382 GLN A C 1
ATOM 3074 O O . GLN A 1 382 ? 6.020 -11.323 10.844 1.00 73.94 382 GLN A O 1
ATOM 3079 N N . ALA A 1 383 ? 5.751 -10.016 12.661 1.00 76.56 383 ALA A N 1
ATOM 3080 C CA . ALA A 1 383 ? 4.680 -10.800 13.264 1.00 76.56 383 ALA A CA 1
ATOM 3081 C C . ALA A 1 383 ? 3.473 -10.895 12.322 1.00 76.56 383 ALA A C 1
ATOM 3083 O O . ALA A 1 383 ? 3.008 -11.997 12.035 1.00 76.56 383 ALA A O 1
ATOM 3084 N N . VAL A 1 384 ? 3.024 -9.769 11.753 1.00 77.75 384 VAL A N 1
ATOM 3085 C CA . VAL A 1 384 ? 1.913 -9.741 10.788 1.00 77.75 384 VAL A CA 1
ATOM 3086 C C . VAL A 1 384 ? 2.174 -10.636 9.584 1.00 77.75 384 VAL A C 1
ATOM 3088 O O . VAL A 1 384 ? 1.310 -11.430 9.214 1.00 77.75 384 VAL A O 1
ATOM 3091 N N . CYS A 1 385 ? 3.365 -10.553 8.992 1.00 67.00 385 CYS A N 1
ATOM 3092 C CA . CYS A 1 385 ? 3.700 -11.370 7.828 1.00 67.00 385 CYS A CA 1
ATOM 3093 C C . CYS A 1 385 ? 3.844 -12.858 8.183 1.00 67.00 385 CYS A C 1
ATOM 3095 O O . CYS A 1 385 ? 3.455 -13.708 7.387 1.00 67.00 385 CYS A O 1
ATOM 3097 N N . ARG A 1 386 ? 4.409 -13.176 9.354 1.00 68.25 386 ARG A N 1
ATOM 3098 C CA . ARG A 1 386 ? 4.734 -14.549 9.761 1.00 68.25 386 ARG A CA 1
ATOM 3099 C C . ARG A 1 386 ? 3.533 -15.317 10.303 1.00 68.25 386 ARG A C 1
ATOM 3101 O O . ARG A 1 386 ? 3.373 -16.484 9.969 1.00 68.25 386 ARG A O 1
ATOM 3108 N N . TYR A 1 387 ? 2.721 -14.674 11.136 1.00 75.69 387 TYR A N 1
ATOM 3109 C CA . TYR A 1 387 ? 1.607 -15.305 11.851 1.00 75.69 387 TYR A CA 1
ATOM 3110 C C . TYR A 1 387 ? 0.241 -14.978 11.235 1.00 75.69 387 TYR A C 1
ATOM 3112 O O . TYR A 1 387 ? -0.793 -15.326 11.795 1.00 75.69 387 TYR A O 1
ATOM 3120 N N . GLY A 1 388 ? 0.217 -14.283 10.091 1.00 80.75 388 GLY A N 1
ATOM 3121 C CA . GLY A 1 388 ? -1.023 -13.963 9.383 1.00 80.75 388 GLY A CA 1
ATOM 3122 C C . GLY A 1 388 ? -1.967 -13.043 10.163 1.00 80.75 388 GLY A C 1
ATOM 3123 O O . GLY A 1 388 ? -3.174 -13.079 9.931 1.00 80.75 388 GLY A O 1
ATOM 3124 N N . ILE A 1 389 ? -1.440 -12.227 11.084 1.00 90.50 389 ILE A N 1
ATOM 3125 C CA . ILE A 1 389 ? -2.237 -11.320 11.921 1.00 90.50 389 ILE A CA 1
ATOM 3126 C C . ILE A 1 389 ? -3.024 -10.338 11.049 1.00 90.50 389 ILE A C 1
ATOM 3128 O O . ILE A 1 389 ? -2.486 -9.729 10.123 1.00 90.50 389 ILE A O 1
ATOM 3132 N N . LYS A 1 390 ? -4.306 -10.161 11.375 1.00 96.44 390 LYS A N 1
ATOM 3133 C CA . LYS A 1 390 ? -5.224 -9.232 10.698 1.00 96.44 390 LYS A CA 1
ATOM 3134 C C . LYS A 1 390 ? -5.700 -8.089 11.582 1.00 96.44 390 LYS A C 1
ATOM 3136 O O . LYS A 1 390 ? -6.178 -7.091 11.044 1.00 96.44 390 LYS A O 1
ATOM 3141 N N . PHE A 1 391 ? -5.538 -8.208 12.896 1.00 98.62 391 PHE A N 1
ATOM 3142 C CA . PHE A 1 391 ? -5.900 -7.179 13.863 1.00 98.62 391 PHE A CA 1
ATOM 3143 C C . PHE A 1 391 ? -4.698 -6.798 14.727 1.00 98.62 391 PHE A C 1
ATOM 3145 O O . PHE A 1 391 ? -4.041 -7.661 15.297 1.00 98.62 391 PHE A O 1
ATOM 3152 N N . VAL A 1 392 ? -4.408 -5.508 14.852 1.00 98.44 392 VAL A N 1
ATOM 3153 C CA . VAL A 1 392 ? -3.330 -5.000 15.704 1.00 98.44 392 VAL A CA 1
ATOM 3154 C C . VAL A 1 392 ? -3.889 -3.986 16.691 1.00 98.44 392 VAL A C 1
ATOM 3156 O O . VAL A 1 392 ? -4.578 -3.057 16.283 1.00 98.44 392 VAL A O 1
ATOM 3159 N N . LEU A 1 393 ? -3.550 -4.133 17.968 1.00 98.00 393 LEU A N 1
ATOM 3160 C CA . LEU A 1 393 ? -3.824 -3.175 19.032 1.00 98.00 393 LEU A CA 1
ATOM 3161 C C . LEU A 1 393 ? -2.516 -2.516 19.483 1.00 98.00 393 LEU A C 1
ATOM 3163 O O . LEU A 1 393 ? -1.584 -3.212 19.871 1.00 98.00 393 LEU A O 1
ATOM 3167 N N . LEU A 1 394 ? -2.457 -1.185 19.442 1.00 95.38 394 LEU A N 1
ATOM 3168 C CA . LEU A 1 394 ? -1.355 -0.376 19.963 1.00 95.38 394 LEU A CA 1
ATOM 3169 C C . LEU A 1 394 ? -1.864 0.491 21.123 1.00 95.38 394 LEU A C 1
ATOM 3171 O O . LEU A 1 394 ? -2.542 1.500 20.897 1.00 95.38 394 LEU A O 1
ATOM 3175 N N . ASP A 1 395 ? -1.533 0.098 22.349 1.00 91.50 395 ASP A N 1
ATOM 3176 C CA . ASP A 1 395 ? -1.911 0.787 23.581 1.00 91.50 395 ASP A CA 1
ATOM 3177 C C . ASP A 1 395 ? -0.656 1.200 24.374 1.00 91.50 395 ASP A C 1
ATOM 3179 O O . ASP A 1 395 ? 0.015 0.343 24.925 1.00 91.50 395 ASP A O 1
ATOM 3183 N N . ASN A 1 396 ? -0.233 2.462 24.426 1.00 84.19 396 ASN A N 1
ATOM 3184 C CA . ASN A 1 396 ? -0.801 3.629 23.754 1.00 84.19 396 ASN A CA 1
ATOM 3185 C C . ASN A 1 396 ? 0.230 4.318 22.847 1.00 84.19 396 ASN A C 1
ATOM 3187 O O . ASN A 1 396 ? 1.408 3.968 22.806 1.00 84.19 396 ASN A O 1
ATOM 3191 N N . LEU A 1 397 ? -0.224 5.325 22.098 1.00 84.25 397 LEU A N 1
ATOM 3192 C CA . LEU A 1 397 ? 0.608 6.100 21.177 1.00 84.25 397 LEU A CA 1
ATOM 3193 C C . LEU A 1 397 ? 1.878 6.681 21.823 1.00 84.25 397 LEU A C 1
ATOM 3195 O O . LEU A 1 397 ? 2.905 6.747 21.160 1.00 84.25 397 LEU A O 1
ATOM 3199 N N . MET A 1 398 ? 1.805 7.144 23.071 1.00 78.19 398 MET A N 1
ATOM 3200 C CA . MET A 1 398 ? 2.928 7.788 23.755 1.00 78.19 398 MET A CA 1
ATOM 3201 C C . MET A 1 398 ? 4.044 6.798 24.062 1.00 78.19 398 MET A C 1
ATOM 3203 O O . MET A 1 398 ? 5.199 7.125 23.834 1.00 78.19 398 MET A O 1
ATOM 3207 N N . THR A 1 399 ? 3.707 5.605 24.551 1.00 78.62 399 THR A N 1
ATOM 3208 C CA . THR A 1 399 ? 4.700 4.569 24.875 1.00 78.62 399 THR A CA 1
ATOM 3209 C C . THR A 1 399 ? 5.234 3.886 23.619 1.00 78.62 399 THR A C 1
ATOM 3211 O O . THR A 1 399 ? 6.382 3.466 23.579 1.00 78.62 399 THR A O 1
ATOM 3214 N N . ALA A 1 400 ? 4.422 3.826 22.560 1.00 75.00 400 ALA A N 1
ATOM 3215 C CA . ALA A 1 400 ? 4.838 3.301 21.263 1.00 75.00 400 ALA A CA 1
ATOM 3216 C C . ALA A 1 400 ? 5.858 4.201 20.534 1.00 75.00 400 ALA A C 1
ATOM 3218 O O . ALA A 1 400 ? 6.452 3.776 19.538 1.00 75.00 400 ALA A O 1
ATOM 3219 N N . LEU A 1 401 ? 6.027 5.450 20.983 1.00 72.81 401 LEU A N 1
ATOM 3220 C CA . LEU A 1 401 ? 7.020 6.384 20.470 1.00 72.81 401 LEU A CA 1
ATOM 3221 C C . LEU A 1 401 ? 8.313 6.257 21.263 1.00 72.81 401 LEU A C 1
ATOM 3223 O O . LEU A 1 401 ? 8.386 6.660 22.418 1.00 72.81 401 LEU A O 1
ATOM 3227 N N . ASP A 1 402 ? 9.350 5.777 20.594 1.00 62.03 402 ASP A N 1
ATOM 3228 C CA . ASP A 1 402 ? 10.705 5.712 21.135 1.00 62.03 402 ASP A CA 1
ATOM 3229 C C . ASP A 1 402 ? 11.414 7.070 20.974 1.00 62.03 402 ASP A C 1
ATOM 3231 O O . ASP A 1 402 ? 12.316 7.238 20.152 1.00 62.03 402 ASP A O 1
ATOM 3235 N N . VAL A 1 403 ? 10.884 8.115 21.623 1.00 60.41 403 VAL A N 1
ATOM 3236 C CA . VAL A 1 403 ? 11.394 9.492 21.492 1.00 60.41 403 VAL A CA 1
ATOM 3237 C C . VAL A 1 403 ? 11.386 10.199 22.845 1.00 60.41 403 VAL A C 1
ATOM 3239 O O . VAL A 1 403 ? 10.356 10.266 23.516 1.00 60.41 403 VAL A O 1
ATOM 3242 N N . GLU A 1 404 ? 12.522 10.796 23.217 1.00 56.12 404 GLU A N 1
ATOM 3243 C CA . GLU A 1 404 ? 12.626 11.642 24.407 1.00 56.12 404 GLU A CA 1
ATOM 3244 C C . GLU A 1 404 ? 11.657 12.842 24.337 1.00 56.12 404 GLU A C 1
ATOM 3246 O O . GLU A 1 404 ? 11.457 13.423 23.262 1.00 56.12 404 GLU A O 1
ATOM 3251 N N . PRO A 1 405 ? 11.062 13.263 25.471 1.00 55.16 405 PRO A N 1
ATOM 3252 C CA . PRO A 1 405 ? 10.093 14.355 25.516 1.00 55.16 405 PRO A CA 1
ATOM 3253 C C . PRO A 1 405 ? 10.753 15.711 25.211 1.00 55.16 405 PRO A C 1
ATOM 3255 O O . PRO A 1 405 ? 11.114 16.479 26.099 1.00 55.16 405 PRO A O 1
ATOM 3258 N N . THR A 1 406 ? 10.883 16.019 23.923 1.00 57.41 406 THR A N 1
ATOM 3259 C CA . THR A 1 406 ? 11.389 17.282 23.368 1.00 57.41 406 THR A CA 1
ATOM 3260 C C . THR A 1 406 ? 10.282 18.011 22.592 1.00 57.41 406 THR A C 1
ATOM 3262 O O . THR A 1 406 ? 9.171 17.501 22.416 1.00 57.41 406 THR A O 1
ATOM 3265 N N . SER A 1 407 ? 10.554 19.226 22.104 1.00 56.19 407 SER A N 1
ATOM 3266 C CA . SER A 1 407 ? 9.604 20.033 21.316 1.00 56.19 407 SER A CA 1
ATOM 3267 C C . SER A 1 407 ? 9.100 19.355 20.030 1.00 56.19 407 SER A C 1
ATOM 3269 O O . SER A 1 407 ? 8.067 19.764 19.499 1.00 56.19 407 SER A O 1
ATOM 3271 N N . ASP A 1 408 ? 9.780 18.304 19.557 1.00 68.50 408 ASP A N 1
ATOM 3272 C CA . ASP A 1 408 ? 9.443 17.554 18.340 1.00 68.50 408 ASP A CA 1
ATOM 3273 C C . ASP A 1 408 ? 8.432 16.413 18.553 1.00 68.50 408 ASP A C 1
ATOM 3275 O O . ASP A 1 408 ? 8.020 15.762 17.589 1.00 68.50 408 ASP A O 1
ATOM 3279 N N . LEU A 1 409 ? 7.954 16.194 19.783 1.00 71.62 409 LEU A N 1
ATOM 3280 C CA . LEU A 1 409 ? 7.072 15.070 20.119 1.00 71.62 409 LEU A CA 1
ATOM 3281 C C . LEU A 1 409 ? 5.796 15.001 19.256 1.00 71.62 409 LEU A C 1
ATOM 3283 O O . LEU A 1 409 ? 5.393 13.925 18.822 1.00 71.62 409 LEU A O 1
ATOM 3287 N N . TYR A 1 410 ? 5.162 16.140 18.954 1.00 74.19 410 TYR A N 1
ATOM 3288 C CA . TYR A 1 410 ? 3.944 16.170 18.127 1.00 74.19 410 TYR A CA 1
ATOM 3289 C C . TYR A 1 410 ? 4.205 15.798 16.664 1.00 74.19 410 TYR A C 1
ATOM 3291 O O . TYR A 1 410 ? 3.384 15.142 16.012 1.00 74.19 410 TYR A O 1
ATOM 3299 N N . ARG A 1 411 ? 5.361 16.214 16.138 1.00 77.38 411 ARG A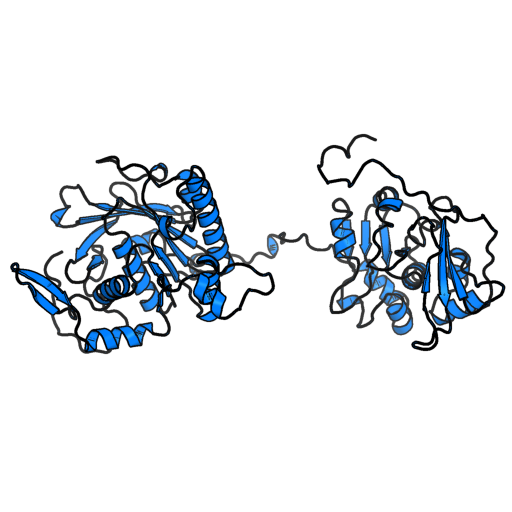 N 1
ATOM 3300 C CA . ARG A 1 411 ? 5.789 15.842 14.793 1.00 77.38 411 ARG A CA 1
ATOM 3301 C C . ARG A 1 411 ? 6.106 14.350 14.749 1.00 77.38 411 ARG A C 1
ATOM 3303 O O . ARG A 1 411 ? 5.627 13.670 13.844 1.00 77.38 411 ARG A O 1
ATOM 3310 N N . ALA A 1 412 ? 6.808 13.840 15.760 1.00 78.69 412 ALA A N 1
ATOM 3311 C CA . ALA A 1 412 ? 7.104 12.419 15.907 1.00 78.69 412 ALA A CA 1
ATOM 3312 C C . ALA A 1 412 ? 5.825 11.565 15.991 1.00 78.69 412 ALA A C 1
ATOM 3314 O O . ALA A 1 412 ? 5.699 10.587 15.256 1.00 78.69 412 ALA A O 1
ATOM 3315 N N . GLN A 1 413 ? 4.828 11.982 16.784 1.00 82.50 413 GLN A N 1
ATOM 3316 C CA . GLN A 1 413 ? 3.496 11.358 16.828 1.00 82.50 413 GLN A CA 1
ATOM 3317 C C . GLN A 1 413 ? 2.855 11.298 15.439 1.00 82.50 413 GLN A C 1
ATOM 3319 O O . GLN A 1 413 ? 2.397 10.245 14.996 1.00 82.50 413 GLN A O 1
ATOM 3324 N N . SER A 1 414 ? 2.845 12.424 14.725 1.00 83.62 414 SER A N 1
ATOM 3325 C CA . SER A 1 414 ? 2.233 12.517 13.398 1.00 83.62 414 SER A CA 1
ATOM 3326 C C . SER A 1 414 ? 2.946 11.638 12.366 1.00 83.62 414 SER A C 1
ATOM 3328 O O . SER A 1 414 ? 2.295 10.972 11.557 1.00 83.62 414 SER A O 1
ATOM 3330 N N . GLU A 1 415 ? 4.279 11.602 12.384 1.00 84.94 415 GLU A N 1
ATOM 3331 C CA . GLU A 1 415 ? 5.080 10.734 11.517 1.00 84.94 415 GLU A CA 1
ATOM 3332 C C . GLU A 1 415 ? 4.870 9.251 11.846 1.00 84.94 415 GLU A C 1
ATOM 3334 O O . GLU A 1 415 ? 4.693 8.442 10.931 1.00 84.94 415 GLU A O 1
ATOM 3339 N N . PHE A 1 416 ? 4.806 8.894 13.129 1.00 87.62 416 PHE A N 1
ATOM 3340 C CA . PHE A 1 416 ? 4.507 7.536 13.575 1.00 87.62 416 PHE A CA 1
ATOM 3341 C C . PHE A 1 416 ? 3.124 7.079 13.105 1.00 87.62 416 PHE A C 1
ATOM 3343 O O . PHE A 1 416 ? 3.007 6.037 12.461 1.00 87.62 416 PHE A O 1
ATOM 3350 N N . VAL A 1 417 ? 2.081 7.888 13.313 1.00 90.56 417 VAL A N 1
ATOM 3351 C CA . VAL A 1 417 ? 0.711 7.574 12.869 1.00 90.56 417 VAL A CA 1
ATOM 3352 C C . VAL A 1 417 ? 0.648 7.408 11.345 1.00 90.56 417 VAL A C 1
ATOM 3354 O O . VAL A 1 417 ? -0.004 6.485 10.851 1.00 90.56 417 VAL A O 1
ATOM 3357 N N . LYS A 1 418 ? 1.371 8.235 10.574 1.00 90.31 418 LYS A N 1
ATOM 3358 C CA . LYS A 1 418 ? 1.492 8.078 9.110 1.00 90.31 418 LYS A CA 1
ATOM 3359 C C . LYS A 1 418 ? 2.185 6.764 8.726 1.00 90.31 418 LYS A C 1
ATOM 3361 O O . LYS A 1 418 ? 1.723 6.091 7.801 1.00 90.31 418 LYS A O 1
ATOM 3366 N N . LYS A 1 419 ? 3.251 6.365 9.436 1.00 89.62 419 LYS A N 1
ATOM 3367 C CA . LYS A 1 419 ? 3.929 5.068 9.238 1.00 89.62 419 LYS A CA 1
ATOM 3368 C C . LYS A 1 419 ? 2.986 3.901 9.544 1.00 89.62 419 LYS A C 1
ATOM 3370 O O . LYS A 1 419 ? 2.839 3.018 8.701 1.00 89.62 419 LYS A O 1
ATOM 3375 N N . VAL A 1 420 ? 2.279 3.935 10.676 1.00 92.62 420 VAL A N 1
ATOM 3376 C CA . VAL A 1 420 ? 1.277 2.920 11.049 1.00 92.62 420 VAL A CA 1
ATOM 3377 C C . VAL A 1 420 ? 0.168 2.831 9.998 1.00 92.62 420 VAL A C 1
ATOM 3379 O O . VAL A 1 420 ? -0.159 1.735 9.545 1.00 92.62 420 VAL A O 1
ATOM 3382 N N . LYS A 1 421 ? -0.361 3.968 9.524 1.00 95.12 421 LYS A N 1
ATOM 3383 C CA . LYS A 1 421 ? -1.380 3.996 8.462 1.00 95.12 421 LYS A CA 1
ATOM 3384 C C . LYS A 1 421 ? -0.877 3.359 7.164 1.00 95.12 421 LYS A C 1
ATOM 3386 O O . LYS A 1 421 ? -1.605 2.591 6.536 1.00 95.12 421 LYS A O 1
ATOM 3391 N N . SER A 1 422 ? 0.357 3.660 6.763 1.00 91.38 422 SER A N 1
ATOM 3392 C CA . SER A 1 422 ? 0.987 3.046 5.588 1.00 91.38 422 SER A CA 1
ATOM 3393 C C . SER A 1 422 ? 1.116 1.527 5.746 1.00 91.38 422 SER A C 1
ATOM 3395 O O . SER A 1 422 ? 0.802 0.780 4.817 1.00 91.38 422 SER A O 1
ATOM 3397 N N . ILE A 1 423 ? 1.503 1.052 6.936 1.00 86.56 423 ILE A N 1
ATOM 3398 C CA . ILE A 1 423 ? 1.594 -0.381 7.241 1.00 86.56 423 ILE A CA 1
ATOM 3399 C C . ILE A 1 423 ? 0.214 -1.045 7.182 1.00 86.56 423 ILE A C 1
ATOM 3401 O O . ILE A 1 423 ? 0.089 -2.071 6.516 1.00 86.56 423 ILE A O 1
ATOM 3405 N N . ALA A 1 424 ? -0.813 -0.441 7.790 1.00 94.62 424 ALA A N 1
ATOM 3406 C CA . ALA A 1 424 ? -2.179 -0.961 7.770 1.00 94.62 424 ALA A CA 1
ATOM 3407 C C . ALA A 1 424 ? -2.663 -1.208 6.333 1.00 94.62 424 ALA A C 1
ATOM 3409 O O . ALA A 1 424 ? -3.092 -2.312 6.003 1.00 94.62 424 ALA A O 1
ATOM 3410 N N . VAL A 1 425 ? -2.507 -0.208 5.454 1.00 92.19 425 VAL A N 1
ATOM 3411 C CA . VAL A 1 425 ? -2.895 -0.294 4.034 1.00 92.19 425 VAL A CA 1
ATOM 3412 C C . VAL A 1 425 ? -2.055 -1.321 3.279 1.00 92.19 425 VAL A C 1
ATOM 3414 O O . VAL A 1 425 ? -2.603 -2.135 2.541 1.00 92.19 425 VAL A O 1
ATOM 3417 N N . ARG A 1 426 ? -0.727 -1.296 3.446 1.00 86.81 426 ARG A N 1
ATOM 3418 C CA . ARG A 1 426 ? 0.192 -2.161 2.692 1.00 86.81 426 ARG A CA 1
ATOM 3419 C C . ARG A 1 426 ? 0.038 -3.637 3.052 1.00 86.81 426 ARG A C 1
ATOM 3421 O O . ARG A 1 426 ? 0.110 -4.472 2.156 1.00 86.81 426 ARG A O 1
ATOM 3428 N N . LEU A 1 427 ? -0.145 -3.951 4.334 1.00 83.25 427 LEU A N 1
ATOM 3429 C CA . LEU A 1 427 ? -0.313 -5.326 4.818 1.00 83.25 427 LEU A CA 1
ATOM 3430 C C . LEU A 1 427 ? -1.783 -5.768 4.864 1.00 83.25 427 LEU A C 1
ATOM 3432 O O . LEU A 1 427 ? -2.060 -6.930 5.153 1.00 83.25 427 LEU A O 1
ATOM 3436 N N . ASN A 1 428 ? -2.714 -4.865 4.536 1.00 91.75 428 ASN A N 1
ATOM 3437 C CA . ASN A 1 428 ? -4.155 -5.092 4.561 1.00 91.75 428 ASN A CA 1
ATOM 3438 C C . ASN A 1 428 ? -4.626 -5.669 5.911 1.00 91.75 428 ASN A C 1
ATOM 3440 O O . ASN A 1 428 ? -5.175 -6.769 5.976 1.00 91.75 428 ASN A O 1
ATOM 3444 N N . ILE A 1 429 ? -4.364 -4.922 6.986 1.00 96.56 429 ILE A N 1
ATOM 3445 C CA . ILE A 1 429 ? -4.724 -5.254 8.375 1.00 96.56 429 ILE A CA 1
ATOM 3446 C C . ILE A 1 429 ? -5.531 -4.115 9.005 1.00 96.56 429 ILE A C 1
ATOM 3448 O O . ILE A 1 429 ? -5.468 -2.976 8.536 1.00 96.56 429 ILE A O 1
ATOM 3452 N N . VAL A 1 430 ? -6.279 -4.411 10.065 1.00 98.56 430 VAL A N 1
ATOM 3453 C CA . VAL A 1 430 ? -6.880 -3.405 10.949 1.00 98.56 430 VAL A CA 1
ATOM 3454 C C . VAL A 1 430 ? -5.885 -3.060 12.047 1.00 98.56 430 VAL A C 1
ATOM 3456 O O . VAL A 1 430 ? -5.349 -3.957 12.693 1.00 98.56 430 VAL A O 1
ATOM 3459 N N . VAL A 1 431 ? -5.673 -1.767 12.286 1.00 98.44 431 VAL A N 1
ATOM 3460 C CA . VAL A 1 431 ? -4.908 -1.289 13.442 1.00 98.44 431 VAL A CA 1
ATOM 3461 C C . VAL A 1 431 ? -5.801 -0.409 14.309 1.00 98.44 431 VAL A C 1
ATOM 3463 O O . VAL A 1 431 ? -6.381 0.555 13.813 1.00 98.44 431 VAL A O 1
ATOM 3466 N N . VAL A 1 432 ? -5.890 -0.721 15.597 1.00 98.31 432 VAL A N 1
ATOM 3467 C CA . VAL A 1 432 ? -6.509 0.105 16.634 1.00 98.31 432 VAL A CA 1
ATOM 3468 C C . VAL A 1 432 ? -5.398 0.748 17.452 1.00 98.31 432 VAL A C 1
ATOM 3470 O O . VAL A 1 432 ? -4.547 0.061 18.007 1.00 98.31 432 VAL A O 1
ATOM 3473 N N . LEU A 1 433 ? -5.401 2.074 17.511 1.00 96.06 433 LEU A N 1
ATOM 3474 C CA . LEU A 1 433 ? -4.428 2.880 18.235 1.00 96.06 433 LEU A CA 1
ATOM 3475 C C . LEU A 1 433 ? -5.135 3.654 19.346 1.00 96.06 433 LEU A C 1
ATOM 3477 O O . LEU A 1 433 ? -6.120 4.347 19.081 1.00 96.06 433 LEU A O 1
ATOM 3481 N N . ILE A 1 434 ? -4.616 3.579 20.569 1.00 93.31 434 ILE A N 1
ATOM 3482 C CA . ILE A 1 434 ? -5.117 4.368 21.698 1.00 93.31 434 ILE A CA 1
ATOM 3483 C C . ILE A 1 434 ? -4.291 5.647 21.847 1.00 93.31 434 ILE A C 1
ATOM 3485 O O . ILE A 1 434 ? -3.060 5.618 21.819 1.00 93.31 434 ILE A O 1
ATOM 3489 N N . ALA A 1 435 ? -4.967 6.784 22.028 1.00 88.06 435 ALA A N 1
ATOM 3490 C CA . ALA A 1 435 ? -4.316 8.056 22.338 1.00 88.06 435 ALA A CA 1
ATOM 3491 C C . ALA A 1 435 ? -5.133 8.911 23.316 1.00 88.06 435 ALA A C 1
ATOM 3493 O O . ALA A 1 435 ? -6.365 8.966 23.257 1.00 88.06 435 ALA A O 1
ATOM 3494 N N . HIS A 1 436 ? -4.438 9.648 24.182 1.00 80.50 436 HIS A N 1
ATOM 3495 C CA . HIS A 1 436 ? -5.058 10.585 25.121 1.00 80.50 436 HIS A CA 1
ATOM 3496 C C . HIS A 1 436 ? -5.237 11.993 24.521 1.00 80.50 436 HIS A C 1
ATOM 3498 O O . HIS A 1 436 ? -4.455 12.401 23.656 1.00 80.50 436 HIS A O 1
ATOM 3504 N N . PRO A 1 437 ? -6.249 12.758 24.969 1.00 68.38 437 PRO A N 1
ATOM 3505 C CA . PRO A 1 437 ? -6.437 14.150 24.578 1.00 68.38 437 PRO A CA 1
ATOM 3506 C C . PRO A 1 437 ? -5.405 15.108 25.189 1.00 68.38 437 PRO A C 1
ATOM 3508 O O . PRO A 1 437 ? -4.787 14.810 26.208 1.00 68.38 437 PRO A O 1
ATOM 3511 N N . LYS A 1 438 ? -5.216 16.276 24.551 1.00 61.25 438 LYS A N 1
ATOM 3512 C CA . LYS A 1 438 ? -4.200 17.287 24.925 1.00 61.25 438 LYS A CA 1
ATOM 3513 C C . LYS A 1 438 ? -4.567 18.076 26.183 1.00 61.25 438 LYS A C 1
ATOM 3515 O O . LYS A 1 438 ? -3.686 18.520 26.913 1.00 61.25 438 LYS A O 1
ATOM 3520 N N . LYS A 1 439 ? -5.858 18.353 26.366 1.00 56.44 439 LYS A N 1
ATOM 3521 C CA . LYS A 1 439 ? -6.391 19.177 27.456 1.00 56.44 439 LYS A CA 1
ATOM 3522 C C . LYS A 1 439 ? -7.659 18.532 27.990 1.00 56.44 439 LYS A C 1
ATOM 3524 O O . LYS A 1 439 ? -8.623 18.365 27.248 1.00 56.44 439 LYS A O 1
ATOM 3529 N N . GLU A 1 440 ? -7.663 18.227 29.279 1.00 51.66 440 GLU A N 1
ATOM 3530 C CA . GLU A 1 440 ? -8.879 17.897 30.012 1.00 51.66 440 GLU A CA 1
ATOM 3531 C C . GLU A 1 440 ? -9.660 19.205 30.213 1.00 51.66 440 GLU A C 1
ATOM 3533 O O . GLU A 1 440 ? -9.279 20.055 31.012 1.00 51.66 440 GLU A O 1
ATOM 3538 N N . GLN A 1 441 ? -10.704 19.433 29.413 1.00 50.84 441 GLN A N 1
ATOM 3539 C CA . GLN A 1 441 ? -11.721 20.433 29.742 1.00 50.84 441 GLN A CA 1
ATOM 3540 C C . GLN A 1 441 ? -12.904 19.695 30.353 1.00 50.84 441 GLN A C 1
ATOM 3542 O O . GLN A 1 441 ? -13.488 18.817 29.715 1.00 50.84 441 GLN A O 1
ATOM 3547 N N . ASP A 1 442 ? -13.240 20.021 31.597 1.00 47.91 442 ASP A N 1
ATOM 3548 C CA . ASP A 1 442 ? -14.401 19.432 32.250 1.00 47.91 442 ASP A CA 1
ATOM 3549 C C . ASP A 1 442 ? -15.706 19.841 31.568 1.00 47.91 442 ASP A C 1
ATOM 3551 O O . ASP A 1 442 ? -15.897 20.988 31.163 1.00 47.91 442 ASP A O 1
ATOM 3555 N N . GLY A 1 443 ? -16.596 18.861 31.404 1.00 51.31 443 GLY A N 1
ATOM 3556 C CA . GLY A 1 443 ? -17.949 19.056 30.885 1.00 51.31 443 GLY A CA 1
ATOM 3557 C C . GLY A 1 443 ? -18.091 19.304 29.378 1.00 51.31 443 GLY A C 1
ATOM 3558 O O . GLY A 1 443 ? -19.223 19.431 28.919 1.00 51.31 443 GLY A O 1
ATOM 3559 N N . LYS A 1 444 ? -17.011 19.354 28.583 1.00 54.81 444 LYS A N 1
ATOM 3560 C CA . LYS A 1 444 ? -17.107 19.485 27.114 1.00 54.81 444 LYS A CA 1
ATOM 3561 C C . LYS A 1 444 ? -16.869 18.161 26.397 1.00 54.81 444 LYS A C 1
ATOM 3563 O O . LYS A 1 444 ? -15.947 17.422 26.729 1.00 54.81 444 LYS A O 1
ATOM 3568 N N . GLU A 1 445 ? -17.698 17.890 25.388 1.00 58.53 445 GLU A N 1
ATOM 3569 C CA . GLU A 1 445 ? -17.531 16.732 24.509 1.00 58.53 445 GLU A CA 1
ATOM 3570 C C . GLU A 1 445 ? -16.170 16.763 23.804 1.00 58.53 445 GLU A C 1
ATOM 3572 O O . GLU A 1 445 ? -15.690 17.816 23.375 1.00 58.53 445 GLU A O 1
ATOM 3577 N N . LEU A 1 446 ? -15.563 15.584 23.665 1.00 60.38 446 LEU A N 1
ATOM 3578 C CA . LEU A 1 446 ? -14.335 15.406 22.902 1.00 60.38 446 LEU A CA 1
ATOM 3579 C C . LEU A 1 446 ? -14.648 15.549 21.410 1.00 60.38 446 LEU A C 1
ATOM 3581 O O . LEU A 1 446 ? -15.199 14.639 20.790 1.00 60.38 446 LEU A O 1
ATOM 3585 N N . ASP A 1 447 ? -14.295 16.696 20.838 1.00 59.31 447 ASP A N 1
ATOM 3586 C CA . ASP A 1 447 ? -14.247 16.884 19.388 1.00 59.31 447 ASP A CA 1
ATOM 3587 C C . ASP A 1 447 ? -12.883 16.433 18.840 1.00 59.31 447 ASP A C 1
ATOM 3589 O O . ASP A 1 447 ? -11.915 16.285 19.594 1.00 59.31 447 ASP A O 1
ATOM 3593 N N . ASN A 1 448 ? -12.778 16.236 17.526 1.00 57.28 448 ASN A N 1
ATOM 3594 C CA . ASN A 1 448 ? -11.542 15.847 16.846 1.00 57.28 448 ASN A CA 1
ATOM 3595 C C . ASN A 1 448 ? -10.362 16.752 17.231 1.00 57.28 448 ASN A C 1
ATOM 3597 O O . ASN A 1 448 ? -9.252 16.256 17.396 1.00 57.28 448 ASN A O 1
ATOM 3601 N N . ASP A 1 449 ? -10.614 18.038 17.480 1.00 54.03 449 ASP A N 1
ATOM 3602 C CA . ASP A 1 449 ? -9.592 19.019 17.854 1.00 54.03 449 ASP A CA 1
ATOM 3603 C C . ASP A 1 449 ? -9.031 18.840 19.281 1.00 54.03 449 ASP A C 1
ATOM 3605 O O . ASP A 1 449 ? -8.000 19.428 19.614 1.00 54.03 449 ASP A O 1
ATOM 3609 N N . SER A 1 450 ? -9.644 18.005 20.127 1.00 54.78 450 SER A N 1
ATOM 3610 C CA . SER A 1 450 ? -9.249 17.813 21.536 1.00 54.78 450 SER A CA 1
ATOM 3611 C C . SER A 1 450 ? -8.147 16.761 21.767 1.00 54.78 450 SER A C 1
ATOM 3613 O O . SER A 1 450 ? -7.547 16.721 22.845 1.00 54.78 450 SER A O 1
ATOM 3615 N N . VAL A 1 451 ? -7.824 15.939 20.762 1.00 55.91 451 VAL A N 1
ATOM 3616 C CA . VAL A 1 451 ? -6.814 14.863 20.849 1.00 55.91 451 VAL A CA 1
ATOM 3617 C C . VAL A 1 451 ? -5.374 15.431 20.959 1.00 55.91 451 VAL A C 1
ATOM 3619 O O . VAL A 1 451 ? -5.100 16.536 20.495 1.00 55.91 451 VAL A O 1
ATOM 3622 N N . SER A 1 452 ? -4.419 14.744 21.601 1.00 48.41 452 SER A N 1
ATOM 3623 C CA . SER A 1 452 ? -3.004 15.182 21.646 1.00 48.41 452 SER A CA 1
ATOM 3624 C C . SER A 1 452 ? -2.468 15.507 20.237 1.00 48.41 452 SER A C 1
ATOM 3626 O O . SER A 1 452 ? -2.552 14.663 19.355 1.00 48.41 452 SER A O 1
ATOM 3628 N N . GLY A 1 453 ? -1.988 16.738 19.987 1.00 54.53 453 GLY A N 1
ATOM 3629 C CA . GLY A 1 453 ? -1.457 17.166 18.672 1.00 54.53 453 GLY A CA 1
ATOM 3630 C C . GLY A 1 453 ? -2.464 17.173 17.504 1.00 54.53 453 GLY A C 1
ATOM 3631 O O . GLY A 1 453 ? -2.060 17.041 16.353 1.00 54.53 453 GLY A O 1
ATOM 3632 N N . SER A 1 454 ? -3.763 17.281 17.813 1.00 56.34 454 SER A N 1
ATOM 3633 C CA . SER A 1 454 ? -4.892 16.568 17.182 1.00 56.34 454 SER A CA 1
ATOM 3634 C C . SER A 1 454 ? -5.103 16.582 15.676 1.00 56.34 454 SER A C 1
ATOM 3636 O O . SER A 1 454 ? -5.521 15.538 15.166 1.00 56.34 454 SER A O 1
ATOM 3638 N N . SER A 1 455 ? -4.956 17.696 14.955 1.00 63.06 455 SER A N 1
ATOM 3639 C CA . SER A 1 455 ? -5.515 17.741 13.595 1.00 63.06 455 SER A CA 1
ATOM 3640 C C . SER A 1 455 ? -4.809 16.741 12.683 1.00 63.06 455 SER A C 1
ATOM 3642 O O . SER A 1 455 ? -5.472 15.960 12.015 1.00 63.06 455 SER A O 1
ATOM 3644 N N . ASP A 1 456 ? -3.482 16.652 12.726 1.00 74.06 456 ASP A N 1
ATOM 3645 C CA . ASP A 1 456 ? -2.720 15.762 11.847 1.00 74.06 456 ASP A CA 1
ATOM 3646 C C . ASP A 1 456 ? -2.945 14.273 12.144 1.00 74.06 456 ASP A C 1
ATOM 3648 O O . ASP A 1 456 ? -3.098 13.474 11.214 1.00 74.06 456 ASP A O 1
ATOM 3652 N N . ILE A 1 457 ? -3.039 13.893 13.423 1.00 82.44 457 ILE A N 1
ATOM 3653 C CA . ILE A 1 457 ? -3.309 12.507 13.837 1.00 82.44 457 ILE A CA 1
ATOM 3654 C C . ILE A 1 457 ? -4.729 12.109 13.439 1.00 82.44 457 ILE A C 1
ATOM 3656 O O . ILE A 1 457 ? -4.929 11.118 12.731 1.00 82.44 457 ILE A O 1
ATOM 3660 N N . THR A 1 458 ? -5.723 12.906 13.839 1.00 85.56 458 THR A N 1
ATOM 3661 C CA . THR A 1 458 ? -7.126 12.634 13.502 1.00 85.56 458 THR A CA 1
ATOM 3662 C C . THR A 1 458 ? -7.368 12.725 11.996 1.00 85.56 458 THR A C 1
ATOM 3664 O O . THR A 1 458 ? -8.200 11.985 11.474 1.00 85.56 458 THR A O 1
ATOM 3667 N N . ASN A 1 459 ? -6.605 13.537 11.254 1.00 84.94 459 ASN A N 1
ATOM 3668 C CA . ASN A 1 459 ? -6.621 13.587 9.791 1.00 84.94 459 ASN A CA 1
ATOM 3669 C C . ASN A 1 459 ? -6.005 12.339 9.156 1.00 84.94 459 ASN A C 1
ATOM 3671 O O . ASN A 1 459 ? -6.531 11.878 8.141 1.00 84.94 459 ASN A O 1
ATOM 3675 N N . ALA A 1 460 ? -4.956 11.756 9.732 1.00 89.69 460 ALA A N 1
ATOM 3676 C CA . ALA A 1 460 ? -4.302 10.571 9.180 1.00 89.69 460 ALA A CA 1
ATOM 3677 C C . ALA A 1 460 ? -5.180 9.307 9.276 1.00 89.69 460 ALA A C 1
ATOM 3679 O O . ALA A 1 460 ? -5.296 8.567 8.292 1.00 89.69 460 ALA A O 1
ATOM 3680 N N . VAL A 1 461 ? -5.849 9.091 10.414 1.00 94.31 461 VAL A N 1
ATOM 3681 C CA . VAL A 1 461 ? -6.662 7.885 10.679 1.00 94.31 461 VAL A CA 1
ATOM 3682 C C . VAL A 1 461 ? -7.975 7.847 9.880 1.00 94.31 461 VAL A C 1
ATOM 3684 O O . VAL A 1 461 ? -8.428 8.867 9.350 1.00 94.31 461 VAL A O 1
ATOM 3687 N N . ASP A 1 462 ? -8.601 6.675 9.765 1.00 96.75 462 ASP A N 1
ATOM 3688 C CA . ASP A 1 462 ? -9.840 6.491 8.991 1.00 96.75 462 ASP A CA 1
ATOM 3689 C C . ASP A 1 462 ? -11.095 6.617 9.849 1.00 96.75 462 ASP A C 1
ATOM 3691 O O . ASP A 1 462 ? -12.086 7.202 9.402 1.00 96.75 462 ASP A O 1
ATOM 3695 N N . VAL A 1 463 ? -11.038 6.097 11.076 1.00 96.44 463 VAL A N 1
ATOM 3696 C CA . VAL A 1 463 ? -12.117 6.172 12.064 1.00 96.44 463 VAL A CA 1
ATOM 3697 C C . VAL A 1 463 ? -11.568 6.765 13.355 1.00 96.44 463 VAL A C 1
ATOM 3699 O O . VAL A 1 463 ? -10.493 6.375 13.804 1.00 96.44 463 VAL A O 1
ATOM 3702 N N . VAL A 1 464 ? -12.305 7.708 13.939 1.00 95.44 464 VAL A N 1
ATOM 3703 C CA . VAL A 1 464 ? -12.034 8.230 15.284 1.00 95.44 464 VAL A CA 1
ATOM 3704 C C . VAL A 1 464 ? -13.221 7.866 16.161 1.00 95.44 464 VAL A C 1
ATOM 3706 O O . VAL A 1 464 ? -14.350 8.289 15.892 1.00 95.44 464 VAL A O 1
ATOM 3709 N N . MET A 1 465 ? -12.943 7.054 17.174 1.00 95.44 465 MET A N 1
ATOM 3710 C CA . MET A 1 465 ? -13.876 6.611 18.193 1.00 95.44 465 MET A CA 1
ATOM 3711 C C . MET A 1 465 ? -13.544 7.311 19.507 1.00 95.44 465 MET A C 1
ATOM 3713 O O . MET A 1 465 ? -12.388 7.337 19.933 1.00 95.44 465 MET A O 1
ATOM 3717 N N . THR A 1 466 ? -14.556 7.883 20.144 1.00 94.25 466 THR A N 1
ATOM 3718 C CA . THR A 1 466 ? -14.427 8.482 21.470 1.00 94.25 466 THR A CA 1
ATOM 3719 C C . THR A 1 466 ? -15.023 7.552 22.511 1.00 94.25 466 THR A C 1
ATOM 3721 O O . THR A 1 466 ? -16.059 6.939 22.268 1.00 94.25 466 THR A O 1
ATOM 3724 N N . TYR A 1 467 ? -14.369 7.445 23.660 1.00 93.75 467 TYR A N 1
ATOM 3725 C CA . TYR A 1 467 ? -14.889 6.772 24.842 1.00 93.75 467 TYR A CA 1
ATOM 3726 C C . TYR A 1 467 ? -14.822 7.760 26.000 1.00 93.75 467 TYR A C 1
ATOM 3728 O O . TYR A 1 467 ? -13.750 8.303 26.264 1.00 93.75 467 TYR A O 1
ATOM 3736 N N . SER A 1 468 ? -15.955 8.027 26.644 1.00 92.00 468 SER A N 1
ATOM 3737 C CA . SER A 1 468 ? -16.051 9.006 27.732 1.00 92.00 468 SER A CA 1
ATOM 3738 C C . SER A 1 468 ? -17.040 8.562 28.797 1.00 92.00 468 SER A C 1
ATOM 3740 O O . SER A 1 468 ? -18.036 7.924 28.452 1.00 92.00 468 SER A O 1
ATOM 3742 N N . GLY A 1 469 ? -16.836 8.978 30.048 1.00 91.12 469 GLY A N 1
ATOM 3743 C CA . GLY A 1 469 ? -17.836 8.780 31.101 1.00 91.12 469 GLY A CA 1
ATOM 3744 C C . GLY A 1 469 ? -19.184 9.435 30.762 1.00 91.12 469 GLY A C 1
ATOM 3745 O O . GLY A 1 469 ? -19.237 10.457 30.065 1.00 91.12 469 GLY A O 1
ATOM 3746 N N . ASN A 1 470 ? -20.281 8.841 31.233 1.00 90.56 470 ASN A N 1
ATOM 3747 C CA . ASN A 1 470 ? -21.614 9.424 31.111 1.00 90.56 470 ASN A CA 1
ATOM 3748 C C . ASN A 1 470 ? -21.902 10.353 32.299 1.00 90.56 470 ASN A C 1
ATOM 3750 O O . ASN A 1 470 ? -21.804 9.949 33.453 1.00 90.56 470 ASN A O 1
ATOM 3754 N N . ASN A 1 471 ? -22.306 11.588 32.006 1.00 87.81 471 ASN A N 1
ATOM 3755 C CA . ASN A 1 471 ? -22.706 12.579 33.010 1.00 87.81 471 ASN A CA 1
ATOM 3756 C C . ASN A 1 471 ? -24.205 12.924 32.927 1.00 87.81 471 ASN A C 1
ATOM 3758 O O . ASN A 1 471 ? -24.636 13.916 33.514 1.00 87.81 471 ASN A O 1
ATOM 3762 N N . GLY A 1 472 ? -24.981 12.157 32.156 1.00 86.56 472 GLY A N 1
ATOM 3763 C CA . GLY A 1 472 ? -26.427 12.315 32.026 1.00 86.56 472 GLY A CA 1
ATOM 3764 C C . GLY A 1 472 ? -27.205 11.782 33.230 1.00 86.56 472 GLY A C 1
ATOM 3765 O O . GLY A 1 472 ? -26.640 11.226 34.173 1.00 86.56 472 GLY A O 1
ATOM 3766 N N . GLU A 1 473 ? -28.529 11.932 33.181 1.00 89.25 473 GLU A N 1
ATOM 3767 C CA . GLU A 1 473 ? -29.447 11.438 34.222 1.00 89.25 473 GLU A CA 1
ATOM 3768 C C . GLU A 1 473 ? -29.414 9.907 34.368 1.00 89.25 473 GLU A C 1
ATOM 3770 O O . GLU A 1 473 ? -29.716 9.376 35.431 1.00 89.25 473 GLU A O 1
ATOM 3775 N N . ASP A 1 474 ? -28.997 9.198 33.321 1.00 90.81 474 ASP A N 1
ATOM 3776 C CA . ASP A 1 474 ? -28.936 7.740 33.237 1.00 90.81 474 ASP A CA 1
ATOM 3777 C C . ASP A 1 474 ? -27.531 7.163 33.475 1.00 90.81 474 ASP A C 1
ATOM 3779 O O . ASP A 1 474 ? -27.280 5.999 33.162 1.00 90.81 474 ASP A O 1
ATOM 3783 N N . LYS A 1 475 ? -26.609 7.956 34.037 1.00 89.31 475 LYS A N 1
ATOM 3784 C CA . LYS A 1 475 ? -25.219 7.551 34.321 1.00 89.31 475 LYS A CA 1
ATOM 3785 C C . LYS A 1 475 ? -25.085 6.315 35.217 1.00 89.31 475 LYS A C 1
ATOM 3787 O O . LYS A 1 475 ? -24.101 5.595 35.104 1.00 89.31 475 LYS A O 1
ATOM 3792 N N . GLU A 1 476 ? -26.068 6.081 36.088 1.00 87.81 476 GLU A N 1
ATOM 3793 C CA . GLU A 1 476 ? -26.097 4.914 36.978 1.00 87.81 476 GLU A CA 1
ATOM 3794 C C . GLU A 1 476 ? -26.359 3.625 36.190 1.00 87.81 476 GLU A C 1
ATOM 3796 O O . GLU A 1 476 ? -25.856 2.575 36.556 1.00 87.81 476 GLU A O 1
ATOM 3801 N N . THR A 1 477 ? -27.114 3.706 35.088 1.00 89.69 477 THR A N 1
ATOM 3802 C CA . THR A 1 477 ? -27.395 2.565 34.202 1.00 89.69 477 THR A CA 1
ATOM 3803 C C . THR A 1 477 ? -26.357 2.432 33.093 1.00 89.69 477 THR A C 1
ATOM 3805 O O . THR A 1 477 ? -25.996 1.325 32.709 1.00 89.69 477 THR A O 1
ATOM 3808 N N . TYR A 1 478 ? -25.896 3.558 32.546 1.00 92.69 478 TYR A N 1
ATOM 3809 C CA . TYR A 1 478 ? -24.913 3.608 31.469 1.00 92.69 478 TYR A CA 1
ATOM 3810 C C . TYR A 1 478 ? -23.730 4.442 31.922 1.00 92.69 478 TYR A C 1
ATOM 3812 O O . TYR A 1 478 ? -23.765 5.666 31.817 1.00 92.69 478 TYR A O 1
ATOM 3820 N N . GLN A 1 479 ? -22.667 3.797 32.392 1.00 93.81 479 GLN A N 1
ATOM 3821 C CA . GLN A 1 479 ? -21.522 4.500 32.972 1.00 93.81 479 GLN A CA 1
ATOM 3822 C C . GLN A 1 479 ? -20.679 5.224 31.914 1.00 93.81 479 GLN A C 1
ATOM 3824 O O . GLN A 1 479 ? -19.881 6.107 32.236 1.00 93.81 479 GLN A O 1
ATOM 3829 N N . SER A 1 480 ? -20.801 4.855 30.636 1.00 94.69 480 SER A N 1
ATOM 3830 C CA . SER A 1 480 ? -19.960 5.394 29.565 1.00 94.69 480 SER A CA 1
ATOM 3831 C C . SER A 1 480 ? -20.699 5.556 28.238 1.00 94.69 480 SER A C 1
ATOM 3833 O O . SER A 1 480 ? -21.753 4.971 27.991 1.00 94.69 480 SER A O 1
ATOM 3835 N N . LEU A 1 481 ? -20.115 6.378 27.369 1.00 95.44 481 LEU A N 1
ATOM 3836 C CA . LEU A 1 481 ? -20.614 6.711 26.041 1.00 95.44 481 LEU A CA 1
ATOM 3837 C C . LEU A 1 481 ? -19.525 6.456 24.998 1.00 95.44 481 LEU A C 1
ATOM 3839 O O . LEU A 1 481 ? -18.391 6.916 25.159 1.00 95.44 481 LEU A O 1
ATOM 3843 N N . ILE A 1 482 ? -19.892 5.803 23.894 1.00 96.25 482 ILE A N 1
ATOM 3844 C CA . ILE A 1 482 ? -19.027 5.611 22.727 1.00 96.25 482 ILE A CA 1
ATOM 3845 C C . ILE A 1 482 ? -19.510 6.496 21.577 1.00 96.25 482 ILE A C 1
ATOM 3847 O O . ILE A 1 482 ? -20.644 6.378 21.108 1.00 96.25 482 ILE A O 1
ATOM 3851 N N . GLY A 1 483 ? -18.644 7.385 21.096 1.00 95.31 483 GLY A N 1
ATOM 3852 C CA . GLY A 1 483 ? -18.906 8.242 19.942 1.00 95.31 483 GLY A CA 1
ATOM 3853 C C . GLY A 1 483 ? -18.062 7.883 18.724 1.00 95.31 483 GLY A C 1
ATOM 3854 O O . GLY A 1 483 ? -17.018 7.247 18.828 1.00 95.31 483 GLY A O 1
ATOM 3855 N N . ILE A 1 484 ? -18.511 8.328 17.550 1.00 95.69 484 ILE A N 1
ATOM 3856 C CA . ILE A 1 484 ? -17.774 8.238 16.284 1.00 95.69 484 ILE A CA 1
ATOM 3857 C C . ILE A 1 484 ? -17.731 9.637 15.683 1.00 95.69 484 ILE A C 1
ATOM 3859 O O . ILE A 1 484 ? -18.714 10.108 15.106 1.00 95.69 484 ILE A O 1
ATOM 3863 N N . THR A 1 485 ? -16.591 10.308 15.805 1.00 92.50 485 THR A N 1
ATOM 3864 C CA . THR A 1 485 ? -16.409 11.692 15.339 1.00 92.50 485 THR A CA 1
ATOM 3865 C C . THR A 1 485 ? -15.928 11.759 13.888 1.00 92.50 485 THR A C 1
ATOM 3867 O O . THR A 1 485 ? -16.166 12.752 13.183 1.00 92.50 485 THR A O 1
ATOM 3870 N N . LYS A 1 486 ? -15.309 10.676 13.399 1.00 93.06 486 LYS A N 1
ATOM 3871 C CA . LYS A 1 486 ? -14.844 10.518 12.017 1.00 93.06 486 LYS A CA 1
ATOM 3872 C C . LYS A 1 486 ? -15.078 9.092 11.522 1.00 93.06 486 LYS A C 1
ATOM 3874 O O . LYS A 1 486 ? -14.732 8.138 12.207 1.00 93.06 486 LYS A O 1
ATOM 3879 N N . ASN A 1 487 ? -15.586 8.968 10.298 1.00 94.31 487 ASN A N 1
ATOM 3880 C CA . ASN A 1 487 ? -15.610 7.730 9.522 1.00 94.31 487 ASN A CA 1
ATOM 3881 C C . ASN A 1 487 ? -15.379 8.073 8.045 1.00 94.31 487 ASN A C 1
ATOM 3883 O O . ASN A 1 487 ? -16.289 8.549 7.367 1.00 94.31 487 ASN A O 1
ATOM 3887 N N . ARG A 1 488 ? -14.155 7.864 7.552 1.00 92.75 488 ARG A N 1
ATOM 3888 C CA . ARG A 1 488 ? -13.753 8.236 6.185 1.00 92.75 488 ARG A CA 1
ATOM 3889 C C . ARG A 1 488 ? -14.500 7.450 5.104 1.00 92.75 488 ARG A C 1
ATOM 3891 O O . ARG A 1 488 ? -14.711 7.988 4.024 1.00 92.75 488 ARG A O 1
ATOM 3898 N N . LEU A 1 489 ? -14.876 6.200 5.377 1.00 90.69 489 LEU A N 1
ATOM 3899 C CA . LEU A 1 489 ? -15.431 5.307 4.360 1.00 90.69 489 LEU A CA 1
ATOM 3900 C C . LEU A 1 489 ? -16.920 5.560 4.107 1.00 90.69 489 LEU A C 1
ATOM 3902 O O . LEU A 1 489 ? -17.341 5.616 2.958 1.00 90.69 489 LEU A O 1
ATOM 3906 N N . THR A 1 490 ? -17.714 5.703 5.173 1.00 89.06 490 THR A N 1
ATOM 3907 C CA . THR A 1 490 ? -19.182 5.833 5.053 1.00 89.06 490 THR A CA 1
ATOM 3908 C C . THR A 1 490 ? -19.712 7.216 5.423 1.00 89.06 490 THR A C 1
ATOM 3910 O O . THR A 1 490 ? -20.872 7.514 5.153 1.00 89.06 490 THR A O 1
ATOM 3913 N N . GLY A 1 491 ? -18.909 8.049 6.094 1.00 91.56 491 GLY A N 1
ATOM 3914 C CA . GLY A 1 491 ? -19.336 9.352 6.609 1.00 91.56 491 GLY A CA 1
ATOM 3915 C C . GLY A 1 491 ? -20.272 9.300 7.823 1.00 91.56 491 GLY A C 1
ATOM 3916 O O . GLY A 1 491 ? 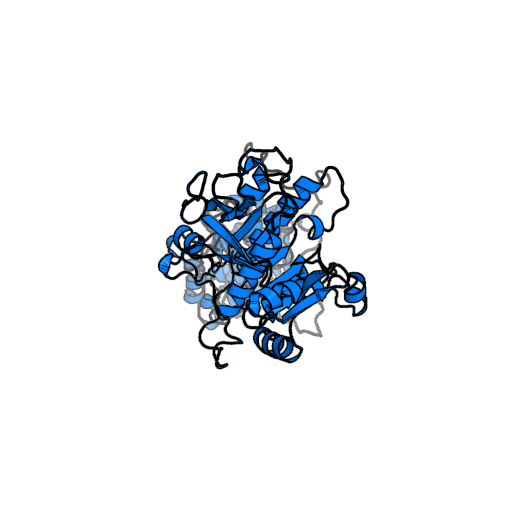-20.561 10.351 8.393 1.00 91.56 491 GLY A O 1
ATOM 3917 N N . ARG A 1 492 ? -20.732 8.115 8.253 1.00 92.88 492 ARG A N 1
ATOM 3918 C CA . ARG A 1 492 ? -21.645 7.961 9.397 1.00 92.88 492 ARG A CA 1
ATOM 3919 C C . ARG A 1 492 ? -20.936 8.249 10.719 1.00 92.88 492 ARG A C 1
ATOM 3921 O O . ARG A 1 492 ? -19.835 7.751 10.956 1.00 92.88 492 ARG A O 1
ATOM 3928 N N . LYS A 1 493 ? -21.586 9.036 11.577 1.00 92.81 493 LYS A N 1
ATOM 3929 C CA . LYS A 1 493 ? -21.056 9.532 12.854 1.00 92.81 493 LYS A CA 1
ATOM 3930 C C . LYS A 1 493 ? -22.050 9.289 13.989 1.00 92.81 493 LYS A C 1
ATOM 3932 O O . LYS A 1 493 ? -23.252 9.257 13.743 1.00 92.81 493 LYS A O 1
ATOM 3937 N N . LEU A 1 494 ? -21.534 9.186 15.211 1.00 93.00 494 LEU A N 1
ATOM 3938 C CA . LEU A 1 494 ? -22.298 9.094 16.459 1.00 93.00 494 LEU A CA 1
ATOM 3939 C C . LEU A 1 494 ? -21.811 10.214 17.372 1.00 93.00 494 LEU A C 1
ATOM 3941 O O . LEU A 1 494 ? -20.727 10.131 17.945 1.00 93.00 494 LEU A O 1
ATOM 3945 N N . LEU A 1 495 ? -22.578 11.296 17.419 1.00 89.38 495 LEU A N 1
ATOM 3946 C CA . LEU A 1 495 ? -22.250 12.533 18.125 1.00 89.38 495 LEU A CA 1
ATOM 3947 C C . LEU A 1 495 ? -23.402 12.901 19.057 1.00 89.38 495 LEU A C 1
ATOM 3949 O O . LEU A 1 495 ? -24.546 12.530 18.776 1.00 89.38 495 LEU A O 1
ATOM 3953 N N . LYS A 1 496 ? -23.114 13.690 20.097 1.00 85.62 496 LYS A N 1
ATOM 3954 C CA . LYS A 1 496 ? -24.120 14.203 21.034 1.00 85.62 496 LYS A CA 1
ATOM 3955 C C . LYS A 1 496 ? -24.979 13.074 21.611 1.00 85.62 496 LYS A C 1
ATOM 3957 O O . LYS A 1 496 ? -24.432 12.075 22.080 1.00 85.62 496 LYS A O 1
ATOM 3962 N N . ASP A 1 497 ? -26.297 13.205 21.502 1.00 84.69 497 ASP A N 1
ATOM 3963 C CA . ASP A 1 497 ? -27.291 12.276 22.041 1.00 84.69 497 ASP A CA 1
ATOM 3964 C C . ASP A 1 497 ? -27.353 10.938 21.288 1.00 84.69 497 ASP A C 1
ATOM 3966 O O . ASP A 1 497 ? -27.914 9.972 21.791 1.00 84.69 497 ASP A O 1
ATOM 3970 N N . ASN A 1 498 ? -26.745 10.854 20.097 1.00 90.25 498 ASN A N 1
ATOM 3971 C CA . ASN A 1 498 ? -26.679 9.618 19.310 1.00 90.25 498 ASN A CA 1
ATOM 3972 C C . ASN A 1 498 ? -25.465 8.745 19.664 1.00 90.25 498 ASN A C 1
ATOM 3974 O O . ASN A 1 498 ? -25.222 7.742 18.992 1.00 90.25 498 ASN A O 1
ATOM 3978 N N . ARG A 1 499 ? -24.647 9.135 20.650 1.00 94.69 499 ARG A N 1
ATOM 3979 C CA . ARG A 1 499 ? -23.556 8.282 21.143 1.00 94.69 499 ARG A CA 1
ATOM 3980 C C . ARG A 1 499 ? -24.128 6.990 21.726 1.00 94.69 499 ARG A C 1
ATOM 3982 O O . ARG A 1 499 ? -25.195 6.995 22.333 1.00 94.69 499 ARG A O 1
ATOM 3989 N N . VAL A 1 500 ? -23.413 5.884 21.540 1.00 96.38 500 VAL A N 1
ATOM 3990 C CA . VAL A 1 500 ? -23.841 4.588 22.074 1.00 96.38 500 VAL A CA 1
ATOM 3991 C C . VAL A 1 500 ? -23.649 4.608 23.577 1.00 96.38 500 VAL A C 1
ATOM 3993 O O . VAL A 1 500 ? -22.527 4.767 24.056 1.00 96.38 500 VAL A O 1
ATOM 3996 N N . LYS A 1 501 ? -24.748 4.445 24.304 1.00 95.75 501 LYS A N 1
ATOM 3997 C CA . LYS A 1 501 ? -24.735 4.247 25.746 1.00 95.75 501 LYS A CA 1
ATOM 3998 C C . LYS A 1 501 ? -24.303 2.822 26.033 1.00 95.75 501 LYS A C 1
ATOM 4000 O O . LYS A 1 501 ? -24.838 1.883 25.442 1.00 95.75 501 LYS A O 1
ATOM 4005 N N . VAL A 1 502 ? -23.305 2.677 26.891 1.00 95.38 502 VAL A N 1
ATOM 4006 C CA . VAL A 1 502 ? -22.755 1.372 27.239 1.00 95.38 502 VAL A CA 1
ATOM 4007 C C . VAL A 1 502 ? -22.677 1.208 28.742 1.00 95.38 502 VAL A C 1
ATOM 4009 O O . VAL A 1 502 ? -22.464 2.167 29.489 1.00 95.38 502 VAL A O 1
ATOM 4012 N N . ARG A 1 503 ? -22.858 -0.038 29.153 1.00 94.38 503 ARG A N 1
ATOM 4013 C CA . ARG A 1 503 ? -22.784 -0.485 30.532 1.00 94.38 503 ARG A CA 1
ATOM 4014 C C . ARG A 1 503 ? -21.495 -1.258 30.742 1.00 94.38 503 ARG A C 1
ATOM 4016 O O . ARG A 1 503 ? -21.033 -1.925 29.812 1.00 94.38 503 ARG A O 1
ATOM 4023 N N . TYR A 1 504 ? -20.927 -1.175 31.936 1.00 92.44 504 TYR A N 1
ATOM 4024 C CA . TYR A 1 504 ? -19.672 -1.833 32.280 1.00 92.44 504 TYR A CA 1
ATOM 4025 C C . TYR A 1 504 ? -19.865 -2.826 33.428 1.00 92.44 504 TYR A C 1
ATOM 4027 O O . TYR A 1 504 ? -20.393 -2.475 34.474 1.00 92.44 504 TYR A O 1
ATOM 4035 N N . SER A 1 505 ? -19.405 -4.064 33.245 1.00 91.69 505 SER A N 1
ATOM 4036 C CA . SER A 1 505 ? -19.417 -5.086 34.294 1.00 91.69 505 SER A CA 1
ATOM 4037 C C . SER A 1 505 ? -18.096 -5.078 35.058 1.00 91.69 505 SER A C 1
ATOM 4039 O O . SER A 1 505 ? -17.052 -5.401 34.490 1.00 91.69 505 SER A O 1
ATOM 4041 N N . GLU A 1 506 ? -18.118 -4.794 36.361 1.00 89.25 506 GLU A N 1
ATOM 4042 C CA . GLU A 1 506 ? -16.906 -4.874 37.187 1.00 89.25 506 GLU A CA 1
ATOM 4043 C C . GLU A 1 506 ? -16.342 -6.293 37.276 1.00 89.25 506 GLU A C 1
ATOM 4045 O O . GLU A 1 506 ? -15.122 -6.462 37.317 1.00 89.25 506 GLU A O 1
ATOM 4050 N N . LYS A 1 507 ? -17.219 -7.301 37.259 1.00 90.88 507 LYS A N 1
ATOM 4051 C CA . LYS A 1 507 ? -16.853 -8.717 37.332 1.00 90.88 507 LYS A CA 1
ATOM 4052 C C . LYS A 1 507 ? -16.113 -9.174 36.079 1.00 90.88 507 LYS A C 1
ATOM 4054 O O . LYS A 1 507 ? -14.981 -9.635 36.164 1.00 90.88 507 LYS A O 1
ATOM 4059 N N . SER A 1 508 ? -16.737 -9.028 34.910 1.00 92.50 508 SER A N 1
ATOM 4060 C CA . SER A 1 508 ? -16.189 -9.537 33.640 1.00 92.50 508 SER A CA 1
ATOM 4061 C C . SER A 1 508 ? -15.360 -8.518 32.861 1.00 92.50 508 SER A C 1
ATOM 4063 O O . SER A 1 508 ? -14.766 -8.855 31.842 1.00 92.50 508 SER A O 1
ATOM 4065 N N . LYS A 1 509 ? -15.334 -7.257 33.301 1.00 93.31 509 LYS A N 1
ATOM 4066 C CA . LYS A 1 509 ? -14.718 -6.126 32.589 1.00 93.31 509 LYS A CA 1
ATOM 4067 C C . LYS A 1 509 ? -15.323 -5.875 31.199 1.00 93.31 509 LYS A C 1
ATOM 4069 O O . LYS A 1 509 ? -14.698 -5.205 30.371 1.00 93.31 509 LYS A O 1
ATOM 4074 N N . ARG A 1 510 ? -16.509 -6.429 30.916 1.00 94.25 510 ARG A N 1
ATOM 4075 C CA . ARG A 1 510 ? -17.201 -6.277 29.632 1.00 94.25 510 ARG A CA 1
ATOM 4076 C C . ARG A 1 510 ? -17.926 -4.946 29.541 1.00 94.25 510 ARG A C 1
ATOM 4078 O O . ARG A 1 510 ? -18.487 -4.463 30.520 1.00 94.25 510 ARG A O 1
ATOM 4085 N N . ILE A 1 511 ? -17.935 -4.407 28.332 1.00 94.88 511 ILE A N 1
ATOM 4086 C CA . ILE A 1 511 ? -18.663 -3.213 27.926 1.00 94.88 511 ILE A CA 1
ATOM 4087 C C . ILE A 1 511 ? -19.727 -3.645 26.919 1.00 94.88 511 ILE A C 1
ATOM 4089 O O . ILE A 1 511 ? -19.385 -4.237 25.895 1.00 94.88 511 ILE A O 1
ATOM 4093 N N . VAL A 1 512 ? -20.999 -3.358 27.187 1.00 94.38 512 VAL A N 1
ATOM 4094 C CA . VAL A 1 512 ? -22.118 -3.773 26.320 1.00 94.38 512 VAL A CA 1
ATOM 4095 C C . VAL A 1 512 ? -23.111 -2.638 26.102 1.00 94.38 512 VAL A C 1
ATOM 4097 O O . VAL A 1 512 ? -23.316 -1.811 26.991 1.00 94.38 512 VAL A O 1
ATOM 4100 N N . CYS A 1 513 ? -23.739 -2.589 24.929 1.00 94.25 513 CYS A N 1
ATOM 4101 C CA . CYS A 1 513 ? -24.922 -1.761 24.691 1.00 94.25 513 CYS A CA 1
ATOM 4102 C C . CYS A 1 513 ? -26.215 -2.578 24.837 1.00 94.25 513 CYS A C 1
ATOM 4104 O O . CYS A 1 513 ? -26.188 -3.799 24.981 1.00 94.25 513 CYS A O 1
ATOM 4106 N N . ASP A 1 514 ? -27.371 -1.916 24.777 1.00 91.75 514 ASP A N 1
ATOM 4107 C CA . ASP A 1 514 ? -28.675 -2.572 24.970 1.00 91.75 514 ASP A CA 1
ATOM 4108 C C . ASP A 1 514 ? -28.984 -3.675 23.960 1.00 91.75 514 ASP A C 1
ATOM 4110 O O . ASP A 1 514 ? -29.722 -4.609 24.266 1.00 91.75 514 ASP A O 1
ATOM 4114 N N . ASN A 1 515 ? -28.431 -3.557 22.755 1.00 93.06 515 ASN A N 1
ATOM 4115 C CA . ASN A 1 515 ? -28.647 -4.511 21.675 1.00 93.06 515 ASN A CA 1
ATOM 4116 C C . ASN A 1 515 ? -27.609 -5.644 21.657 1.00 93.06 515 ASN A C 1
ATOM 4118 O O . ASN A 1 515 ? -27.693 -6.530 20.803 1.00 93.06 515 ASN A O 1
ATOM 4122 N N . ASP A 1 516 ? -26.626 -5.617 22.558 1.00 91.06 516 ASP A N 1
ATOM 4123 C CA . ASP A 1 516 ? -25.671 -6.708 22.709 1.00 91.06 516 ASP A CA 1
ATOM 4124 C C . ASP A 1 516 ? -26.289 -7.863 23.505 1.00 91.06 516 ASP A C 1
ATOM 4126 O O . ASP A 1 516 ? -27.204 -7.691 24.308 1.00 91.06 516 ASP A O 1
ATOM 4130 N N . ASN A 1 517 ? -25.756 -9.069 23.303 1.00 85.75 517 ASN A N 1
ATOM 4131 C CA . ASN A 1 517 ? -26.023 -10.176 24.211 1.00 85.75 517 ASN A CA 1
ATOM 4132 C C . ASN A 1 517 ? -25.074 -10.057 25.423 1.00 85.75 517 ASN A C 1
ATOM 4134 O O . ASN A 1 517 ? -23.883 -10.336 25.245 1.00 85.75 517 ASN A O 1
ATOM 4138 N N . PRO A 1 518 ? -25.557 -9.691 26.628 1.00 75.44 518 PRO A N 1
ATOM 4139 C CA . PRO A 1 518 ? -24.712 -9.591 27.826 1.00 75.44 518 PRO A CA 1
ATOM 4140 C C . PRO A 1 518 ? -24.009 -10.920 28.139 1.00 75.44 518 PRO A C 1
ATOM 4142 O O . PRO A 1 518 ? -22.800 -10.987 28.367 1.00 75.44 518 PRO A O 1
ATOM 4145 N N . ASN A 1 519 ? -24.734 -12.022 27.942 1.00 80.94 519 ASN A N 1
ATOM 4146 C CA . ASN A 1 519 ? -24.260 -13.385 28.149 1.00 80.94 519 ASN A CA 1
ATOM 4147 C C . ASN A 1 519 ? -23.492 -13.930 26.936 1.00 80.94 519 ASN A C 1
ATOM 4149 O O . ASN A 1 519 ? -23.539 -15.128 26.647 1.00 80.94 519 ASN A O 1
ATOM 4153 N N . LYS A 1 520 ? -22.794 -13.071 26.178 1.00 86.44 520 LYS A N 1
ATOM 4154 C CA . LYS A 1 520 ? -21.984 -13.513 25.038 1.00 86.44 520 LYS A CA 1
ATOM 4155 C C . LYS A 1 520 ? -21.013 -14.612 25.482 1.00 86.44 520 LYS A C 1
ATOM 4157 O O . LYS A 1 520 ? -20.212 -14.434 26.402 1.00 86.44 520 LYS A O 1
ATOM 4162 N N . VAL A 1 521 ? -21.053 -15.729 24.762 1.00 90.69 521 VAL A N 1
ATOM 4163 C CA . VAL A 1 521 ? -20.139 -16.858 24.938 1.00 90.69 521 VAL A CA 1
ATOM 4164 C C . VAL A 1 521 ? -19.105 -16.844 23.816 1.00 90.69 521 VAL A C 1
ATOM 4166 O O . VAL A 1 521 ? -19.450 -17.001 22.640 1.00 90.69 521 VAL A O 1
ATOM 4169 N N . TYR A 1 522 ? -17.838 -16.653 24.182 1.00 92.12 522 TYR A N 1
ATOM 4170 C CA . TYR A 1 522 ? -16.710 -16.744 23.255 1.00 92.12 522 TYR A CA 1
ATOM 4171 C C . TYR A 1 522 ? -16.482 -18.188 22.802 1.00 92.12 522 TYR A C 1
ATOM 4173 O O . TYR A 1 522 ? -16.871 -19.137 23.486 1.00 92.12 522 TYR A O 1
ATOM 4181 N N . GLY A 1 523 ? -15.855 -18.364 21.636 1.00 89.81 523 GLY A N 1
ATOM 4182 C CA . GLY A 1 523 ? -15.655 -19.667 20.999 1.00 89.81 523 GLY A CA 1
ATOM 4183 C C . GLY A 1 523 ? -15.081 -20.765 21.903 1.00 89.81 523 GLY A C 1
ATOM 4184 O O . GLY A 1 523 ? -15.505 -21.910 21.772 1.00 89.81 523 GLY A O 1
ATOM 4185 N N . CYS A 1 524 ? -14.199 -20.420 22.845 1.00 89.75 524 CYS A N 1
ATOM 4186 C CA . CYS A 1 524 ? -13.611 -21.342 23.826 1.00 89.75 524 CYS A CA 1
ATOM 4187 C C . CYS A 1 524 ? -14.629 -22.028 24.752 1.00 89.75 524 CYS A C 1
ATOM 4189 O O . CYS A 1 524 ? -14.370 -23.130 25.222 1.00 89.75 524 CYS A O 1
ATOM 4191 N N . PHE A 1 525 ? -15.793 -21.416 24.984 1.00 90.12 525 PHE A N 1
ATOM 4192 C CA . PHE A 1 525 ? -16.815 -21.924 25.905 1.00 90.12 525 PHE A CA 1
ATOM 4193 C C . PHE A 1 525 ? -18.101 -22.393 25.204 1.00 90.12 525 PHE A C 1
ATOM 4195 O O . PHE A 1 525 ? -19.064 -22.737 25.884 1.00 90.12 525 PHE A O 1
ATOM 4202 N N . LYS A 1 526 ? -18.153 -22.420 23.860 1.00 83.50 526 LYS A N 1
ATOM 4203 C CA . LYS A 1 526 ? -19.364 -22.820 23.104 1.00 83.50 526 LYS A CA 1
ATOM 4204 C C . LYS A 1 526 ? -19.672 -24.321 23.166 1.00 83.50 526 LYS A C 1
ATOM 4206 O O . LYS A 1 526 ? -20.818 -24.702 22.963 1.00 83.50 526 LYS A O 1
ATOM 4211 N N . SER A 1 527 ? -18.668 -25.163 23.406 1.00 66.81 527 SER A N 1
ATOM 4212 C CA . SER A 1 527 ? -18.796 -26.627 23.501 1.00 66.81 527 SER A CA 1
ATOM 4213 C C . SER A 1 527 ? -18.981 -27.140 24.933 1.00 66.81 527 SER A C 1
ATOM 4215 O O . SER A 1 527 ? -19.090 -28.346 25.137 1.00 66.81 527 SER A O 1
ATOM 4217 N N . ILE A 1 528 ? -18.996 -26.244 25.921 1.00 69.62 528 ILE A N 1
ATOM 4218 C CA . ILE A 1 528 ? -19.124 -26.575 27.340 1.00 69.62 528 ILE A CA 1
ATOM 4219 C C . ILE A 1 528 ? -20.581 -26.324 27.739 1.00 69.62 528 ILE A C 1
ATOM 4221 O O . ILE A 1 528 ? -21.101 -25.239 27.481 1.00 69.62 528 ILE A O 1
ATOM 4225 N N . GLU A 1 529 ? -21.242 -27.317 28.345 1.00 55.56 529 GLU A N 1
ATOM 4226 C CA . GLU A 1 529 ? -22.575 -27.135 28.933 1.00 55.56 529 GLU A CA 1
ATOM 4227 C C . GLU A 1 529 ? -22.514 -25.995 29.954 1.00 55.56 529 GLU A C 1
ATOM 4229 O O . GLU A 1 529 ? -21.852 -26.104 30.988 1.00 55.56 529 GLU A O 1
ATOM 4234 N N . GLN A 1 530 ? -23.154 -24.869 29.634 1.00 55.66 530 GLN A N 1
ATOM 4235 C CA . GLN A 1 530 ? -23.240 -23.742 30.555 1.00 55.66 530 GLN A CA 1
ATOM 4236 C C . GLN A 1 530 ? -24.417 -23.950 31.506 1.00 55.66 530 GLN A C 1
ATOM 4238 O O . GLN A 1 530 ? -25.448 -24.477 31.078 1.00 55.66 530 GLN A O 1
ATOM 4243 N N . PRO A 1 531 ? -24.300 -23.535 32.778 1.00 50.78 531 PRO A N 1
ATOM 4244 C CA . PRO A 1 531 ? -25.426 -23.569 33.699 1.00 50.78 531 PRO A CA 1
ATOM 4245 C C . PRO A 1 531 ? -26.610 -22.810 33.091 1.00 50.78 531 PRO A C 1
ATOM 4247 O O . PRO A 1 531 ? -26.463 -21.662 32.666 1.00 50.78 531 PRO A O 1
ATOM 4250 N N . ALA A 1 532 ? -27.770 -23.466 33.018 1.00 44.38 532 ALA A N 1
ATOM 4251 C CA . ALA A 1 532 ? -29.011 -22.801 32.653 1.00 44.38 532 ALA A CA 1
ATOM 4252 C C . ALA A 1 532 ? -29.321 -21.754 33.731 1.00 44.38 532 ALA A C 1
ATOM 4254 O O . ALA A 1 532 ? -29.326 -22.076 34.917 1.00 44.38 532 ALA A O 1
ATOM 4255 N N . ASP A 1 533 ? -29.544 -20.517 33.293 1.00 45.94 533 ASP A N 1
ATOM 4256 C CA . ASP A 1 533 ? -29.894 -19.358 34.116 1.00 45.94 533 ASP A CA 1
ATOM 4257 C C . ASP A 1 533 ? -28.771 -18.816 35.016 1.00 45.94 533 ASP A C 1
ATOM 4259 O O . ASP A 1 533 ? -28.804 -18.910 36.242 1.00 45.94 533 ASP A O 1
ATOM 4263 N N . ILE A 1 534 ? -27.802 -18.132 34.396 1.00 47.12 534 ILE A N 1
ATOM 4264 C CA . ILE A 1 534 ? -26.989 -17.124 35.088 1.00 47.12 534 ILE A CA 1
ATOM 4265 C C . ILE A 1 534 ? -27.355 -15.753 34.519 1.00 47.12 534 ILE A C 1
ATOM 4267 O O . ILE A 1 534 ? -27.047 -15.404 33.380 1.00 47.12 534 ILE A O 1
ATOM 4271 N N . TYR A 1 535 ? -28.082 -15.002 35.338 1.00 43.62 535 TYR A N 1
ATOM 4272 C CA . TYR A 1 535 ? -28.339 -13.578 35.180 1.00 43.62 535 TYR A CA 1
ATOM 4273 C C . TYR A 1 535 ? -27.038 -12.825 35.484 1.00 43.62 535 TYR A C 1
ATOM 4275 O O . TYR A 1 535 ? -26.465 -13.056 36.546 1.00 43.62 535 TYR A O 1
ATOM 4283 N N . GLU A 1 536 ? -26.567 -11.944 34.596 1.00 50.06 536 GLU A N 1
ATOM 4284 C CA . GLU A 1 536 ? -25.576 -10.927 34.978 1.00 50.06 536 GLU A CA 1
ATOM 4285 C C . GLU A 1 536 ? -26.231 -9.993 36.017 1.00 50.06 536 GLU A C 1
ATOM 4287 O O . GLU A 1 536 ? -27.133 -9.237 35.647 1.00 50.06 536 GLU A O 1
ATOM 4292 N N . PRO A 1 537 ? -25.863 -10.041 37.318 1.00 39.12 537 PRO A N 1
ATOM 4293 C CA . PRO A 1 537 ? -26.373 -9.097 38.310 1.00 39.12 537 PRO A CA 1
ATOM 4294 C C . PRO A 1 537 ? -25.742 -7.719 38.067 1.00 39.12 537 PRO A C 1
ATOM 4296 O O . PRO A 1 537 ? -24.666 -7.641 37.472 1.00 39.12 537 PRO A O 1
ATOM 4299 N N . PRO A 1 538 ? -26.444 -6.644 38.454 1.00 43.38 538 PRO A N 1
ATOM 4300 C CA . PRO A 1 538 ? -26.747 -5.534 37.573 1.00 43.38 538 PRO A CA 1
ATOM 4301 C C . PRO A 1 538 ? -25.499 -4.767 37.138 1.00 43.38 538 PRO A C 1
ATOM 4303 O O . PRO A 1 538 ? -24.597 -4.487 37.924 1.00 43.38 538 PRO A O 1
ATOM 4306 N N . PHE A 1 539 ? -25.522 -4.437 35.853 1.00 48.53 539 PHE A N 1
ATOM 4307 C CA . PHE A 1 539 ? -24.851 -3.285 35.278 1.00 48.53 539 PHE A CA 1
ATOM 4308 C C . PHE A 1 539 ? -25.146 -1.988 36.017 1.00 48.53 539 PHE A C 1
ATOM 4310 O O . PHE A 1 539 ? -26.299 -1.840 36.488 1.00 48.53 539 PHE A O 1
#

Nearest PDB structures (foldseek):
  6n9x-assembly1_C  TM=6.768E-01  e=7.727E-25  Escherichia phage T7
  3bh0-assembly1_A  TM=7.390E-01  e=1.488E-11  Bacillus phage SPP1
  3bgw-assembly2_D  TM=6.613E-01  e=5.585E-11  Bacillus phage SPP1
  4zc0-assembly1_A  TM=6.546E-01  e=4.965E-10  Helicobacter pylori
  4zc0-assembly1_B  TM=5.569E-01  e=1.246E-09  Helicobacter pylori

Foldseek 3Di:
DPDPPPDPDPPPDDDDDQDFDFDDDDDQAADPLQQVLLVVLVFHPVLCVVQSWHADPVCRQKIKRFAAALVRGTQWIKIARSPDDPPVDDDRIDIGPRTQFAKRLNNQDDDQAEAEEEFDPSQQSLLVSLPDSRGTYGPHGLVDCSNCVVCVVVNLSHQEYEYFYWCDPNDRGPQVVCCVSRVPHQYFYFDPVLCVPPTGSSVCCVPPNSVSSVCRRVPTGRDDDPPDDDPVPDDDDDPVPFDFQALQFVLVCVQQVHHGFLFEEEEEEAPPLCSLLSVLSSQLSRLLVVAAEEEEALPDAPVVSLQLSLLQQCALQQWDWDQDPVRDIDIGGDPVSSVLVCVSCVLRYYYDHPPPDLVVVCVVPDDDPVRDGCAPLNVVLCCCVPSVGAEYEYHALQSSQPDDPDPCVLVSSLVVLLSVSVSSNVSRHYYYYYFYFPDDDPPDDDAQNRTVNGDSNSVSGQWYKYKYADPDPCCVQFGIWIWTNHHNPPRGTQDDPSTFGWDADPHSRDIHGPPHDSRDHRPSCPPPDGPPDDDRPGD